Protein 6XZL (pdb70)

GO terms:
  GO:0005634 nucleus (C, EXP)
  GO:0005515 protein binding (F, IPI)
  GO:0000785 chromatin (C, IDA)
  GO:0005634 nucleus (C, IDA)
  GO:0003682 chromatin binding (F, IDA)
  GO:0005829 cytosol (C, IDA)
  GO:0010224 response to UV-B (P, IEP)
  GO:0010224 response to UV-B (P, IGI)
  GO:0005829 cytosol (C, HDA)
  GO:0009536 plastid (C, HDA)
  GO:0009411 response to UV (P, IMP)
  GO:0009649 entrainment of circadian clock (P, IMP)
  GO:0042803 protein homodimerization activity (F, IPI)
  GO:0042802 identical protein binding (F, IPI)

Solvent-accessible surface area: 13778 Å² total

Structure (mmCIF, N/CA/C/O backbone):
data_6XZL
#
_entry.id   6XZL
#
_cell.length_a   97.614
_cell.length_b   50.980
_cell.length_c   70.488
_cell.angle_alpha   90.000
_cell.angle_beta   104.948
_cell.angle_gamma   90.000
#
_symmetry.space_group_name_H-M   'C 1 2 1'
#
loop_
_entity.id
_entity.type
_entity.pdbx_description
1 polymer 'Ultraviolet-B receptor UVR8'
2 non-polymer GLYCEROL
3 water water
#
loop_
_atom_site.group_PDB
_atom_site.id
_atom_site.type_symbol
_atom_site.label_atom_id
_atom_site.label_alt_id
_atom_site.label_comp_id
_atom_site.label_asym_id
_atom_site.label_entity_id
_atom_site.label_seq_id
_atom_site.pdbx_PDB_ins_code
_atom_site.Cartn_x
_atom_site.Cartn_y
_atom_site.Cartn_z
_atom_site.occupancy
_atom_site.B_iso_or_equiv
_atom_site.auth_seq_id
_atom_site.auth_comp_id
_atom_site.auth_asym_id
_atom_site.auth_atom_id
_atom_site.pdbx_PDB_model_num
ATOM 1 N N . GLY A 1 1 ? -14.56098 14.37014 56.76348 1.000 51.45103 9 GLY A N 1
ATOM 2 C CA . GLY A 1 1 ? -15.88713 14.38241 57.35259 1.000 50.26988 9 GLY A CA 1
ATOM 3 C C . GLY A 1 1 ? -16.51390 13.00351 57.41624 1.000 48.18051 9 GLY A C 1
ATOM 4 O O . GLY A 1 1 ? -17.71634 12.86359 57.64319 1.000 47.99518 9 GLY A O 1
ATOM 7 N N . ALA A 1 2 ? -15.68781 11.98023 57.21473 1.000 45.70034 10 ALA A N 1
ATOM 8 C CA . ALA A 1 2 ? -16.16966 10.60936 57.23677 1.000 42.77697 10 ALA A CA 1
ATOM 9 C C . ALA A 1 2 ? -16.82301 10.28969 58.57900 1.000 38.97855 10 ALA A C 1
ATOM 10 O O . ALA A 1 2 ? -16.57552 10.94441 59.59795 1.000 40.09516 10 ALA A O 1
ATOM 17 N N . MET A 1 3 ? -17.67667 9.27056 58.57164 1.000 33.34638 11 MET A N 1
ATOM 18 C CA . MET A 1 3 ? -18.23621 8.77480 59.81863 1.000 30.87859 11 MET A CA 1
ATOM 19 C C . MET A 1 3 ? -17.12482 8.16907 60.66705 1.000 31.51049 11 MET A C 1
ATOM 20 O O . MET A 1 3 ? -16.17630 7.57526 60.14621 1.000 32.93705 11 MET A O 1
ATOM 34 N N . ALA A 1 4 ? -17.23752 8.33700 61.97917 1.000 28.98555 12 ALA A N 1
ATOM 35 C CA . ALA A 1 4 ? -16.27596 7.75112 62.90699 1.000 28.18445 12 ALA A CA 1
ATOM 36 C C . ALA A 1 4 ? -16.68267 6.31842 63.22185 1.000 25.78604 12 ALA A C 1
ATOM 37 O O . ALA A 1 4 ? -17.80970 6.09246 63.67997 1.000 26.47426 12 ALA A O 1
ATOM 44 N N . PRO A 1 5 ? -15.82829 5.33353 62.97974 1.000 23.51586 13 PRO A N 1
ATOM 45 C CA . PRO A 1 5 ? -16.22282 3.94354 63.21088 1.000 21.87715 13 PRO A CA 1
ATOM 46 C C . PRO A 1 5 ? -16.34064 3.62154 64.68903 1.000 18.95889 13 PRO A C 1
ATOM 47 O O . PRO A 1 5 ? -15.79158 4.32240 65.55608 1.000 18.96007 13 PRO A O 1
ATOM 58 N N . PRO A 1 6 ? -17.02017 2.52655 65.00926 1.000 18.29649 14 PRO A N 1
ATOM 59 C CA . PRO A 1 6 ? -16.98217 2.00424 66.38055 1.000 17.46565 14 PRO A CA 1
ATOM 60 C C . PRO A 1 6 ? -15.56031 1.59875 66.75558 1.000 16.81382 14 PRO A C 1
ATOM 61 O O . PRO A 1 6 ? -14.87101 0.92274 65.99087 1.000 19.26103 14 PRO A O 1
ATOM 72 N N . ARG A 1 7 ? -15.11846 2.02628 67.93733 1.000 16.03874 15 ARG A N 1
ATOM 73 C CA . ARG A 1 7 ? -13.75496 1.76699 68.33569 1.000 16.15221 15 ARG A CA 1
ATOM 74 C C . ARG A 1 7 ? -13.55548 0.39907 68.98118 1.000 15.87425 15 ARG A C 1
ATOM 75 O O . ARG A 1 7 ? -14.30120 0.00963 69.88123 1.000 17.62245 15 ARG A O 1
ATOM 123 N N . VAL A 1 9 ? -11.73071 -2.10059 71.42571 1.000 14.42301 17 VAL A N 1
ATOM 124 C CA . VAL A 1 9 ? -11.02913 -2.06078 72.70571 1.000 14.33057 17 VAL A CA 1
ATOM 125 C C . VAL A 1 9 ? -9.75122 -2.87053 72.52399 1.000 14.74949 17 VAL A C 1
ATOM 126 O O . VAL A 1 9 ? -9.78638 -4.10406 72.39060 1.000 17.06024 17 VAL A O 1
ATOM 139 N N . LEU A 1 10 ? -8.62206 -2.17240 72.48900 1.000 13.76859 18 LEU A N 1
ATOM 140 C CA . LEU A 1 10 ? -7.34516 -2.79687 72.17892 1.000 13.42237 18 LEU A CA 1
ATOM 141 C C . LEU A 1 10 ? -6.62406 -3.35462 73.40326 1.000 13.65294 18 LEU A C 1
ATOM 142 O O . LEU A 1 10 ? -6.08288 -4.46576 73.35809 1.000 15.04223 18 LEU A O 1
ATOM 158 N N . ILE A 1 11 ? -6.58118 -2.58735 74.49260 1.000 13.00303 19 ILE A N 1
ATOM 159 C CA . ILE A 1 11 ? -5.85345 -2.96561 75.69393 1.000 13.89810 19 ILE A CA 1
ATOM 160 C C . ILE A 1 11 ? -6.69799 -2.56818 76.88711 1.000 13.42589 19 ILE A C 1
ATOM 161 O O . ILE A 1 11 ? -7.25230 -1.46393 76.91888 1.000 14.97370 19 ILE A O 1
ATOM 177 N N . ILE A 1 12 ? -6.75687 -3.45280 77.88576 1.000 13.25809 20 ILE A N 1
ATOM 178 C CA . ILE A 1 12 ? -7.29211 -3.14664 79.20725 1.000 13.65765 20 ILE A CA 1
ATOM 179 C C . ILE A 1 12 ? -6.21415 -3.43888 80.23563 1.000 13.48249 20 ILE A C 1
ATOM 180 O O . ILE A 1 12 ? -5.42925 -4.38161 80.07354 1.000 14.10833 20 ILE A O 1
ATOM 196 N N . SER A 1 13 ? -6.17819 -2.61750 81.28090 1.000 13.14971 21 SER A N 1
ATOM 197 C CA . SER A 1 13 ? -5.25673 -2.81558 82.38935 1.000 13.61191 21 SER A CA 1
ATOM 198 C C . SER A 1 13 ? -5.93766 -2.32530 83.65832 1.000 13.80735 21 SER A C 1
ATOM 199 O O . SER A 1 13 ? -6.77539 -1.42407 83.62935 1.000 15.46263 21 SER A O 1
ATOM 207 N N . ALA A 1 14 ? -5.59663 -2.95104 84.77604 1.000 15.36413 22 ALA A N 1
ATOM 208 C CA . ALA A 1 14 ? -6.22871 -2.61485 86.03427 1.000 15.26175 22 ALA A CA 1
ATOM 209 C C . ALA A 1 14 ? -5.17314 -2.51629 87.11556 1.000 14.74486 22 ALA A C 1
ATOM 210 O O . ALA A 1 14 ? -4.20425 -3.28635 87.12020 1.000 16.34339 22 ALA A O 1
ATOM 217 N N . GLY A 1 15 ? -5.36348 -1.55378 88.01262 1.000 14.80768 23 GLY A N 1
ATOM 218 C CA . GLY A 1 15 ? -4.49884 -1.36740 89.15129 1.000 15.67598 23 GLY A CA 1
ATOM 219 C C . GLY A 1 15 ? -5.16964 -1.72616 90.45427 1.000 15.89525 23 GLY A C 1
ATOM 220 O O . GLY A 1 15 ? -6.08498 -2.54769 90.48648 1.000 16.37622 23 GLY A O 1
ATOM 224 N N . ALA A 1 16 ? -4.74648 -1.10569 91.55138 1.000 15.29720 24 ALA A N 1
ATOM 225 C CA . ALA A 1 16 ? -5.32303 -1.48040 92.83784 1.000 15.41327 24 ALA A CA 1
ATOM 226 C C . ALA A 1 16 ? -6.78685 -1.07014 92.90596 1.000 16.37670 24 ALA A C 1
ATOM 227 O O . ALA A 1 16 ? -7.63608 -1.84111 93.37037 1.000 18.96683 24 ALA A O 1
ATOM 234 N N . SER A 1 17 ? -7.09317 0.13849 92.44285 1.000 15.86801 25 SER A N 1
ATOM 235 C CA . SER A 1 17 ? -8.44478 0.66748 92.53452 1.000 16.04599 25 SER A CA 1
ATOM 236 C C . SER A 1 17 ? -8.83723 1.45209 91.29211 1.000 15.24777 25 SER A C 1
ATOM 237 O O . SER A 1 17 ? -9.80962 2.22807 91.34541 1.000 16.66594 25 SER A O 1
ATOM 245 N N . HIS A 1 18 ? -8.12101 1.27054 90.18221 1.000 14.34769 26 HIS A N 1
ATOM 246 C CA . HIS A 1 18 ? -8.41995 1.97634 88.94018 1.000 13.31437 26 HIS A CA 1
ATOM 247 C C . HIS A 1 18 ? -8.27799 1.03583 87.75985 1.000 12.71663 26 HIS A C 1
ATOM 248 O O . HIS A 1 18 ? -7.77283 -0.08005 87.88299 1.000 13.71513 26 HIS A O 1
ATOM 262 N N . SER A 1 19 ? -8.72325 1.53825 86.60502 1.000 12.48549 27 SER A N 1
ATOM 263 C CA . SER A 1 19 ? -8.82788 0.79626 85.36885 1.000 13.04114 27 SER A CA 1
ATOM 264 C C . SER A 1 19 ? -8.52295 1.73990 84.21999 1.000 13.88003 27 SER A C 1
ATOM 265 O O . SER A 1 19 ? -8.87675 2.92168 84.25767 1.000 15.03526 27 SER A O 1
ATOM 273 N N . VAL A 1 20 ? -7.87728 1.20936 83.18260 1.000 13.76603 28 VAL A N 1
ATOM 274 C CA A VAL A 1 20 ? -7.49747 2.00752 82.02160 0.756 14.08122 28 VAL A CA 1
ATOM 275 C CA B VAL A 1 20 ? -7.48949 2.00097 82.02234 0.244 14.34262 28 VAL A CA 1
ATOM 276 C C . VAL A 1 20 ? -7.68368 1.15767 80.76915 1.000 14.66893 28 VAL A C 1
ATOM 277 O O . VAL A 1 20 ? -7.50390 -0.06064 80.78731 1.000 15.75596 28 VAL A O 1
ATOM 302 N N . ALA A 1 21 ? -8.03001 1.81282 79.66703 1.000 13.24053 29 ALA A N 1
ATOM 303 C CA . ALA A 1 21 ? -8.20740 1.12342 78.40251 1.000 13.91388 29 ALA A CA 1
ATOM 304 C C . ALA A 1 21 ? -7.65763 1.99120 77.28335 1.000 14.27309 29 ALA A C 1
ATOM 305 O O . ALA A 1 21 ? -7.70249 3.22871 77.34951 1.000 14.71913 29 ALA A O 1
ATOM 312 N N . LEU A 1 22 ? -7.12773 1.32291 76.26337 1.000 13.87599 30 LEU A N 1
ATOM 313 C CA . LEU A 1 22 ? -6.74916 1.95190 75.00228 1.000 14.09436 30 LEU A CA 1
ATOM 314 C C . LEU A 1 22 ? -7.72199 1.47967 73.93722 1.000 13.07420 30 LEU A C 1
ATOM 315 O O . LEU A 1 22 ? -7.93381 0.26911 73.78533 1.000 13.77030 30 LEU A O 1
ATOM 331 N N . LEU A 1 23 ? -8.28275 2.41861 73.19529 1.000 13.37987 31 LEU A N 1
ATOM 332 C CA . LEU A 1 23 ? -9.21148 2.13200 72.11472 1.000 14.29210 31 LEU A CA 1
ATOM 333 C C . LEU A 1 23 ? -8.56079 2.51002 70.79658 1.000 15.25215 31 LEU A C 1
ATOM 334 O O . LEU A 1 23 ? -7.67192 3.36361 70.75294 1.000 16.07957 31 LEU A O 1
ATOM 350 N N . SER A 1 24 ? -9.01562 1.87194 69.71876 1.000 15.24157 32 SER A N 1
ATOM 351 C CA . SER A 1 24 ? -8.59452 2.30356 68.39778 1.000 15.86339 32 SER A CA 1
ATOM 352 C C . SER A 1 24 ? -9.03931 3.75447 68.17168 1.000 18.02988 32 SER A C 1
ATOM 353 O O . SER A 1 24 ? -9.91614 4.29276 68.86024 1.000 18.22650 32 SER A O 1
ATOM 361 N N . GLY A 1 25 ? -8.42604 4.38642 67.18878 1.000 19.71919 33 GLY A N 1
ATOM 362 C CA . GLY A 1 25 ? -8.64303 5.79736 66.98450 1.000 21.81762 33 GLY A CA 1
ATOM 363 C C . GLY A 1 25 ? -7.92016 6.66736 67.97844 1.000 22.46868 33 GLY A C 1
ATOM 364 O O . GLY A 1 25 ? -8.27855 7.83927 68.14347 1.000 23.10806 33 GLY A O 1
ATOM 368 N N . ASP A 1 26 ? -6.93184 6.11013 68.67628 1.000 22.31136 34 ASP A N 1
ATOM 369 C CA . ASP A 1 26 ? -6.02903 6.88121 69.52160 1.000 22.38830 34 ASP A CA 1
ATOM 370 C C . ASP A 1 26 ? -6.73686 7.51217 70.71298 1.000 20.09889 34 ASP A C 1
ATOM 371 O O . ASP A 1 26 ? -6.63400 8.72366 70.93234 1.000 21.28635 34 ASP A O 1
ATOM 380 N N . ILE A 1 27 ? -7.41651 6.69646 71.51588 1.000 18.01783 35 ILE A N 1
ATOM 381 C CA . ILE A 1 27 ? -8.13534 7.18386 72.68498 1.000 17.99482 35 ILE A CA 1
ATOM 382 C C . ILE A 1 27 ? -7.72618 6.35608 73.88761 1.000 17.10246 35 ILE A C 1
ATOM 383 O O . ILE A 1 27 ? -7.85355 5.12769 73.87569 1.000 16.73589 35 ILE A O 1
ATOM 399 N N . VAL A 1 28 ? -7.24711 7.02505 74.92441 1.000 16.29507 36 VAL A N 1
ATOM 400 C CA . VAL A 1 28 ? -7.02267 6.40221 76.22416 1.000 16.18616 36 VAL A CA 1
ATOM 401 C C . VAL A 1 28 ? -8.15587 6.84841 77.12930 1.000 16.09870 36 VAL A C 1
ATOM 402 O O . VAL A 1 28 ? -8.55306 8.01678 77.11167 1.000 16.08979 36 VAL A O 1
ATOM 415 N N . CYS A 1 29 ? -8.67705 5.92877 77.93452 1.000 14.37750 37 CYS A N 1
ATOM 416 C CA . CYS A 1 29 ? -9.66498 6.30847 78.92441 1.000 14.97780 37 CYS A CA 1
ATOM 417 C C . CYS A 1 29 ? -9.34412 5.61150 80.23099 1.000 14.58377 37 CYS A C 1
ATOM 418 O O . CYS A 1 29 ? -8.66572 4.58770 80.26385 1.000 15.14577 37 CYS A O 1
ATOM 426 N N . SER A 1 30 ? -9.86027 6.18108 81.31278 1.000 14.66485 38 SER A N 1
ATOM 427 C CA . SER A 1 30 ? -9.50775 5.68008 82.62891 1.000 15.14783 38 SER A CA 1
ATOM 428 C C . SER A 1 30 ? -10.67553 5.89981 83.57607 1.000 15.41605 38 SER A C 1
ATOM 429 O O . SER A 1 30 ? -11.52947 6.76263 83.35853 1.000 17.20180 38 SER A O 1
ATOM 437 N N . TRP A 1 31 ? -10.72057 5.09219 84.63039 1.000 14.77169 39 TRP A N 1
ATOM 438 C CA . TRP A 1 31 ? -11.81360 5.20997 85.58710 1.000 14.76728 39 TRP A CA 1
ATOM 439 C C . TRP A 1 31 ? -11.42882 4.53221 86.89766 1.000 14.75859 39 TRP A C 1
ATOM 440 O O . TRP A 1 31 ? -10.44531 3.78989 86.98230 1.000 14.86873 39 TRP A O 1
ATOM 461 N N . GLY A 1 32 ? -12.21405 4.82292 87.92635 1.000 16.36163 40 GLY A N 1
ATOM 462 C CA . GLY A 1 32 ? -11.92628 4.31904 89.25423 1.000 16.25278 40 GLY A CA 1
ATOM 463 C C . GLY A 1 32 ? -11.34673 5.38496 90.16467 1.000 17.70889 40 GLY A C 1
ATOM 464 O O . GLY A 1 32 ? -11.67444 6.56594 90.05532 1.000 17.25092 40 GLY A O 1
ATOM 468 N N . ARG A 1 33 ? -10.48304 4.96736 91.07968 1.000 16.64009 41 ARG A N 1
ATOM 469 C CA . ARG A 1 33 ? -9.91046 5.88022 92.05844 1.000 17.52953 41 ARG A CA 1
ATOM 470 C C . ARG A 1 33 ? -9.01968 6.91207 91.37834 1.000 16.69166 41 ARG A C 1
ATOM 471 O O . ARG A 1 33 ? -8.16387 6.55176 90.56246 1.000 17.69557 41 ARG A O 1
ATOM 492 N N . GLY A 1 34 ? -9.19456 8.18831 91.73682 1.000 19.15613 42 GLY A N 1
ATOM 493 C CA . GLY A 1 34 ? -8.40985 9.25967 91.13074 1.000 18.95537 42 GLY A CA 1
ATOM 494 C C . GLY A 1 34 ? -7.58670 10.07521 92.12101 1.000 19.98640 42 GLY A C 1
ATOM 495 O O . GLY A 1 34 ? -6.82852 10.96058 91.71973 1.000 18.78604 42 GLY A O 1
ATOM 499 N N . GLU A 1 35 ? -7.71111 9.73609 93.40818 1.000 19.69986 43 GLU A N 1
ATOM 500 C CA . GLU A 1 35 ? -7.14238 10.53645 94.48982 1.000 21.58692 43 GLU A CA 1
ATOM 501 C C . GLU A 1 35 ? -5.63350 10.68268 94.37885 1.000 20.61945 43 GLU A C 1
ATOM 502 O O . GLU A 1 35 ? -5.06259 11.65395 94.88836 1.000 22.14821 43 GLU A O 1
ATOM 506 N N . ASP A 1 36 ? -4.95854 9.71812 93.76611 1.000 19.35360 44 ASP A N 1
ATOM 507 C CA . ASP A 1 36 ? -3.50746 9.68822 93.68367 1.000 20.62085 44 ASP A CA 1
ATOM 508 C C . ASP A 1 36 ? -2.98928 10.18151 92.33969 1.000 19.83161 44 ASP A C 1
ATOM 509 O O . ASP A 1 36 ? -1.77562 10.15484 92.10958 1.000 21.00762 44 ASP A O 1
ATOM 518 N N . GLY A 1 37 ? -3.88468 10.63509 91.45856 1.000 18.71523 45 GLY A N 1
ATOM 519 C CA . GLY A 1 37 ? -3.52491 11.08734 90.13644 1.000 17.24404 45 GLY A CA 1
ATOM 520 C C . GLY A 1 37 ? -3.51385 10.00932 89.08015 1.000 15.95037 45 GLY A C 1
ATOM 521 O O . GLY A 1 37 ? -3.21987 10.30656 87.92497 1.000 16.68388 45 GLY A O 1
ATOM 525 N N . GLN A 1 38 ? -3.83401 8.76907 89.43326 1.000 15.76569 46 GLN A N 1
ATOM 526 C CA . GLN A 1 38 ? -3.64876 7.65083 88.51335 1.000 16.31917 46 GLN A CA 1
ATOM 527 C C . GLN A 1 38 ? -4.55509 7.67442 87.29038 1.000 16.33480 46 GLN A C 1
ATOM 528 O O . GLN A 1 38 ? -4.27782 6.94216 86.33753 1.000 16.40695 46 GLN A O 1
ATOM 542 N N . LEU A 1 39 ? -5.61933 8.47594 87.28521 1.000 16.66098 47 LEU A N 1
ATOM 543 C CA . LEU A 1 39 ? -6.48528 8.55066 86.11351 1.000 15.99727 47 LEU A CA 1
ATOM 544 C C . LEU A 1 39 ? -5.96988 9.53051 85.06714 1.000 16.18663 47 LEU A C 1
ATOM 545 O O . LEU A 1 39 ? -6.35156 9.41937 83.89503 1.000 16.87122 47 LEU A O 1
ATOM 561 N N . GLY A 1 40 ? -5.15238 10.50428 85.45836 1.000 16.09313 48 GLY A N 1
ATOM 562 C CA . GLY A 1 40 ? -4.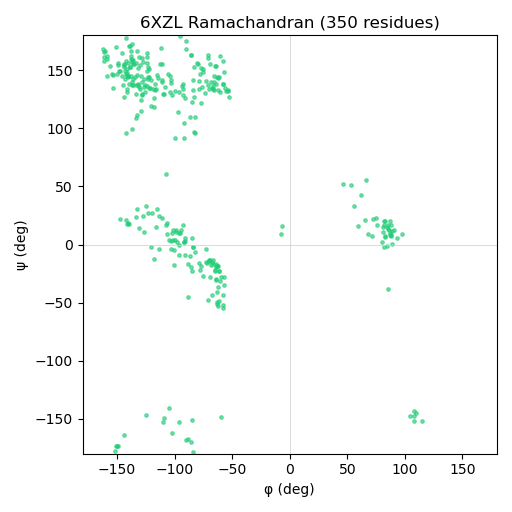53128 11.38936 84.48615 1.000 17.50054 48 GLY A CA 1
ATOM 563 C C . GLY A 1 40 ? -5.35897 12.53969 83.95935 1.000 17.15214 48 GLY A C 1
ATOM 564 O O . GLY A 1 40 ? -4.98938 13.12368 82.93902 1.000 18.29115 48 GLY A O 1
ATOM 568 N N . HIS A 1 41 ? -6.46863 12.88561 84.60298 1.000 17.69952 49 HIS A N 1
ATOM 569 C CA . HIS A 1 41 ? -7.36256 13.92225 84.09354 1.000 18.86859 49 HIS A CA 1
ATOM 570 C C . HIS A 1 41 ? -7.06755 15.31656 84.61450 1.000 21.45097 49 HIS A C 1
ATOM 571 O O . HIS A 1 41 ? -7.81465 16.24135 84.28122 1.000 23.67696 49 HIS A O 1
ATOM 585 N N . GLY A 1 42 ? -6.03496 15.49790 85.43046 1.000 21.02366 50 GLY A N 1
ATOM 586 C CA . GLY A 1 42 ? -5.72387 16.81903 85.94104 1.000 22.33952 50 GLY A CA 1
ATOM 587 C C . GLY A 1 42 ? -6.43798 17.19258 87.22312 1.000 25.02577 50 GLY A C 1
ATOM 588 O O . GLY A 1 42 ? -6.34442 18.34582 87.65342 1.000 25.76734 50 GLY A O 1
ATOM 592 N N . ASP A 1 43 ? -7.14377 16.25394 87.84582 1.000 26.76007 51 ASP A N 1
ATOM 593 C CA . ASP A 1 43 ? -7.82983 16.47136 89.11235 1.000 26.53080 51 ASP A CA 1
ATOM 594 C C . ASP A 1 43 ? -7.68996 15.19414 89.93501 1.000 26.72979 51 ASP A C 1
ATOM 595 O O . ASP A 1 43 ? -7.12785 14.19454 89.47481 1.000 26.98236 51 ASP A O 1
ATOM 604 N N . ALA A 1 44 ? -8.21474 15.22084 91.16442 1.000 26.37707 52 ALA A N 1
ATOM 605 C CA . ALA A 1 44 ? -8.09720 14.09566 92.08010 1.000 26.11431 52 ALA A CA 1
ATOM 606 C C . ALA A 1 44 ? -9.41047 13.34248 92.25750 1.000 25.54987 52 ALA A C 1
ATOM 607 O O . ALA A 1 44 ? -9.54947 12.57099 93.20633 1.000 26.21607 52 ALA A O 1
ATOM 614 N N . GLU A 1 45 ? -10.37517 13.53726 91.36375 1.000 26.58332 53 GLU A N 1
ATOM 615 C CA . GLU A 1 45 ? -11.68888 12.93312 91.54711 1.000 27.70756 53 GLU A CA 1
ATOM 616 C C . GLU A 1 45 ? -11.72567 11.49652 91.04079 1.000 24.08616 53 GLU A C 1
ATOM 617 O O . GLU A 1 45 ? -11.13111 11.16672 90.00641 1.000 21.21055 53 GLU A O 1
ATOM 629 N N . ASP A 1 46 ? -12.44007 10.64247 91.77291 1.000 23.53985 54 ASP A N 1
ATOM 630 C CA . ASP A 1 46 ? -12.78209 9.33268 91.24329 1.000 23.44839 54 ASP A CA 1
ATOM 631 C C . ASP A 1 46 ? -13.70982 9.49783 90.03912 1.000 21.52566 54 ASP A C 1
ATOM 632 O O . ASP A 1 46 ? -14.46459 10.47292 89.93994 1.000 23.89884 54 ASP A O 1
ATOM 641 N N . ARG A 1 47 ? -13.68545 8.52223 89.13575 1.000 19.69389 55 ARG A N 1
ATOM 642 C CA . ARG A 1 47 ? -14.57366 8.52433 87.97422 1.000 20.26200 55 ARG A CA 1
ATOM 643 C C . ARG A 1 47 ? -15.25543 7.16989 87.90934 1.000 19.42241 55 ARG A C 1
ATOM 644 O O . ARG A 1 47 ? -14.56604 6.15290 87.70568 1.000 19.56492 55 ARG A O 1
ATOM 665 N N . PRO A 1 48 ? -16.57733 7.08598 88.08387 1.000 19.28106 56 PRO A N 1
ATOM 666 C CA . PRO A 1 48 ? -17.22316 5.77073 88.07482 1.000 18.98476 56 PRO A CA 1
ATOM 667 C C . PRO A 1 48 ? -17.56493 5.24895 86.69281 1.000 18.06641 56 PRO A C 1
ATOM 668 O O . PRO A 1 48 ? -18.04040 4.11378 86.58748 1.000 17.80735 56 PRO A O 1
ATOM 679 N N . SER A 1 49 ? -17.29935 6.01566 85.64429 1.000 17.69360 57 SER A N 1
ATOM 680 C CA . SER A 1 49 ? -17.47605 5.58721 84.26616 1.000 17.69077 57 SER A CA 1
ATOM 681 C C . SER A 1 49 ? -16.22782 5.92546 83.47048 1.000 17.98140 57 SER A C 1
ATOM 682 O O . SER A 1 49 ? -15.53834 6.90489 83.78695 1.000 17.77694 57 SER A O 1
ATOM 690 N N . PRO A 1 50 ? -15.92822 5.15435 82.41716 1.000 17.09580 58 PRO A N 1
ATOM 691 C CA . PRO A 1 50 ? -14.74667 5.44724 81.60055 1.000 16.69160 58 PRO A CA 1
ATOM 692 C C . PRO A 1 50 ? -14.75550 6.88251 81.11900 1.000 17.75512 58 PRO A C 1
ATOM 693 O O . PRO A 1 50 ? -15.76146 7.38280 80.60582 1.000 19.58567 58 PRO A O 1
ATOM 704 N N . THR A 1 51 ? -13.62220 7.54931 81.29006 1.000 17.00251 59 THR A N 1
ATOM 705 C CA . THR A 1 51 ? -13.47472 8.96540 80.98866 1.000 17.59639 59 THR A CA 1
ATOM 706 C C . THR A 1 51 ? -12.25706 9.12803 80.09617 1.000 16.78075 59 THR A C 1
ATOM 707 O O . THR A 1 51 ? -11.17108 8.64479 80.41842 1.000 16.88787 59 THR A O 1
ATOM 718 N N . GLN A 1 52 ? -12.43537 9.83456 78.99328 1.000 18.72489 60 GLN A N 1
ATOM 719 C CA . GLN A 1 52 ? -11.34274 10.02467 78.05836 1.000 18.85409 60 GLN A CA 1
ATOM 720 C C . GLN A 1 52 ? -10.23644 10.86941 78.67143 1.000 17.05554 60 GLN A C 1
ATOM 721 O O . GLN A 1 52 ? -10.48774 11.92108 79.26683 1.000 19.03275 60 GLN A O 1
ATOM 735 N N . LEU A 1 53 ? -9.00205 10.40269 78.50323 1.000 16.37219 61 LEU A N 1
ATOM 736 C CA . LEU A 1 53 ? -7.81259 11.04652 79.05995 1.000 17.16989 61 LEU A CA 1
ATOM 737 C C . LEU A 1 53 ? -7.30771 11.99644 77.98758 1.000 18.42530 61 LEU A C 1
ATOM 738 O O . LEU A 1 53 ? -6.49562 11.63814 77.12957 1.000 18.31422 61 LEU A O 1
ATOM 754 N N . SER A 1 54 ? -7.79346 13.23751 78.06538 1.000 19.57647 62 SER A N 1
ATOM 755 C CA . SER A 1 54 ? -7.61260 14.18980 76.97647 1.000 20.85415 62 SER A CA 1
ATOM 756 C C . SER A 1 54 ? -6.15244 14.52721 76.74286 1.000 20.56857 62 SER A C 1
ATOM 757 O O . SER A 1 54 ? -5.76732 14.84121 75.60521 1.000 21.37866 62 SER A O 1
ATOM 765 N N . ALA A 1 55 ? -5.32720 14.49256 77.79190 1.000 21.57498 63 ALA A N 1
ATOM 766 C CA . ALA A 1 55 ? -3.92358 14.86288 77.64439 1.000 22.71837 63 ALA A CA 1
ATOM 767 C C . ALA A 1 55 ? -3.16511 13.95140 76.69144 1.000 22.37600 63 ALA A C 1
ATOM 768 O O . ALA A 1 55 ? -2.09436 14.33857 76.20908 1.000 24.38417 63 ALA A O 1
ATOM 775 N N . LEU A 1 56 ? -3.68128 12.76073 76.39986 1.000 20.52340 64 LEU A N 1
ATOM 776 C CA . LEU A 1 56 ? -3.02309 11.85730 75.46712 1.000 19.65666 64 LEU A CA 1
ATOM 777 C C . LEU A 1 56 ? -3.69695 11.83323 74.10376 1.000 19.34733 64 LEU A C 1
ATOM 778 O O . LEU A 1 56 ? -3.26595 11.07325 73.22374 1.000 20.18326 64 LEU A O 1
ATOM 794 N N . ASP A 1 57 ? -4.72547 12.65683 73.89746 1.000 20.66156 65 ASP A N 1
ATOM 795 C CA . ASP A 1 57 ? -5.30526 12.79019 72.56352 1.000 21.37883 65 ASP A CA 1
ATOM 796 C C . ASP A 1 57 ? -4.19125 13.17316 71.59297 1.000 21.82414 65 ASP A C 1
ATOM 797 O O . ASP A 1 57 ? -3.39538 14.07796 71.86761 1.000 23.87664 65 ASP A O 1
ATOM 806 N N . GLY A 1 58 ? -4.11955 12.48398 70.46871 1.000 21.19750 66 GLY A N 1
ATOM 807 C CA . GLY A 1 58 ? -3.11665 12.80813 69.48445 1.000 22.58920 66 GLY A CA 1
ATOM 808 C C . GLY A 1 58 ? -1.74074 12.23363 69.72976 1.000 23.68743 66 GLY A C 1
ATOM 809 O O . GLY A 1 58 ? -0.85860 12.41781 68.88809 1.000 26.02585 66 GLY A O 1
ATOM 813 N N . HIS A 1 59 ? -1.52462 11.51776 70.82708 1.000 22.39110 67 HIS A N 1
ATOM 814 C CA . HIS A 1 59 ? -0.18569 11.04756 71.16901 1.000 21.37938 67 HIS A CA 1
ATOM 815 C C . HIS A 1 59 ? 0.12468 9.65558 70.62450 1.000 20.10166 67 HIS A C 1
ATOM 816 O O . HIS A 1 59 ? 1.22730 9.14769 70.84966 1.000 21.39211 67 HIS A O 1
ATOM 830 N N . GLN A 1 60 ? -0.79719 9.04558 69.88365 1.000 20.20147 68 GLN A N 1
ATOM 831 C CA . GLN A 1 60 ? -0.54967 7.76655 69.22944 1.000 20.61173 68 GLN A CA 1
ATOM 832 C C . GLN A 1 60 ? -0.05005 6.70815 70.20870 1.000 19.55840 68 GLN A C 1
ATOM 833 O O . GLN A 1 60 ? 0.94113 6.01572 69.97350 1.000 20.69733 68 GLN A O 1
ATOM 847 N N . ILE A 1 61 ? -0.78830 6.55651 71.30852 1.000 17.19339 69 ILE A N 1
ATOM 848 C CA . ILE A 1 61 ? -0.45653 5.56253 72.31525 1.000 16.24091 69 ILE A CA 1
ATOM 849 C C . ILE A 1 61 ? -0.75249 4.17447 71.76728 1.000 17.67912 69 ILE A C 1
ATOM 850 O O . ILE A 1 61 ? -1.78064 3.95152 71.11401 1.000 19.00761 69 ILE A O 1
ATOM 866 N N A VAL A 1 62 ? 0.14226 3.23313 72.05123 0.528 16.86422 70 VAL A N 1
ATOM 867 N N B VAL A 1 62 ? 0.14674 3.22559 72.02540 0.472 16.67044 70 VAL A N 1
ATOM 868 C CA A VAL A 1 62 ? 0.00123 1.85453 71.59857 0.528 18.07583 70 VAL A CA 1
ATOM 869 C CA B VAL A 1 62 ? -0.05108 1.84776 71.59453 0.472 17.60407 70 VAL A CA 1
ATOM 870 C C A VAL A 1 62 ? -0.22290 0.87562 72.73509 0.528 16.78331 70 VAL A C 1
ATOM 871 C C B VAL A 1 62 ? -0.31922 0.89778 72.75196 0.472 16.99870 70 VAL A C 1
ATOM 872 O O A VAL A 1 62 ? -0.60715 -0.27886 72.46886 0.528 18.16993 70 VAL A O 1
ATOM 873 O O B VAL A 1 62 ? -0.83392 -0.20940 72.51375 0.472 18.73434 70 VAL A O 1
ATOM 898 N N . SER A 1 63 ? 0.01101 1.27819 73.98366 1.000 16.96759 71 SER A N 1
ATOM 899 C CA . SER A 1 63 ? -0.23948 0.39875 75.11035 1.000 18.34480 71 SER A CA 1
ATOM 900 C C . SER A 1 63 ? -0.33432 1.21890 76.38427 1.000 16.51316 71 SER A C 1
ATOM 901 O O . SER A 1 63 ? 0.20595 2.32399 76.47256 1.000 17.66062 71 SER A O 1
ATOM 910 N N . VAL A 1 64 ? -1.06387 0.66495 77.34924 1.000 15.73260 72 VAL A N 1
ATOM 911 C CA . VAL A 1 64 ? -1.18831 1.21258 78.69507 1.000 15.59764 72 VAL A CA 1
ATOM 912 C C . VAL A 1 64 ? -0.97096 0.07458 79.68516 1.000 15.81772 72 VAL A C 1
ATOM 913 O O . VAL A 1 64 ? -1.36407 -1.06621 79.43117 1.000 17.05435 72 VAL A O 1
ATOM 926 N N . THR A 1 65 ? -0.36067 0.39848 80.83527 1.000 15.18254 73 THR A N 1
ATOM 927 C CA . THR A 1 65 ? -0.16261 -0.56245 81.90927 1.000 15.65780 73 THR A CA 1
ATOM 928 C C . THR A 1 65 ? -0.38173 0.13944 83.23493 1.000 15.51870 73 THR A C 1
ATOM 929 O O . THR A 1 65 ? 0.19823 1.19884 83.47955 1.000 18.92673 73 THR A O 1
ATOM 940 N N . CYS A 1 66 ? -1.17849 -0.46263 84.09481 1.000 15.03764 74 CYS A N 1
ATOM 941 C CA . CYS A 1 66 ? -1.35557 0.07543 85.42504 1.000 15.20219 74 CYS A CA 1
ATOM 942 C C . CYS A 1 66 ? -0.39178 -0.53195 86.43089 1.000 16.54878 74 CYS A C 1
ATOM 943 O O . CYS A 1 66 ? -0.18022 -1.74211 86.44631 1.000 18.40632 74 CYS A O 1
ATOM 951 N N . GLY A 1 67 ? 0.15228 0.31681 87.30458 1.000 16.01294 75 GLY A N 1
ATOM 952 C CA . GLY A 1 67 ? 0.67120 -0.12827 88.57945 1.000 16.74043 75 GLY A CA 1
ATOM 953 C C . GLY A 1 67 ? -0.42083 -0.06771 89.62474 1.000 15.92503 75 GLY A C 1
ATOM 954 O O . GLY A 1 67 ? -1.59719 0.12546 89.32040 1.000 16.84325 75 GLY A O 1
ATOM 958 N N . ALA A 1 68 ? -0.03142 -0.21776 90.89127 1.000 15.04863 76 ALA A N 1
ATOM 959 C CA . ALA A 1 68 ? -1.05516 -0.19241 91.92363 1.000 15.85354 76 ALA A CA 1
ATOM 960 C C . ALA A 1 68 ? -1.83091 1.12297 91.88473 1.000 15.69517 76 ALA A C 1
ATOM 961 O O . ALA A 1 68 ? -3.06528 1.13515 91.81500 1.000 15.12069 76 ALA A O 1
ATOM 968 N N . ASP A 1 69 ? -1.11327 2.25470 91.95359 1.000 15.29843 77 ASP A N 1
ATOM 969 C CA . ASP A 1 69 ? -1.69757 3.57960 92.06436 1.000 15.67005 77 ASP A CA 1
ATOM 970 C C . ASP A 1 69 ? -1.05010 4.54330 91.07447 1.000 15.82718 77 ASP A C 1
ATOM 971 O O . ASP A 1 69 ? -0.95947 5.74773 91.32950 1.000 15.85743 77 ASP A O 1
ATOM 980 N N . HIS A 1 70 ? -0.60257 4.02169 89.93132 1.000 15.85823 78 HIS A N 1
ATOM 981 C CA . HIS A 1 70 ? -0.02738 4.83502 88.87504 1.000 15.45418 78 HIS A CA 1
ATOM 982 C C . HIS A 1 70 ? -0.29578 4.13475 87.55616 1.000 14.51256 78 HIS A C 1
ATOM 983 O O . HIS A 1 70 ? -0.73317 2.98289 87.52786 1.000 14.85259 78 HIS A O 1
ATOM 997 N N . THR A 1 71 ? -0.01457 4.84272 86.46758 1.000 15.42901 79 THR A N 1
ATOM 998 C CA . THR A 1 71 ? -0.24914 4.33499 85.12181 1.000 14.93621 79 THR A CA 1
ATOM 999 C C . THR A 1 71 ? 0.89774 4.75861 84.21656 1.000 15.40573 79 THR A C 1
ATOM 1000 O O . THR A 1 71 ? 1.47224 5.83998 84.37691 1.000 16.08154 79 THR A O 1
ATOM 1011 N N . VAL A 1 72 ? 1.23656 3.88106 83.26845 1.000 16.28009 80 VAL A N 1
ATOM 1012 C CA . VAL A 1 72 ? 2.26816 4.14883 82.27340 1.000 17.62099 80 VAL A CA 1
ATOM 1013 C C . VAL A 1 72 ? 1.65908 3.84917 80.90977 1.000 17.19643 80 VAL A C 1
ATOM 1014 O O . VAL A 1 72 ? 0.79189 2.98091 80.76758 1.000 18.44023 80 VAL A O 1
ATOM 1027 N N . ALA A 1 73 ? 2.05484 4.63249 79.91465 1.000 18.28702 81 ALA A N 1
ATOM 1028 C CA . ALA A 1 73 ? 1.61712 4.40282 78.54884 1.000 17.78569 81 ALA A CA 1
ATOM 1029 C C . ALA A 1 73 ? 2.78677 4.70374 77.62693 1.000 17.74123 81 ALA A C 1
ATOM 1030 O O . ALA A 1 73 ? 3.68866 5.45778 77.98246 1.000 19.70623 81 ALA A O 1
ATOM 1037 N N . TYR A 1 74 ? 2.76799 4.15541 76.41707 1.000 17.09049 82 TYR A N 1
ATOM 1038 C CA . TYR A 1 74 ? 3.82518 4.51613 75.48733 1.000 17.87045 82 TYR A CA 1
ATOM 1039 C C . TYR A 1 74 ? 3.32320 4.60381 74.05978 1.000 17.77675 82 TYR A C 1
ATOM 1040 O O . TYR A 1 74 ? 2.31007 4.01009 73.68590 1.000 18.08252 82 TYR A O 1
ATOM 1058 N N . SER A 1 75 ? 4.05047 5.38669 73.27351 1.000 19.40598 83 SER A N 1
ATOM 1059 C CA . SER A 1 75 ? 3.76812 5.58065 71.86140 1.000 20.43857 83 SER A CA 1
ATOM 1060 C C . SER A 1 75 ? 4.95162 5.08444 71.04807 1.000 20.57496 83 SER A C 1
ATOM 1061 O O . SER A 1 75 ? 6.08982 5.50742 71.27814 1.000 21.98785 83 SER A O 1
ATOM 1069 N N . GLN A 1 76 ? 4.68110 4.19061 70.09612 1.000 20.34087 84 GLN A N 1
ATOM 1070 C CA . GLN A 1 76 ? 5.71910 3.74455 69.17644 1.000 22.70464 84 GLN A CA 1
ATOM 1071 C C . GLN A 1 76 ? 6.08202 4.85166 68.19966 1.000 23.47211 84 GLN A C 1
ATOM 1072 O O . GLN A 1 76 ? 7.25972 5.13839 67.98319 1.000 24.15845 84 GLN A O 1
ATOM 1086 N N . SER A 1 77 ? 5.06911 5.48670 67.60417 1.000 24.25658 85 SER A N 1
ATOM 1087 C CA . SER A 1 77 ? 5.28216 6.55989 66.63833 1.000 27.60124 85 SER A CA 1
ATOM 1088 C C . SER A 1 77 ? 6.09291 7.69599 67.24272 1.000 27.62764 85 SER A C 1
ATOM 1089 O O . SER A 1 77 ? 6.99462 8.25891 66.59869 1.000 27.47424 85 SER A O 1
ATOM 1097 N N . GLY A 1 78 ? 5.77238 8.07000 68.47257 1.000 26.56986 86 GLY A N 1
ATOM 1098 C CA . GLY A 1 78 ? 6.43676 9.17104 69.14799 1.000 26.79951 86 GLY A CA 1
ATOM 1099 C C . GLY A 1 78 ? 7.69164 8.80498 69.88361 1.000 26.70607 86 GLY A C 1
ATOM 1100 O O . GLY A 1 78 ? 8.41804 9.69923 70.32176 1.000 27.07097 86 GLY A O 1
ATOM 1104 N N . MET A 1 79 ? 7.97093 7.51322 70.02481 1.000 25.27867 87 MET A N 1
ATOM 1105 C CA . MET A 1 79 ? 9.10113 7.03191 70.81757 1.000 25.12015 87 MET A CA 1
ATOM 1106 C C . MET A 1 79 ? 9.14344 7.74272 72.15766 1.000 22.61936 87 MET A C 1
ATOM 1107 O O . MET A 1 79 ? 10.17033 8.27734 72.59110 1.000 23.48321 87 MET A O 1
ATOM 1121 N N . GLU A 1 80 ? 8.00249 7.71120 72.83508 1.000 21.21547 88 GLU A N 1
ATOM 1122 C CA . GLU A 1 80 ? 7.81083 8.38518 74.10378 1.000 21.71347 88 GLU A CA 1
ATOM 1123 C C . GLU A 1 80 ? 7.06393 7.45446 75.04550 1.000 20.35900 88 GLU A C 1
ATOM 1124 O O . GLU A 1 80 ? 6.11659 6.76905 74.64006 1.000 19.81578 88 GLU A O 1
ATOM 1136 N N . VAL A 1 81 ? 7.51791 7.41895 76.29558 1.000 20.54984 89 VAL A N 1
ATOM 1137 C CA . VAL A 1 81 ? 6.83376 6.74414 77.38995 1.000 19.55747 89 VAL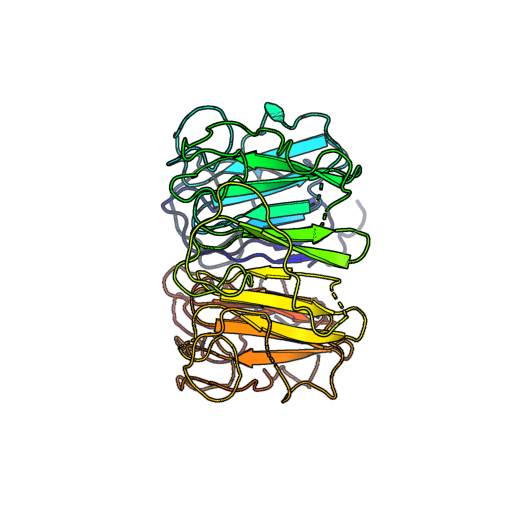 A CA 1
ATOM 1138 C C . VAL A 1 81 ? 6.31857 7.81852 78.33633 1.000 20.62844 89 VAL A C 1
ATOM 1139 O O . VAL A 1 81 ? 7.00790 8.81095 78.58348 1.000 22.90107 89 VAL A O 1
ATOM 1152 N N . TYR A 1 82 ? 5.10721 7.63089 78.85152 1.000 19.45040 90 TYR A N 1
ATOM 1153 C CA . TYR A 1 82 ? 4.47096 8.59499 79.73686 1.000 18.71021 90 TYR A CA 1
ATOM 1154 C C . TYR A 1 82 ? 4.07999 7.91303 81.03614 1.000 17.99236 90 TYR A C 1
ATOM 1155 O O . TYR A 1 82 ? 3.74892 6.72340 81.04648 1.000 17.99162 90 TYR A O 1
ATOM 1173 N N . SER A 1 83 ? 4.08305 8.67260 82.12850 1.000 17.48387 91 SER A N 1
ATOM 1174 C CA . SER A 1 83 ? 3.64668 8.12602 83.40587 1.000 18.12756 91 SER A CA 1
ATOM 1175 C C . SER A 1 83 ? 2.91306 9.18436 84.21467 1.000 17.14913 91 SER A C 1
ATOM 1176 O O . SER A 1 83 ? 3.10738 10.39778 84.01830 1.000 18.89497 91 SER A O 1
ATOM 1184 N N . TRP A 1 84 ? 2.04074 8.71082 85.10179 1.000 17.24214 92 TRP A N 1
ATOM 1185 C CA . TRP A 1 84 ? 1.29492 9.60822 85.97490 1.000 17.17554 92 TRP A CA 1
ATOM 1186 C C . TRP A 1 84 ? 0.75543 8.81115 87.15344 1.000 17.02808 92 TRP A C 1
ATOM 1187 O O . TRP A 1 84 ? 0.68624 7.58679 87.12295 1.000 16.48379 92 TRP A O 1
ATOM 1208 N N . GLY A 1 85 ? 0.39184 9.53601 88.20966 1.000 17.23895 93 GLY A N 1
ATOM 1209 C CA . GLY A 1 85 ? -0.12260 8.93552 89.42449 1.000 17.93777 93 GLY A CA 1
ATOM 1210 C C . GLY A 1 85 ? 0.81755 9.15945 90.60018 1.000 17.47931 93 GLY A C 1
ATOM 1211 O O . GLY A 1 85 ? 1.53768 10.16505 90.66421 1.000 17.60169 93 GLY A O 1
ATOM 1215 N N . TRP A 1 86 ? 0.78166 8.22397 91.54267 1.000 17.10667 94 TRP A N 1
ATOM 1216 C CA . TRP A 1 86 ? 1.56212 8.37242 92.77614 1.000 17.47080 94 TRP A CA 1
ATOM 1217 C C . TRP A 1 86 ? 3.05499 8.29246 92.48241 1.000 19.00617 94 TRP A C 1
ATOM 1218 O O . TRP A 1 86 ? 3.50834 7.40619 91.75734 1.000 19.61376 94 TRP A O 1
ATOM 1239 N N . GLY A 1 87 ? 3.82227 9.20973 93.06543 1.000 19.35885 95 GLY A N 1
ATOM 1240 C CA . GLY A 1 87 ? 5.22410 9.33815 92.75043 1.000 20.75885 95 GLY A CA 1
ATOM 1241 C C . GLY A 1 87 ? 6.19378 8.73228 93.73399 1.000 19.98199 95 GLY A C 1
ATOM 1242 O O . GLY A 1 87 ? 7.39907 8.72363 93.47144 1.000 19.81914 95 GLY A O 1
ATOM 1246 N N . ASN A 1 88 ? 5.71983 8.21320 94.85745 1.000 21.31656 96 ASN A N 1
ATOM 1247 C CA . ASN A 1 88 ? 6.63702 7.80525 95.90384 1.000 22.10736 96 ASN A CA 1
ATOM 1248 C C . ASN A 1 88 ? 7.54533 6.67839 95.42461 1.000 19.97036 96 ASN A C 1
ATOM 1249 O O . ASN A 1 88 ? 7.13796 5.81016 94.66050 1.000 19.65182 96 ASN A O 1
ATOM 1260 N N . PHE A 1 89 ? 8.79699 6.71082 95.88097 1.000 20.84233 97 PHE A N 1
ATOM 1261 C CA . PHE A 1 89 ? 9.83397 5.73028 95.57820 1.000 21.94619 97 PHE A CA 1
ATOM 1262 C C . PHE A 1 89 ? 10.33929 5.81069 94.13779 1.000 21.41206 97 PHE A C 1
ATOM 1263 O O . PHE A 1 89 ? 11.12534 4.95768 93.71854 1.000 22.44551 97 PHE A O 1
ATOM 1280 N N . GLY A 1 90 ? 9.91876 6.81203 93.36849 1.000 21.32625 98 GLY A N 1
ATOM 1281 C CA . GLY A 1 90 ? 10.43516 6.99397 92.02911 1.000 21.86308 98 GLY A CA 1
ATOM 1282 C C . GLY A 1 90 ? 9.73540 6.17701 90.96652 1.000 20.13505 98 GLY A C 1
ATOM 1283 O O . GLY A 1 90 ? 10.25883 6.04726 89.85186 1.000 20.88357 98 GLY A O 1
ATOM 1287 N N . ARG A 1 91 ? 8.55663 5.62915 91.27127 1.000 19.91717 99 ARG A N 1
ATOM 1288 C CA . ARG A 1 91 ? 7.90471 4.69458 90.35738 1.000 19.05644 99 ARG A CA 1
ATOM 1289 C C . ARG A 1 91 ? 7.50710 5.33830 89.03407 1.000 18.26857 99 ARG A C 1
ATOM 1290 O O . ARG A 1 91 ? 7.24143 4.61675 88.06817 1.000 18.40517 99 ARG A O 1
ATOM 1311 N N . LEU A 1 92 ? 7.46188 6.66767 88.95609 1.000 18.65750 100 LEU A N 1
ATOM 1312 C CA . LEU A 1 92 ? 7.10565 7.33295 87.70627 1.000 18.96209 100 LEU A CA 1
ATOM 1313 C C . LEU A 1 92 ? 8.31702 7.58573 86.82497 1.000 18.84538 100 LEU A C 1
ATOM 1314 O O . LEU A 1 92 ? 8.15297 7.84145 85.62169 1.000 20.06581 100 LEU A O 1
ATOM 1330 N N . GLY A 1 93 ? 9.52655 7.50941 87.38322 1.000 20.19134 101 GLY A N 1
ATOM 1331 C CA . GLY A 1 93 ? 10.72126 7.51491 86.55957 1.000 21.37259 101 GLY A CA 1
ATOM 1332 C C . GLY A 1 93 ? 11.27206 8.86284 86.16314 1.000 22.84171 101 GLY A C 1
ATOM 1333 O O . GLY A 1 93 ? 12.09572 8.92181 85.24914 1.000 22.91646 101 GLY A O 1
ATOM 1337 N N . HIS A 1 94 ? 10.87430 9.94578 86.83350 1.000 21.82078 102 HIS A N 1
ATOM 1338 C CA . HIS A 1 94 ? 11.26569 11.28792 86.40961 1.000 23.75193 102 HIS A CA 1
ATOM 1339 C C . HIS A 1 94 ? 12.41027 11.89665 87.21057 1.000 25.69548 102 HIS A C 1
ATOM 1340 O O . HIS A 1 94 ? 12.75084 13.05604 86.97698 1.000 26.86988 102 HIS A O 1
ATOM 1354 N N . GLY A 1 95 ? 13.00491 11.16960 88.14219 1.000 25.48805 103 GLY A N 1
ATOM 1355 C CA . GLY A 1 95 ? 14.10049 11.71865 88.92531 1.000 26.92271 103 GLY A CA 1
ATOM 1356 C C . GLY A 1 95 ? 13.68377 12.40206 90.20571 1.000 27.78609 103 GLY A C 1
ATOM 1357 O O . GLY A 1 95 ? 14.50990 13.08898 90.82734 1.000 30.01478 103 GLY A O 1
ATOM 1361 N N . ASN A 1 96 ? 12.43689 12.22320 90.62539 1.000 27.91711 104 ASN A N 1
ATOM 1362 C CA . ASN A 1 96 ? 11.93223 12.76462 91.87336 1.000 27.54845 104 ASN A CA 1
ATOM 1363 C C . ASN A 1 96 ? 10.81517 11.85152 92.35030 1.000 27.87925 104 ASN A C 1
ATOM 1364 O O . ASN A 1 96 ? 10.51719 10.83375 91.72531 1.000 27.38524 104 ASN A O 1
ATOM 1375 N N . SER A 1 97 ? 10.19353 12.22252 93.47120 1.000 26.47311 105 SER A N 1
ATOM 1376 C CA . SER A 1 97 ? 9.10712 11.44813 94.05492 1.000 27.24693 105 SER A CA 1
ATOM 1377 C C . SER A 1 97 ? 7.77753 12.18348 94.00301 1.000 25.76273 105 SER A C 1
ATOM 1378 O O . SER A 1 97 ? 6.88451 11.89262 94.80464 1.000 26.84448 105 SER A O 1
ATOM 1386 N N . SER A 1 98 ? 7.62598 13.11983 93.06942 1.000 25.20617 106 SER A N 1
ATOM 1387 C CA . SER A 1 98 ? 6.43478 13.95402 93.00571 1.000 25.24932 106 SER A CA 1
ATOM 1388 C C . SER A 1 98 ? 5.27326 13.20526 92.37082 1.000 22.93446 106 SER A C 1
ATOM 1389 O O . SER A 1 98 ? 5.44568 12.46855 91.39258 1.000 22.41592 106 SER A O 1
ATOM 1397 N N . ASN A 1 99 ? 4.07789 13.41694 92.90794 1.000 23.00928 107 ASN A N 1
ATOM 1398 C CA . ASN A 1 99 ? 2.87463 12.86745 92.28820 1.000 21.93082 107 ASN A CA 1
ATOM 1399 C C . ASN A 1 99 ? 2.49900 13.66324 91.04231 1.000 21.96289 107 ASN A C 1
ATOM 1400 O O . ASN A 1 99 ? 2.73204 14.87572 90.96442 1.000 24.02728 107 ASN A O 1
ATOM 1411 N N . LEU A 1 100 ? 1.90874 12.96789 90.06649 1.000 20.74704 108 LEU A N 1
ATOM 1412 C CA . LEU A 1 100 ? 1.49444 13.59266 88.81535 1.000 20.19050 108 LEU A CA 1
ATOM 1413 C C . LEU A 1 100 ? 0.02583 13.30612 88.56796 1.000 19.71562 108 LEU A C 1
ATOM 1414 O O . LEU A 1 100 ? -0.40909 12.15173 88.64699 1.000 20.00123 108 LEU A O 1
ATOM 1430 N N . PHE A 1 101 ? -0.73056 14.35107 88.24892 1.000 20.12509 109 PHE A N 1
ATOM 1431 C CA . PHE A 1 101 ? -2.15069 14.22116 87.96653 1.000 19.90155 109 PHE A CA 1
ATOM 1432 C C . PHE A 1 101 ? -2.45779 14.29069 86.48134 1.000 20.33453 109 PHE A C 1
ATOM 1433 O O . PHE A 1 101 ? -3.61026 14.11293 86.10637 1.000 20.55102 109 PHE A O 1
ATOM 1450 N N . THR A 1 102 ? -1.45677 14.53222 85.64515 1.000 21.46213 110 THR A N 1
ATOM 1451 C CA . THR A 1 102 ? -1.54756 14.44450 84.19665 1.000 21.40109 110 THR A CA 1
ATOM 1452 C C . THR A 1 102 ? -0.30841 13.71750 83.70529 1.000 21.12643 110 THR A C 1
ATOM 1453 O O . THR A 1 102 ? 0.73602 13.75510 84.36574 1.000 21.68696 110 THR A O 1
ATOM 1464 N N . PRO A 1 103 ? -0.37623 13.07633 82.53593 1.000 20.21924 111 PRO A N 1
ATOM 1465 C CA . PRO A 1 103 ? 0.79939 12.37185 82.01880 1.000 20.43251 111 PRO A CA 1
ATOM 1466 C C . PRO A 1 103 ? 1.97906 13.28733 81.74048 1.000 20.93654 111 PRO A C 1
ATOM 1467 O O . PRO A 1 103 ? 1.83495 14.42408 81.26450 1.000 22.96477 111 PRO A O 1
ATOM 1478 N N . LEU A 1 104 ? 3.16298 12.75929 82.02059 1.000 21.58803 112 LEU A N 1
ATOM 1479 C CA . LEU A 1 104 ? 4.42080 13.42018 81.73130 1.000 20.60916 112 LEU A CA 1
ATOM 1480 C C . LEU A 1 104 ? 5.36533 12.42304 81.07892 1.000 21.20890 112 LEU A C 1
ATOM 1481 O O . LEU A 1 104 ? 5.44184 11.26741 81.51038 1.000 19.55894 112 LEU A O 1
ATOM 1497 N N . PRO A 1 105 ? 6.08788 12.83677 80.03127 1.000 21.94685 113 PRO A N 1
ATOM 1498 C CA . PRO A 1 105 ? 7.03535 11.92012 79.38251 1.000 22.48812 113 PRO A CA 1
ATOM 1499 C C . PRO A 1 105 ? 8.18821 11.54569 80.30199 1.000 22.83605 113 PRO A C 1
ATOM 1500 O O . PRO A 1 105 ? 8.73649 12.38765 81.02102 1.000 24.81785 113 PRO A O 1
ATOM 1511 N N . ILE A 1 106 ? 8.57836 10.27251 80.24066 1.000 21.99208 114 ILE A N 1
ATOM 1512 C CA . ILE A 1 106 ? 9.77571 9.79610 80.92704 1.000 22.15248 114 ILE A CA 1
ATOM 1513 C C . ILE A 1 106 ? 10.94319 10.12522 80.00302 1.000 24.79968 114 ILE A C 1
ATOM 1514 O O . ILE A 1 106 ? 11.24001 9.38107 79.06167 1.000 25.69907 114 ILE A O 1
ATOM 1530 N N . LYS A 1 107 ? 11.60308 11.25545 80.26847 1.000 25.53848 115 LYS A N 1
ATOM 1531 C CA . LYS A 1 107 ? 12.62600 11.74774 79.35136 1.000 27.30327 115 LYS A CA 1
ATOM 1532 C C . LYS A 1 107 ? 13.72087 10.71017 79.11942 1.000 26.61253 115 LYS A C 1
ATOM 1533 O O . LYS A 1 107 ? 14.26119 10.60204 78.01234 1.000 27.43059 115 LYS A O 1
ATOM 1552 N N . ALA A 1 108 ? 14.05750 9.93499 80.15007 1.000 26.64501 116 ALA A N 1
ATOM 1553 C CA . ALA A 1 108 ? 15.13478 8.95736 80.02575 1.000 27.22604 116 ALA A CA 1
ATOM 1554 C C . ALA A 1 108 ? 14.82038 7.87800 78.99667 1.000 27.50163 116 ALA A C 1
ATOM 1555 O O . ALA A 1 108 ? 15.73626 7.18729 78.53926 1.000 29.42837 116 ALA A O 1
ATOM 1562 N N . LEU A 1 109 ? 13.55460 7.70690 78.62238 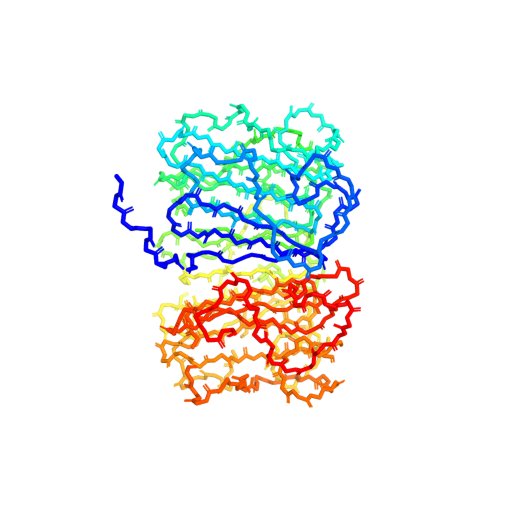1.000 25.97014 117 LEU A N 1
ATOM 1563 C CA . LEU A 1 109 ? 13.17437 6.66539 77.67815 1.000 24.82906 117 LEU A CA 1
ATOM 1564 C C . LEU A 1 109 ? 12.86645 7.21645 76.28818 1.000 24.30051 117 LEU A C 1
ATOM 1565 O O . LEU A 1 109 ? 12.48413 6.45008 75.38974 1.000 23.76251 117 LEU A O 1
ATOM 1581 N N . HIS A 1 110 ? 13.05858 8.51321 76.08020 1.000 25.58609 118 HIS A N 1
ATOM 1582 C CA . HIS A 1 110 ? 12.73484 9.09000 74.79614 1.000 26.08876 118 HIS A CA 1
ATOM 1583 C C . HIS A 1 110 ? 13.63124 8.50568 73.71663 1.000 26.17445 118 HIS A C 1
ATOM 1584 O O . HIS A 1 110 ? 14.84675 8.36394 73.89694 1.000 26.01328 118 HIS A O 1
ATOM 1598 N N . GLY A 1 111 ? 13.03158 8.20003 72.57425 1.000 26.52311 119 GLY A N 1
ATOM 1599 C CA . GLY A 1 111 ? 13.78338 7.68526 71.45115 1.000 28.24591 119 GLY A CA 1
ATOM 1600 C C . GLY A 1 111 ? 14.10491 6.21271 71.52780 1.000 29.76791 119 GLY A C 1
ATOM 1601 O O . GLY A 1 111 ? 14.76838 5.69143 70.62380 1.000 32.64912 119 GLY A O 1
ATOM 1605 N N . ILE A 1 112 ? 13.66064 5.52912 72.55446 1.000 28.30327 120 ILE A N 1
ATOM 1606 C CA . ILE A 1 112 ? 13.87933 4.09622 72.68374 1.000 28.91440 120 ILE A CA 1
ATOM 1607 C C . ILE A 1 112 ? 12.68518 3.36075 72.10142 1.000 28.23106 120 ILE A C 1
ATOM 1608 O O . ILE A 1 112 ? 11.52669 3.72579 72.34601 1.000 27.71369 120 ILE A O 1
ATOM 1624 N N . ARG A 1 113 ? 12.96873 2.30852 71.33759 1.000 27.37396 121 ARG A N 1
ATOM 1625 C CA . ARG A 1 113 ? 11.93219 1.45180 70.77018 1.000 26.78195 121 ARG A CA 1
ATOM 1626 C C . ARG A 1 113 ? 11.49628 0.45328 71.83142 1.000 25.08677 121 ARG A C 1
ATOM 1627 O O . ARG A 1 113 ? 12.25988 -0.44734 72.20696 1.000 26.45965 121 ARG A O 1
ATOM 1648 N N . ILE A 1 114 ? 10.27568 0.62551 72.32758 1.000 21.25760 122 ILE A N 1
ATOM 1649 C CA . ILE A 1 114 ? 9.78081 -0.15897 73.45173 1.000 21.88659 122 ILE A CA 1
ATOM 1650 C C . ILE A 1 114 ? 8.98832 -1.36016 72.98832 1.000 23.06249 122 ILE A C 1
ATOM 1651 O O . ILE A 1 114 ? 8.12386 -1.24413 72.12511 1.000 25.65335 122 ILE A O 1
ATOM 1690 N N . GLN A 1 116 ? 7.61227 -3.63514 75.63441 1.000 20.29038 124 GLN A N 1
ATOM 1691 C CA . GLN A 1 116 ? 6.65254 -3.94998 76.68277 1.000 20.33486 124 GLN A CA 1
ATOM 1692 C C . GLN A 1 116 ? 6.99568 -3.15378 77.92383 1.000 20.83542 124 GLN A C 1
ATOM 1693 O O . GLN A 1 116 ? 8.16660 -2.83046 78.17419 1.000 21.77777 124 GLN A O 1
ATOM 1707 N N . ILE A 1 117 ? 5.98113 -2.85249 78.71800 1.000 20.52182 125 ILE A N 1
ATOM 1708 C CA . ILE A 1 117 ? 6.17516 -2.23001 80.02492 1.000 20.46607 125 ILE A CA 1
ATOM 1709 C C . ILE A 1 117 ? 5.37108 -3.01794 81.04083 1.000 19.26619 125 ILE A C 1
ATOM 1710 O O . ILE A 1 117 ? 4.22731 -3.39860 80.77699 1.000 22.18497 125 ILE A O 1
ATOM 1726 N N . ALA A 1 118 ? 5.98240 -3.28696 82.19027 1.000 18.39700 126 ALA A N 1
ATOM 1727 C CA . ALA A 1 118 ? 5.30864 -3.91405 83.31608 1.000 17.83561 126 ALA A CA 1
ATOM 1728 C C . ALA A 1 118 ? 5.41162 -2.99743 84.52730 1.000 16.34572 126 ALA A C 1
ATOM 1729 O O . ALA A 1 118 ? 6.42334 -2.31316 84.70971 1.000 16.89163 126 ALA A O 1
ATOM 1736 N N . CYS A 1 119 ? 4.35648 -2.98327 85.33207 1.000 16.28577 127 CYS A N 1
ATOM 1737 C CA . CYS A 1 119 ? 4.29456 -2.18814 86.55724 1.000 16.77316 127 CYS A CA 1
ATOM 1738 C C . CYS A 1 119 ? 3.87901 -3.07975 87.71160 1.000 18.06699 127 CYS A C 1
ATOM 1739 O O . CYS A 1 119 ? 2.86340 -3.78280 87.63395 1.000 20.21224 127 CYS A O 1
ATOM 1747 N N . GLY A 1 120 ? 4.64832 -3.02955 88.78821 1.000 18.53591 128 GLY A N 1
ATOM 1748 C CA . GLY A 1 120 ? 4.25974 -3.61356 90.04289 1.000 18.43791 128 GLY A CA 1
ATOM 1749 C C . GLY A 1 120 ? 3.64175 -2.57333 90.95762 1.000 19.33966 128 GLY A C 1
ATOM 1750 O O . GLY A 1 120 ? 3.07324 -1.57280 90.50189 1.000 19.69418 128 GLY A O 1
ATOM 1754 N N . ASP A 1 121 ? 3.76129 -2.79333 92.26607 1.000 19.72155 129 ASP A N 1
ATOM 1755 C CA . ASP A 1 121 ? 3.23773 -1.81855 93.21941 1.000 21.06149 129 ASP A CA 1
ATOM 1756 C C . ASP A 1 121 ? 3.94364 -0.47606 93.08847 1.000 20.37427 129 ASP A C 1
ATOM 1757 O O . ASP A 1 121 ? 3.30079 0.57188 92.97591 1.000 23.74980 129 ASP A O 1
ATOM 1766 N N . SER A 1 122 ? 5.26105 -0.48336 93.14205 1.000 20.04026 130 SER A N 1
ATOM 1767 C CA . SER A 1 122 ? 6.02769 0.75256 93.21438 1.000 22.01609 130 SER A CA 1
ATOM 1768 C C . SER A 1 122 ? 7.27563 0.68398 92.35447 1.000 19.49443 130 SER A C 1
ATOM 1769 O O . SER A 1 122 ? 8.18673 1.50082 92.53926 1.000 20.51970 130 SER A O 1
ATOM 1777 N N . HIS A 1 123 ? 7.33354 -0.25801 91.41954 1.000 19.13212 131 HIS A N 1
ATOM 1778 C CA . HIS A 1 123 ? 8.45105 -0.34734 90.49411 1.000 18.25684 131 HIS A CA 1
ATOM 1779 C C . HIS A 1 123 ? 7.92268 -0.71199 89.12159 1.000 18.40501 131 HIS A C 1
ATOM 1780 O O . HIS A 1 123 ? 6.83880 -1.29280 88.99013 1.000 17.86642 131 HIS A O 1
ATOM 1794 N N . CYS A 1 124 ? 8.70399 -0.34835 88.10533 1.000 18.61680 132 CYS A N 1
ATOM 1795 C CA . CYS A 1 124 ? 8.33989 -0.58547 86.72260 1.000 17.90094 132 CYS A CA 1
ATOM 1796 C C . CYS A 1 124 ? 9.54772 -1.06711 85.93442 1.000 17.84527 132 CYS A C 1
ATOM 1797 O O . CYS A 1 124 ? 10.69843 -0.84213 86.32139 1.000 18.69752 132 CYS A O 1
ATOM 1805 N N . LEU A 1 125 ? 9.26944 -1.71617 84.79248 1.000 17.97643 133 LEU A N 1
ATOM 1806 C CA . LEU A 1 125 ? 10.32402 -2.18564 83.90784 1.000 19.21471 133 LEU A CA 1
ATOM 1807 C C . LEU A 1 125 ? 9.87255 -2.02046 82.47575 1.000 19.65197 133 LEU A C 1
ATOM 1808 O O . LEU A 1 125 ? 8.69580 -2.21833 82.17742 1.000 22.58742 133 LEU A O 1
ATOM 1824 N N . ALA A 1 126 ? 10.80935 -1.65303 81.61424 1.000 19.41656 134 ALA A N 1
ATOM 1825 C CA . ALA A 1 126 ? 10.58150 -1.53652 80.18090 1.000 19.95050 134 ALA A CA 1
ATOM 1826 C C . ALA A 1 126 ? 11.50374 -2.50468 79.45348 1.000 21.30212 134 ALA A C 1
ATOM 1827 O O . ALA A 1 126 ? 12.70038 -2.58151 79.75238 1.000 23.77824 134 ALA A O 1
ATOM 1834 N N . VAL A 1 127 ? 10.94516 -3.23664 78.49989 1.000 21.28955 135 VAL A N 1
ATOM 1835 C CA . VAL A 1 127 ? 11.69414 -4.10728 77.60547 1.000 22.43894 135 VAL A CA 1
ATOM 1836 C C . VAL A 1 127 ? 11.78118 -3.40324 76.25470 1.000 22.22086 135 VAL A C 1
ATOM 1837 O O . VAL A 1 127 ? 10.77030 -2.92008 75.73425 1.000 21.90137 135 VAL A O 1
ATOM 1850 N N . THR A 1 128 ? 12.98379 -3.33832 75.68629 1.000 23.92276 136 THR A N 1
ATOM 1851 C CA . THR A 1 128 ? 13.16073 -2.72796 74.37466 1.000 25.75967 136 THR A CA 1
ATOM 1852 C C . THR A 1 128 ? 12.99688 -3.77887 73.27608 1.000 26.91501 136 THR A C 1
ATOM 1853 O O . THR A 1 128 ? 12.98749 -4.97977 73.52935 1.000 26.06535 136 THR A O 1
ATOM 1864 N N . MET A 1 129 ? 12.88800 -3.30876 72.03101 1.000 28.19830 137 MET A N 1
ATOM 1865 C CA . MET A 1 129 ? 12.74655 -4.22786 70.90930 1.000 31.19863 137 MET A CA 1
ATOM 1866 C C . MET A 1 129 ? 13.98704 -5.09064 70.71982 1.000 33.97977 137 MET A C 1
ATOM 1867 O O . MET A 1 129 ? 13.89713 -6.15569 70.10195 1.000 35.84989 137 MET A O 1
ATOM 1881 N N . GLU A 1 130 ? 15.12915 -4.65204 71.23045 1.000 36.21974 138 GLU A N 1
ATOM 1882 C CA . GLU A 1 130 ? 16.34435 -5.44979 71.21330 1.000 39.84932 138 GLU A CA 1
ATOM 1883 C C . GLU A 1 130 ? 16.41457 -6.43522 72.37282 1.000 36.24059 138 GLU A C 1
ATOM 1884 O O . GLU A 1 130 ? 17.38222 -7.19734 72.46461 1.000 36.33161 138 GLU A O 1
ATOM 1896 N N . GLY A 1 131 ? 15.43111 -6.43368 73.26537 1.000 32.82712 139 GLY A N 1
ATOM 1897 C CA . GLY A 1 131 ? 15.44635 -7.33284 74.39619 1.000 30.31849 139 GLY A CA 1
ATOM 1898 C C . GLY A 1 131 ? 16.22439 -6.84762 75.59757 1.000 29.52212 139 GLY A C 1
ATOM 1899 O O . GLY A 1 131 ? 16.50501 -7.65120 76.48994 1.000 29.06288 139 GLY A O 1
ATOM 1903 N N . GLU A 1 132 ? 16.59397 -5.57090 75.63590 1.000 29.12392 140 GLU A N 1
ATOM 1904 C CA . GLU A 1 132 ? 17.19326 -4.95458 76.80772 1.000 30.29241 140 GLU A CA 1
ATOM 1905 C C . GLU A 1 132 ? 16.09819 -4.61032 77.81269 1.000 27.07506 140 GLU A C 1
ATOM 1906 O O . GLU A 1 132 ? 14.93473 -4.42210 77.44935 1.000 26.15682 140 GLU A O 1
ATOM 1918 N N . VAL A 1 133 ? 16.47634 -4.52553 79.09447 1.000 25.50576 141 VAL A N 1
ATOM 1919 C CA . VAL A 1 133 ? 15.52034 -4.20315 80.15082 1.000 24.52617 141 VAL A CA 1
ATOM 1920 C C . VAL A 1 133 ? 16.04085 -3.02027 80.95514 1.000 24.37482 141 VAL A C 1
ATOM 1921 O O . VAL A 1 133 ? 17.22312 -2.97490 81.30889 1.000 25.94716 141 VAL A O 1
ATOM 1934 N N . GLN A 1 134 ? 15.14005 -2.06961 81.24141 1.000 23.59094 142 GLN A N 1
ATOM 1935 C CA . GLN A 1 134 ? 15.38995 -0.92999 82.12091 1.000 23.77385 142 GLN A CA 1
ATOM 1936 C C . GLN A 1 134 ? 14.34661 -0.95444 83.23904 1.000 22.52354 142 GLN A C 1
ATOM 1937 O O . GLN A 1 134 ? 13.17886 -1.28045 82.99213 1.000 24.04985 142 GLN A O 1
ATOM 1951 N N . SER A 1 135 ? 14.76403 -0.59618 84.45243 1.000 21.12819 143 SER A N 1
ATOM 1952 C CA . SER A 1 135 ? 13.86880 -0.68465 85.60168 1.000 21.82645 143 SER A CA 1
ATOM 1953 C C . SER A 1 135 ? 13.99829 0.57861 86.43074 1.000 20.76166 143 SER A C 1
ATOM 1954 O O . SER A 1 135 ? 15.01560 1.26957 86.37372 1.000 20.98539 143 SER A O 1
ATOM 1962 N N . TRP A 1 136 ? 12.94581 0.88689 87.18769 1.000 20.09934 144 TRP A N 1
ATOM 1963 C CA . TRP A 1 136 ? 12.98883 2.05128 88.06554 1.000 20.19128 144 TRP A CA 1
ATOM 1964 C C . TRP A 1 136 ? 11.95663 1.92212 89.17120 1.000 19.63769 144 TRP A C 1
ATOM 1965 O O . TRP A 1 136 ? 10.98593 1.15814 89.06640 1.000 19.24589 144 TRP A O 1
ATOM 1986 N N . GLY A 1 137 ? 12.19442 2.67846 90.24051 1.000 20.50210 145 GLY A N 1
ATOM 1987 C CA . GLY A 1 137 ? 11.27208 2.74740 91.35628 1.000 20.78384 145 GLY A CA 1
ATOM 1988 C C . GLY A 1 137 ? 11.78884 2.07807 92.60413 1.000 21.64581 145 GLY A C 1
ATOM 1989 O O . GLY A 1 137 ? 12.99375 2.10449 92.88501 1.000 22.38615 145 GLY A O 1
ATOM 1993 N N . ARG A 1 138 ? 10.87365 1.46311 93.35034 1.000 22.08705 146 ARG A N 1
ATOM 1994 C CA . ARG A 1 138 ? 11.20665 0.87688 94.64176 1.000 23.98204 146 ARG A CA 1
ATOM 1995 C C . ARG A 1 138 ? 12.11267 -0.33244 94.46585 1.000 24.11389 146 ARG A C 1
ATOM 1996 O O . ARG A 1 138 ? 11.91561 -1.14786 93.56696 1.000 24.67633 146 ARG A O 1
ATOM 2017 N N . ASN A 1 139 ? 13.11416 -0.45692 95.35516 1.000 25.54058 147 ASN A N 1
ATOM 2018 C CA . ASN A 1 139 ? 14.11393 -1.50518 95.20561 1.000 25.48402 147 ASN A CA 1
ATOM 2019 C C . ASN A 1 139 ? 14.52385 -2.09213 96.54794 1.000 26.07523 147 ASN A C 1
ATOM 2020 O O . ASN A 1 139 ? 15.60033 -2.68828 96.65322 1.000 27.89469 147 ASN A O 1
ATOM 2031 N N . GLN A 1 140 ? 13.69657 -1.95017 97.57510 1.000 25.79396 148 GLN A N 1
ATOM 2032 C CA . GLN A 1 140 ? 14.14903 -2.32093 98.91186 1.000 28.90056 148 GLN A CA 1
ATOM 2033 C C . GLN A 1 140 ? 14.35369 -3.82253 99.05058 1.000 28.22870 148 GLN A C 1
ATOM 2034 O O . GLN A 1 140 ? 15.04940 -4.25487 99.97410 1.000 30.52468 148 GLN A O 1
ATOM 2048 N N . ASN A 1 141 ? 13.79003 -4.62553 98.14662 1.000 28.26212 149 ASN A N 1
ATOM 2049 C CA . ASN A 1 141 ? 14.01955 -6.06574 98.15533 1.000 27.30674 149 ASN A CA 1
ATOM 2050 C C . ASN A 1 141 ? 14.74412 -6.55405 96.91005 1.000 25.30868 149 ASN A C 1
ATOM 2051 O O . ASN A 1 141 ? 14.77102 -7.76597 96.65773 1.000 26.54379 149 ASN A O 1
ATOM 2062 N N . GLY A 1 142 ? 15.35184 -5.65194 96.14100 1.000 21.96086 150 GLY A N 1
ATOM 2063 C CA . GLY A 1 142 ? 16.11467 -6.03911 94.97586 1.000 22.52616 150 GLY A CA 1
ATOM 2064 C C . GLY A 1 142 ? 15.31530 -6.14645 93.69813 1.000 23.13729 150 GLY A C 1
ATOM 2065 O O . GLY A 1 142 ? 15.86932 -6.59198 92.67785 1.000 24.31714 150 GLY A O 1
ATOM 2069 N N . GLN A 1 143 ? 14.04120 -5.74002 93.71191 1.000 22.60050 151 GLN A N 1
ATOM 2070 C CA . GLN A 1 143 ? 13.13928 -6.01504 92.59401 1.000 20.82495 151 GLN A CA 1
ATOM 2071 C C . GLN A 1 143 ? 13.52124 -5.27736 91.31141 1.000 20.71809 151 GLN A C 1
ATOM 2072 O O . GLN A 1 143 ? 12.99298 -5.61369 90.24462 1.000 20.39986 151 GLN A O 1
ATOM 2086 N N . LEU A 1 144 ? 14.41629 -4.28282 91.37819 1.000 20.74310 152 LEU A N 1
ATOM 2087 C CA . LEU A 1 144 ? 14.87443 -3.64166 90.15760 1.000 21.69653 152 LEU A CA 1
ATOM 2088 C C . LEU A 1 144 ? 15.91756 -4.47752 89.42809 1.000 23.27869 152 LEU A C 1
ATOM 2089 O O . LEU A 1 144 ? 16.17426 -4.22880 88.24544 1.000 23.35661 152 LEU A O 1
ATOM 2105 N N . GLY A 1 145 ? 16.51067 -5.46619 90.10161 1.000 23.79548 153 GLY A N 1
ATOM 2106 C CA . GLY A 1 145 ? 17.49452 -6.32608 89.46855 1.000 26.29307 153 GLY A CA 1
ATOM 2107 C C . GLY A 1 145 ? 18.83354 -5.67734 89.20637 1.000 26.73010 153 GLY A C 1
ATOM 2108 O O . GLY A 1 145 ? 19.58843 -6.16440 88.35528 1.000 26.67450 153 GLY A O 1
ATOM 2112 N N . LEU A 1 146 ? 19.16078 -4.60645 89.92846 1.000 25.79897 154 LEU A N 1
ATOM 2113 C CA . LEU A 1 146 ? 20.38268 -3.84341 89.71501 1.000 28.32953 154 LEU A CA 1
ATOM 2114 C C . LEU A 1 146 ? 21.50932 -4.24997 90.65374 1.000 31.83798 154 LEU A C 1
ATOM 2115 O O . LEU A 1 146 ? 22.59750 -3.67922 90.57119 1.000 33.90134 154 LEU A O 1
ATOM 2131 N N . GLY A 1 147 ? 21.27585 -5.21591 91.53696 1.000 31.92805 155 GLY A N 1
ATOM 2132 C CA . GLY A 1 147 ? 22.32435 -5.72643 92.38793 1.000 32.39299 155 GLY A CA 1
ATOM 2133 C C . GLY A 1 147 ? 22.43894 -5.07282 93.74203 1.000 33.90053 155 GLY A C 1
ATOM 2134 O O . GLY A 1 147 ? 23.38166 -5.38403 94.47706 1.000 35.33108 155 GLY A O 1
ATOM 2138 N N . ASP A 1 148 ? 21.52475 -4.17849 94.09580 1.000 33.85989 156 ASP A N 1
ATOM 2139 C CA . ASP A 1 148 ? 21.53377 -3.54676 95.40862 1.000 34.44893 156 ASP A CA 1
ATOM 2140 C C . ASP A 1 148 ? 20.08887 -3.35313 95.85163 1.000 32.40439 156 ASP A C 1
ATOM 2141 O O . ASP A 1 148 ? 19.15756 -3.94902 95.29840 1.000 31.34195 156 ASP A O 1
ATOM 2150 N N . THR A 1 149 ? 19.89124 -2.49957 96.86559 1.000 31.89954 157 THR A N 1
ATOM 2151 C CA . THR A 1 149 ? 18.56214 -2.22299 97.39308 1.000 30.81443 157 THR A CA 1
ATOM 2152 C C . THR A 1 149 ? 18.27406 -0.72889 97.43508 1.000 30.47539 157 THR A C 1
ATOM 2153 O O . THR A 1 149 ? 17.42710 -0.29404 98.21799 1.000 31.55675 157 THR A O 1
ATOM 2164 N N . GLU A 1 150 ? 18.94005 0.05887 96.59451 1.000 29.79704 158 GLU A N 1
ATOM 2165 C CA . GLU A 1 150 ? 18.69636 1.48734 96.51754 1.000 29.70934 158 GLU A CA 1
ATOM 2166 C C . GLU A 1 150 ? 17.62278 1.77788 95.47439 1.000 27.85830 158 GLU A C 1
ATOM 2167 O O . GLU A 1 150 ? 17.72367 1.34327 94.31253 1.000 27.94911 158 GLU A O 1
ATOM 2171 N N . ASP A 1 151 ? 16.58783 2.50474 95.88966 1.000 27.92714 159 ASP A N 1
ATOM 2172 C CA . ASP A 1 151 ? 15.57234 2.93375 94.93947 1.000 26.78890 159 ASP A CA 1
ATOM 2173 C C . ASP A 1 151 ? 16.22755 3.72657 93.81654 1.000 26.10087 159 ASP A C 1
ATOM 2174 O O . ASP A 1 151 ? 17.22580 4.42316 94.02039 1.000 27.86288 159 ASP A O 1
ATOM 2183 N N . SER A 1 152 ? 15.64318 3.63316 92.61868 1.000 24.81269 160 SER A N 1
ATOM 2184 C CA . SER A 1 152 ? 16.11809 4.39023 91.47298 1.000 24.87945 160 SER A CA 1
ATOM 2185 C C . SER A 1 152 ? 14.99351 5.28549 90.97079 1.000 23.73655 160 SER A C 1
ATOM 2186 O O . SER A 1 152 ? 13.93047 4.79309 90.57104 1.000 23.78065 160 SER A O 1
ATOM 2194 N N . LEU A 1 153 ? 15.22842 6.59817 90.99286 1.000 24.29623 161 LEU A N 1
ATOM 2195 C CA . LEU A 1 153 ? 14.20877 7.53915 90.56206 1.000 24.02128 161 LEU A CA 1
ATOM 2196 C C . LEU A 1 153 ? 14.17130 7.70472 89.05227 1.000 23.52643 161 LEU A C 1
ATOM 2197 O O . LEU A 1 153 ? 13.25442 8.35741 88.55045 1.000 22.62621 161 LEU A O 1
ATOM 2213 N N . VAL A 1 154 ? 15.11887 7.10988 88.33377 1.000 23.23659 162 VAL A N 1
ATOM 2214 C CA . VAL A 1 154 ? 15.11715 7.10094 86.87389 1.000 23.35411 162 VAL A CA 1
ATOM 2215 C C . VAL A 1 154 ? 15.34790 5.67411 86.39636 1.000 23.32849 162 VAL A C 1
ATOM 2216 O O . VAL A 1 154 ? 15.85577 4.82678 87.14482 1.000 23.85495 162 VAL A O 1
ATOM 2229 N N . PRO A 1 155 ? 15.00147 5.38224 85.14139 1.000 23.58839 163 PRO A N 1
ATOM 2230 C CA . PRO A 1 155 ? 15.30991 4.05810 84.58336 1.000 25.73566 163 PRO A CA 1
ATOM 2231 C C . PRO A 1 155 ? 16.80888 3.78659 84.55160 1.000 26.27659 163 PRO A C 1
ATOM 2232 O O . PRO A 1 155 ? 17.61092 4.68472 84.29459 1.000 27.23234 163 PRO A O 1
ATOM 2243 N N . GLN A 1 156 ? 17.17055 2.52490 84.79201 1.000 26.11575 164 GLN A N 1
ATOM 2244 C CA . GLN A 1 156 ? 18.54296 2.06086 84.66284 1.000 27.89690 164 GLN A CA 1
ATOM 2245 C C . GLN A 1 156 ? 18.54307 0.69701 83.99056 1.000 27.06624 164 GLN A C 1
ATOM 2246 O O . GLN A 1 156 ? 17.63581 -0.11187 84.21461 1.000 25.90500 164 GLN A O 1
ATOM 2260 N N . LYS A 1 157 ? 19.56349 0.45008 83.18129 1.000 29.10272 165 LYS A N 1
ATOM 2261 C CA . LYS A 1 157 ? 19.68210 -0.82294 82.49074 1.000 31.22788 165 LYS A CA 1
ATOM 2262 C C . LYS A 1 157 ? 20.03628 -1.92817 83.47642 1.000 29.74219 165 LYS A C 1
ATOM 2263 O O . LYS A 1 157 ? 20.86604 -1.74188 84.37488 1.000 30.23131 165 LYS A O 1
ATOM 2282 N N . ILE A 1 158 ? 19.38094 -3.07877 83.31084 1.000 27.49513 166 ILE A N 1
ATOM 2283 C CA . ILE A 1 158 ? 19.70381 -4.29010 84.06703 1.000 27.50170 166 ILE A CA 1
ATOM 2284 C C . ILE A 1 158 ? 20.88314 -4.94038 83.35414 1.000 29.99381 166 ILE A C 1
ATOM 2285 O O . ILE A 1 158 ? 20.70748 -5.67950 82.38232 1.000 29.68946 166 ILE A O 1
ATOM 2301 N N . GLN A 1 159 ? 22.09598 -4.66241 83.82853 1.000 32.97884 167 GLN A N 1
ATOM 2302 C CA . GLN A 1 159 ? 23.26699 -5.17205 83.12610 1.000 36.63325 167 GLN A CA 1
ATOM 2303 C C . GLN A 1 159 ? 23.43675 -6.67076 83.30531 1.000 35.85521 167 GLN A C 1
ATOM 2304 O O . GLN A 1 159 ? 24.17590 -7.28995 82.53108 1.000 36.37393 167 GLN A O 1
ATOM 2318 N N . ALA A 1 160 ? 22.75045 -7.26672 84.28418 1.000 34.61909 168 ALA A N 1
ATOM 2319 C CA . ALA A 1 160 ? 22.79379 -8.71271 84.44800 1.000 33.46524 168 ALA A CA 1
ATOM 2320 C C . ALA A 1 160 ? 22.24567 -9.44288 83.23061 1.000 32.08958 168 ALA A C 1
ATOM 2321 O O . ALA A 1 160 ? 22.58661 -10.61023 83.01990 1.000 32.79900 168 ALA A O 1
ATOM 2328 N N . PHE A 1 161 ? 21.40866 -8.78475 82.42534 1.000 30.23079 169 PHE A N 1
ATOM 2329 C CA . PHE A 1 161 ? 20.83555 -9.38810 81.22842 1.000 32.07752 169 PHE A CA 1
ATOM 2330 C C . PHE A 1 161 ? 21.62215 -9.07120 79.95266 1.000 32.84547 169 PHE A C 1
ATOM 2331 O O . PHE A 1 161 ? 21.13616 -9.36039 78.85249 1.000 32.36460 169 PHE A O 1
ATOM 2348 N N . GLU A 1 162 ? 22.81160 -8.48045 80.06513 1.000 33.84570 170 GLU A N 1
ATOM 2349 C CA . GLU A 1 162 ? 23.64090 -8.26332 78.88573 1.000 34.71686 170 GLU A CA 1
ATOM 2350 C C . GLU A 1 162 ? 23.81236 -9.58473 78.14160 1.000 35.33514 170 GLU A C 1
ATOM 2351 O O . GLU A 1 162 ? 24.19464 -10.59582 78.73399 1.000 35.39751 170 GLU A O 1
ATOM 2355 N N . GLY A 1 163 ? 23.50062 -9.57662 76.84160 1.000 35.18893 171 GLY A N 1
ATOM 2356 C CA . GLY A 1 163 ? 23.60194 -10.76894 76.01689 1.000 34.87803 171 GLY A CA 1
ATOM 2357 C C . GLY A 1 163 ? 22.39757 -11.68319 76.05892 1.000 35.70341 171 GLY A C 1
ATOM 2358 O O . GLY A 1 163 ? 22.39389 -12.71395 75.36944 1.000 38.23265 171 GLY A O 1
ATOM 2362 N N . ILE A 1 164 ? 21.37981 -11.34615 76.84320 1.000 34.06897 172 ILE A N 1
ATOM 2363 C CA . ILE A 1 164 ? 20.18271 -12.16140 77.01446 1.000 33.12877 172 ILE A CA 1
ATOM 2364 C C . ILE A 1 164 ? 19.00669 -11.34521 76.51029 1.000 31.61487 172 ILE A C 1
ATOM 2365 O O . ILE A 1 164 ? 18.71135 -10.28033 77.06349 1.000 33.60909 172 ILE A O 1
ATOM 2381 N N . ARG A 1 165 ? 18.32429 -11.84840 75.48003 1.000 30.18322 173 ARG A N 1
ATOM 2382 C CA . ARG A 1 165 ? 17.20235 -11.13023 74.87753 1.000 29.44622 173 ARG A CA 1
ATOM 2383 C C . ARG A 1 165 ? 15.92074 -11.46906 75.62877 1.000 26.52718 173 ARG A C 1
ATOM 2384 O O . ARG A 1 165 ? 15.40958 -12.58969 75.53481 1.000 26.13402 173 ARG A O 1
ATOM 2405 N N . ILE A 1 166 ? 15.40416 -10.49589 76.36270 1.000 23.63622 174 ILE A N 1
ATOM 2406 C CA . ILE A 1 166 ? 14.18040 -10.66572 77.13226 1.000 22.63072 174 ILE A CA 1
ATOM 2407 C C . ILE A 1 166 ? 12.94476 -10.44422 76.26958 1.000 23.09196 174 ILE A C 1
ATOM 2408 O O . ILE A 1 166 ? 12.87320 -9.49506 75.48797 1.000 23.96084 174 ILE A O 1
ATOM 2451 N N . MET A 1 168 ? 9.49660 -10.69225 77.77693 1.000 19.26753 176 MET A N 1
ATOM 2452 C CA . MET A 1 168 ? 8.54996 -9.93954 78.59196 1.000 19.56677 176 MET A CA 1
ATOM 2453 C C . MET A 1 168 ? 8.91404 -10.05117 80.05800 1.000 19.02664 176 MET A C 1
ATOM 2454 O O . MET A 1 168 ? 9.57964 -11.00596 80.47058 1.000 19.84684 176 MET A O 1
ATOM 2468 N N . VAL A 1 169 ? 8.46331 -9.06030 80.80309 1.000 18.50667 177 VAL A N 1
ATOM 2469 C CA . VAL A 1 169 ? 8.63473 -8.99036 82.24094 1.000 19.01813 177 VAL A CA 1
ATOM 2470 C C . VAL A 1 169 ? 7.27250 -8.85204 82.90703 1.000 17.45287 177 VAL A C 1
ATOM 2471 O O . VAL A 1 169 ? 6.25806 -8.55722 82.27045 1.000 18.43085 177 VAL A O 1
ATOM 2484 N N . ALA A 1 170 ? 7.25797 -9.10150 84.21722 1.000 17.08319 178 ALA A N 1
ATOM 2485 C CA . ALA A 1 170 ? 6.05441 -8.96885 85.02262 1.000 17.22333 178 ALA A CA 1
ATOM 2486 C C . ALA A 1 170 ? 6.49176 -8.56760 86.42016 1.000 16.97243 178 ALA A C 1
ATOM 2487 O O . ALA A 1 170 ? 7.61931 -8.84967 86.83447 1.000 18.13674 178 ALA A O 1
ATOM 2494 N N . ALA A 1 171 ? 5.60155 -7.90481 87.13993 1.000 16.36449 179 ALA A N 1
ATOM 2495 C CA . ALA A 1 171 ? 5.96812 -7.35984 88.43661 1.000 17.34731 179 ALA A CA 1
ATOM 2496 C C . ALA A 1 171 ? 4.81046 -7.42805 89.41594 1.000 16.74494 179 ALA A C 1
ATOM 2497 O O . ALA A 1 171 ? 3.66626 -7.10913 89.07182 1.000 16.77654 179 ALA A O 1
ATOM 2504 N N . GLY A 1 172 ? 5.13657 -7.82156 90.65514 1.000 18.04301 180 GLY A N 1
ATOM 2505 C CA . GLY A 1 172 ? 4.17730 -7.84332 91.73619 1.000 17.19198 180 GLY A CA 1
ATOM 2506 C C . GLY A 1 172 ? 4.44348 -6.76544 92.76213 1.000 16.55658 180 GLY A C 1
ATOM 2507 O O . GLY A 1 172 ? 4.94706 -5.69206 92.42535 1.000 18.59820 180 GLY A O 1
ATOM 2511 N N . ALA A 1 173 ? 4.10151 -7.04506 94.01835 1.000 17.06879 181 ALA A N 1
ATOM 2512 C CA . ALA A 1 173 ? 4.28804 -6.06596 95.08077 1.000 18.03971 181 ALA A CA 1
ATOM 2513 C C . ALA A 1 173 ? 5.74595 -5.65332 95.19023 1.000 20.50445 181 ALA A C 1
ATOM 2514 O O . ALA A 1 173 ? 6.06625 -4.45855 95.21473 1.000 22.65304 181 ALA A O 1
ATOM 2521 N N . GLU A 1 174 ? 6.63948 -6.63821 95.28674 1.000 21.16163 182 GLU A N 1
ATOM 2522 C CA . GLU A 1 174 ? 8.05681 -6.36889 95.50067 1.000 22.29243 182 GLU A CA 1
ATOM 2523 C C . GLU A 1 174 ? 8.92561 -7.41409 94.81692 1.000 20.03327 182 GLU A C 1
ATOM 2524 O O . GLU A 1 174 ? 10.09602 -7.57015 95.19054 1.000 20.36466 182 GLU A O 1
ATOM 2536 N N . HIS A 1 175 ? 8.39461 -8.10517 93.80982 1.000 18.65857 183 HIS A N 1
ATOM 2537 C CA . HIS A 1 175 ? 9.15428 -9.06500 93.03072 1.000 18.43038 183 HIS A CA 1
ATOM 2538 C C . HIS A 1 175 ? 8.90726 -8.82237 91.55376 1.000 17.77349 183 HIS A C 1
ATOM 2539 O O . HIS A 1 175 ? 8.00170 -8.07500 91.16200 1.000 17.28705 183 HIS A O 1
ATOM 2553 N N . THR A 1 176 ? 9.76422 -9.45040 90.75329 1.000 17.49434 184 THR A N 1
ATOM 2554 C CA . THR A 1 176 ? 9.79001 -9.30187 89.30515 1.000 16.54173 184 THR A CA 1
ATOM 2555 C C . THR A 1 176 ? 10.10653 -10.64986 88.68188 1.000 16.86572 184 THR A C 1
ATOM 2556 O O . THR A 1 176 ? 10.82156 -11.46300 89.26238 1.000 18.31180 184 THR A O 1
ATOM 2567 N N . ALA A 1 177 ? 9.54103 -10.89808 87.50318 1.000 17.23086 185 ALA A N 1
ATOM 2568 C CA . ALA A 1 177 ? 9.80883 -12.12219 86.75931 1.000 17.71402 185 ALA A CA 1
ATOM 2569 C C . ALA A 1 177 ? 9.98099 -11.76076 85.29420 1.000 18.81538 185 ALA A C 1
ATOM 2570 O O . ALA A 1 177 ? 9.59023 -10.68018 84.85646 1.000 18.47972 185 ALA A O 1
ATOM 2577 N N . ALA A 1 178 ? 10.58811 -12.67288 84.54502 1.000 19.44077 186 ALA A N 1
ATOM 2578 C CA . ALA A 1 178 ? 10.81433 -12.41382 83.13149 1.000 19.51444 186 ALA A CA 1
ATOM 2579 C C . ALA A 1 178 ? 10.94772 -13.72391 82.38207 1.000 18.90375 186 ALA A C 1
ATOM 2580 O O . ALA A 1 178 ? 11.33913 -14.74368 82.94885 1.000 19.30941 186 ALA A O 1
ATOM 2587 N N . VAL A 1 179 ? 10.61239 -13.68405 81.09968 1.000 18.23239 187 VAL A N 1
ATOM 2588 C CA . VAL A 1 179 ? 10.91791 -14.78064 80.19449 1.000 20.09048 187 VAL A CA 1
ATOM 2589 C C . VAL A 1 179 ? 11.79261 -14.25120 79.06957 1.000 19.21247 187 VAL A C 1
ATOM 2590 O O . VAL A 1 179 ? 11.59389 -13.13543 78.57529 1.000 19.66463 187 VAL A O 1
ATOM 2603 N N . THR A 1 180 ? 12.75251 -15.05757 78.66317 1.000 21.04746 188 THR A N 1
ATOM 2604 C CA . THR A 1 180 ? 13.58565 -14.72197 77.52182 1.000 22.27618 188 THR A CA 1
ATOM 2605 C C . THR A 1 180 ? 12.90736 -15.16185 76.22652 1.000 24.15152 188 THR A C 1
ATOM 2606 O O . THR A 1 180 ? 11.97032 -15.96617 76.22578 1.000 23.98593 188 THR A O 1
ATOM 2617 N N . GLU A 1 181 ? 13.39104 -14.61734 75.10624 1.000 25.40477 189 GLU A N 1
ATOM 2618 C CA . GLU A 1 181 ? 12.83166 -15.01315 73.81720 1.000 25.41175 189 GLU A CA 1
ATOM 2619 C C . GLU A 1 181 ? 13.01028 -16.50682 73.56571 1.000 25.46524 189 GLU A C 1
ATOM 2620 O O . GLU A 1 181 ? 12.17803 -17.12177 72.88762 1.000 26.89276 189 GLU A O 1
ATOM 2632 N N . ASP A 1 182 ? 14.08161 -17.11173 74.08365 1.000 26.47614 190 ASP A N 1
ATOM 2633 C CA . ASP A 1 182 ? 14.30293 -18.54678 73.88869 1.000 28.49418 190 ASP A CA 1
ATOM 2634 C C . ASP A 1 182 ? 13.75497 -19.38184 75.04304 1.000 26.86205 190 ASP A C 1
ATOM 2635 O O . ASP A 1 182 ? 14.05577 -20.57780 75.12833 1.000 28.34953 190 ASP A O 1
ATOM 2644 N N . GLY A 1 183 ? 12.94485 -18.78338 75.90943 1.000 25.28824 191 GLY A N 1
ATOM 2645 C CA . GLY A 1 183 ? 12.07286 -19.53075 76.79102 1.000 24.82755 191 GLY A CA 1
ATOM 2646 C C . GLY A 1 183 ? 12.56444 -19.76163 78.20212 1.000 24.33546 191 GLY A C 1
ATOM 2647 O O . GLY A 1 183 ? 11.94015 -20.54227 78.93279 1.000 24.78101 191 GLY A O 1
ATOM 2651 N N . ASP A 1 184 ? 13.65797 -19.13068 78.60587 1.000 23.86399 192 ASP A N 1
ATOM 2652 C CA . ASP A 1 184 ? 14.10812 -19.20732 79.98782 1.000 22.74177 192 ASP A CA 1
ATOM 2653 C C . ASP A 1 184 ? 13.26748 -18.29477 80.87621 1.000 22.19810 192 ASP A C 1
ATOM 2654 O O . ASP A 1 184 ? 12.75611 -17.26078 80.43985 1.000 23.06201 192 ASP A O 1
ATOM 2663 N N . LEU A 1 185 ? 13.16253 -18.67465 82.15008 1.000 21.57743 193 LEU A N 1
ATOM 2664 C CA . LEU A 1 185 ? 12.31409 -18.01689 83.12907 1.000 20.98386 193 LEU A CA 1
ATOM 2665 C C . LEU A 1 185 ? 13.18688 -17.53344 84.27506 1.000 21.02622 193 LEU A C 1
ATOM 2666 O O . LEU A 1 185 ? 14.06271 -18.26384 84.74459 1.000 22.88672 193 LEU A O 1
ATOM 2682 N N . TYR A 1 186 ? 12.95683 -16.29442 84.70823 1.000 21.04651 194 TYR A N 1
ATOM 2683 C CA . TYR A 1 186 ? 13.76450 -15.66495 85.74542 1.000 20.31572 194 TYR A CA 1
ATOM 2684 C C . TYR A 1 186 ? 12.88149 -15.05627 86.82492 1.000 19.67333 194 TYR A C 1
ATOM 2685 O O . TYR A 1 186 ? 11.72031 -14.72010 86.58225 1.000 19.30675 194 TYR A O 1
ATOM 2703 N N . GLY A 1 187 ? 13.44429 -14.93902 88.02624 1.000 20.85404 195 GLY A N 1
ATOM 2704 C CA . GLY A 1 187 ? 12.80023 -14.20804 89.10066 1.000 20.80008 195 GLY A CA 1
ATOM 2705 C C . GLY A 1 187 ? 13.82004 -13.43226 89.90927 1.000 20.43126 195 GLY A C 1
ATOM 2706 O O . GLY A 1 187 ? 14.98745 -13.82368 90.01827 1.000 21.78501 195 GLY A O 1
ATOM 2710 N N . TRP A 1 188 ? 13.36485 -12.31640 90.48907 1.000 18.88659 196 TRP A N 1
ATOM 2711 C CA . TRP A 1 188 ? 14.18738 -11.55655 91.43133 1.000 20.58991 196 TRP A CA 1
ATOM 2712 C C . TRP A 1 188 ? 13.31917 -10.64832 92.29503 1.000 19.93475 196 TRP A C 1
ATOM 2713 O O . TRP A 1 188 ? 12.13057 -10.44667 92.03623 1.000 18.76312 196 TRP A O 1
ATOM 2734 N N . GLY A 1 189 ? 13.93328 -10.13112 93.35969 1.000 20.69607 197 GLY A N 1
ATOM 2735 C CA . GLY A 1 189 ? 13.21941 -9.33394 94.32471 1.000 21.37721 197 GLY A CA 1
ATOM 2736 C C . GLY A 1 189 ? 12.83956 -10.10157 95.56905 1.000 22.47290 197 GLY A C 1
ATOM 2737 O O . GLY A 1 189 ? 13.52947 -11.04352 95.97381 1.000 23.32569 197 GLY A O 1
ATOM 2741 N N A TRP A 1 190 ? 11.72234 -9.71266 96.16983 0.518 22.04946 198 TRP A N 1
ATOM 2742 N N B TRP A 1 190 ? 11.73984 -9.68009 96.19431 0.482 22.77295 198 TRP A N 1
ATOM 2743 C CA A TRP A 1 190 ? 11.24964 -10.27298 97.43415 0.518 23.29971 198 TRP A CA 1
ATOM 2744 C CA B TRP A 1 190 ? 11.28866 -10.29995 97.43250 0.482 24.32558 198 TRP A CA 1
ATOM 2745 C C A TRP A 1 190 ? 10.85379 -11.73048 97.23717 0.518 23.61194 198 TRP A C 1
ATOM 2746 C C B TRP A 1 190 ? 10.93973 -11.75281 97.16981 0.482 24.05581 198 TRP A C 1
ATOM 2747 O O A TRP A 1 190 ? 9.99764 -12.03145 96.40206 0.518 23.75863 198 TRP A O 1
ATOM 2748 O O B TRP A 1 190 ? 10.19663 -12.06709 96.23626 0.482 24.20020 198 TRP A O 1
ATOM 2789 N N . GLY A 1 191 ? 11.46541 -12.63652 98.00983 1.000 23.24085 199 GLY A N 1
ATOM 2790 C CA . GLY A 1 191 ? 11.28085 -14.05953 97.81811 1.000 23.43977 199 GLY A CA 1
ATOM 2791 C C . GLY A 1 191 ? 10.56189 -14.83500 98.89294 1.000 23.35499 199 GLY A C 1
ATOM 2792 O O . GLY A 1 191 ? 10.50911 -16.06744 98.80734 1.000 23.45371 199 GLY A O 1
ATOM 2797 N N . ARG A 1 192 ? 9.94342 -14.14247 99.85041 1.000 24.00981 200 ARG A N 1
ATOM 2798 C CA . ARG A 1 192 ? 9.55577 -14.78321 101.10309 1.000 26.42028 200 ARG A CA 1
ATOM 2799 C C . ARG A 1 192 ? 8.51810 -15.87769 100.90822 1.000 26.59372 200 ARG A C 1
ATOM 2800 O O . ARG A 1 192 ? 8.47020 -16.82186 101.70352 1.000 28.28037 200 ARG A O 1
ATOM 2804 N N . TYR A 1 193 ? 7.66370 -15.78228 99.89110 1.000 24.29483 201 TYR A N 1
ATOM 2805 C CA . TYR A 1 193 ? 6.60877 -16.77151 99.72531 1.000 25.64041 201 TYR A CA 1
ATOM 2806 C C . TYR A 1 193 ? 6.91205 -17.80823 98.65511 1.000 25.02863 201 TYR A C 1
ATOM 2807 O O . TYR A 1 193 ? 6.01014 -18.56801 98.27939 1.000 25.84247 201 TYR A O 1
ATOM 2825 N N . GLY A 1 194 ? 8.15042 -17.87249 98.17011 1.000 24.62424 202 GLY A N 1
ATOM 2826 C CA . GLY A 1 194 ? 8.51341 -18.79187 97.10523 1.000 23.08395 202 GLY A CA 1
ATOM 2827 C C . GLY A 1 194 ? 8.18048 -18.28074 95.72646 1.000 22.42777 202 GLY A C 1
ATOM 2828 O O . GLY A 1 194 ? 8.33566 -19.01418 94.73094 1.000 22.24688 202 GLY A O 1
ATOM 2832 N N . ASN A 1 195 ? 7.73833 -17.03001 95.63608 1.000 20.27692 203 ASN A N 1
ATOM 2833 C CA . ASN A 1 195 ? 7.19409 -16.45411 94.41681 1.000 19.82668 203 ASN A CA 1
ATOM 2834 C C . ASN A 1 195 ? 8.24105 -16.16579 93.34510 1.000 19.31796 203 ASN A C 1
ATOM 2835 O O . ASN A 1 195 ? 7.86042 -15.76685 92.23576 1.000 19.01306 203 ASN A O 1
ATOM 2846 N N . LEU A 1 196 ? 9.53156 -16.36580 93.60357 1.000 20.67117 204 LEU A N 1
ATOM 2847 C CA . LEU A 1 196 ? 10.53413 -16.24942 92.54837 1.000 21.08645 204 LEU A CA 1
ATOM 2848 C C . LEU A 1 196 ? 10.70422 -17.54394 91.76090 1.000 21.08384 204 LEU A C 1
ATOM 2849 O O . LEU A 1 196 ? 11.23795 -17.51461 90.63625 1.000 21.02324 204 LEU A O 1
ATOM 2865 N N . GLY A 1 197 ? 10.26926 -18.66849 92.33248 1.000 20.78233 205 GLY A N 1
ATOM 2866 C CA . GLY A 1 197 ? 10.33216 -19.95880 91.66930 1.000 21.12574 205 GLY A CA 1
ATOM 2867 C C . GLY A 1 197 ? 11.66705 -20.64709 91.74467 1.000 22.17139 205 GLY A C 1
ATOM 2868 O O . GLY A 1 197 ? 11.91559 -21.58982 90.97497 1.000 23.54907 205 GLY A O 1
ATOM 2872 N N . LEU A 1 198 ? 12.53226 -20.20882 92.65549 1.000 22.71753 206 LEU A N 1
ATOM 2873 C CA . LEU A 1 198 ? 13.91241 -20.65543 92.74969 1.000 24.19719 206 LEU A CA 1
ATOM 2874 C C . LEU A 1 198 ? 14.12675 -21.74486 93.78952 1.000 26.19079 206 LEU A C 1
ATOM 2875 O O . LEU A 1 198 ? 15.26868 -22.16971 93.98452 1.000 27.70595 206 LEU A O 1
ATOM 2891 N N . GLY A 1 199 ? 13.06918 -22.20219 94.45922 1.000 27.62396 207 GLY A N 1
ATOM 2892 C CA . GLY A 1 199 ? 13.17363 -23.28634 95.41808 1.000 27.98916 207 GLY A CA 1
ATOM 2893 C C . GLY A 1 199 ? 13.48665 -22.88434 96.84151 1.000 29.66658 207 GLY A C 1
ATOM 2894 O O . GLY A 1 199 ? 13.82577 -23.75970 97.65477 1.000 32.04778 207 GLY A O 1
ATOM 2898 N N . ASP A 1 200 ? 13.40722 -21.59917 97.17508 1.000 30.33680 208 ASP A N 1
ATOM 2899 C CA . ASP A 1 200 ? 13.70022 -21.13943 98.52693 1.000 30.67272 208 ASP A CA 1
ATOM 2900 C C . ASP A 1 200 ? 12.88180 -19.88089 98.79569 1.000 28.15168 208 ASP A C 1
ATOM 2901 O O . ASP A 1 200 ? 12.05252 -19.46988 97.98292 1.000 29.28363 208 ASP A O 1
ATOM 2910 N N . ARG A 1 201 ? 13.12522 -19.25179 99.94169 1.000 28.38325 209 ARG A N 1
ATOM 2911 C CA . ARG A 1 201 ? 12.35071 -18.09319 100.36560 1.000 28.56670 209 ARG A CA 1
ATOM 2912 C C . ARG A 1 201 ? 13.23556 -16.86279 100.54447 1.000 29.53923 209 ARG A C 1
ATOM 2913 O O . ARG A 1 201 ? 12.91008 -15.95697 101.31334 1.000 30.20141 209 ARG A O 1
ATOM 2934 N N . THR A 1 202 ? 14.34756 -16.81339 99.81618 1.000 29.78046 210 THR A N 1
ATOM 2935 C CA . THR A 1 202 ? 15.34371 -15.75901 99.95341 1.000 30.36412 210 THR A CA 1
ATOM 2936 C C . THR A 1 202 ? 15.24379 -14.76975 98.79871 1.000 28.11729 210 THR A C 1
ATOM 2937 O O . THR A 1 202 ? 14.92287 -15.15062 97.66097 1.000 29.62066 210 THR A O 1
ATOM 2948 N N . ASP A 1 203 ? 15.49768 -13.49221 99.09961 1.000 27.66911 211 ASP A N 1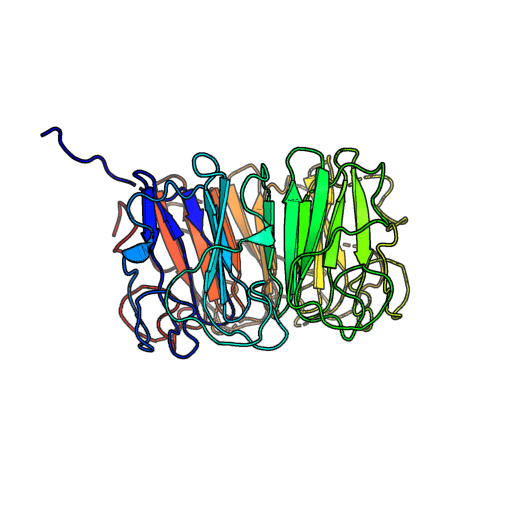
ATOM 2949 C CA . ASP A 1 203 ? 15.44649 -12.46133 98.07854 1.000 27.79092 211 ASP A CA 1
ATOM 2950 C C . ASP A 1 203 ? 16.62409 -12.59638 97.11067 1.000 27.87059 211 ASP A C 1
ATOM 2951 O O . ASP A 1 203 ? 17.66084 -13.19097 97.43153 1.000 29.39288 211 ASP A O 1
ATOM 2960 N N . ARG A 1 204 ? 16.47538 -11.98687 95.93099 1.000 26.09969 212 ARG A N 1
ATOM 2961 C CA . ARG A 1 204 ? 17.53453 -11.92166 94.92900 1.000 26.51519 212 ARG A CA 1
ATOM 2962 C C . ARG A 1 204 ? 17.61765 -10.49184 94.41898 1.000 25.42789 212 ARG A C 1
ATOM 2963 O O . ARG A 1 204 ? 16.59663 -9.91038 94.04375 1.000 24.75045 212 ARG A O 1
ATOM 2984 N N . LEU A 1 205 ? 18.82872 -9.92616 94.40752 1.000 26.47358 213 LEU A N 1
ATOM 2985 C CA . LEU A 1 205 ? 19.03399 -8.54703 93.97376 1.000 25.61882 213 LEU A CA 1
ATOM 2986 C C . LEU A 1 205 ? 19.33946 -8.43952 92.48908 1.000 24.87316 213 LEU A C 1
ATOM 2987 O O . LEU A 1 205 ? 19.36887 -7.32294 91.95596 1.000 24.22901 213 LEU A O 1
ATOM 3003 N N . VAL A 1 206 ? 19.56022 -9.56837 91.82139 1.000 25.20954 214 VAL A N 1
ATOM 3004 C CA . VAL A 1 206 ? 19.72498 -9.62852 90.36859 1.000 26.60816 214 VAL A CA 1
ATOM 3005 C C . VAL A 1 206 ? 18.91259 -10.80474 89.84766 1.000 25.06472 214 VAL A C 1
ATOM 3006 O O . VAL A 1 206 ? 18.58866 -11.73095 90.60265 1.000 26.81869 214 VAL A O 1
ATOM 3019 N N . PRO A 1 207 ? 18.56595 -10.79613 88.55552 1.000 23.94984 215 PRO A N 1
ATOM 3020 C CA . PRO A 1 207 ? 17.78120 -11.90971 88.00218 1.000 23.76603 215 PRO A CA 1
ATOM 3021 C C . PRO A 1 207 ? 18.49209 -13.24034 88.19160 1.000 25.72077 215 PRO A C 1
ATOM 3022 O O . PRO A 1 207 ? 19.70266 -13.35142 87.99423 1.000 28.28042 215 PRO A O 1
ATOM 3033 N N . GLU A 1 208 ? 17.72515 -14.25934 88.57177 1.000 25.86618 216 GLU A N 1
ATOM 3034 C CA . GLU A 1 208 ? 18.23222 -15.61754 88.67082 1.000 28.58556 216 GLU A CA 1
ATOM 3035 C C . GLU A 1 208 ? 17.30811 -16.53133 87.89565 1.000 25.47298 216 GLU A C 1
ATOM 3036 O O . GLU A 1 208 ? 16.08248 -16.36676 87.92909 1.000 24.51002 216 GLU A O 1
ATOM 3048 N N . ARG A 1 209 ? 17.89177 -17.49013 87.18524 1.000 25.97068 217 ARG A N 1
ATOM 3049 C CA . ARG A 1 209 ? 17.11878 -18.35081 86.31070 1.000 26.86515 217 ARG A CA 1
ATOM 3050 C C . ARG A 1 209 ? 16.41137 -19.43818 87.10972 1.000 26.43066 217 ARG A C 1
ATOM 3051 O O . ARG A 1 209 ? 17.00034 -20.07223 87.99993 1.000 28.25043 217 ARG A O 1
ATOM 3072 N N . VAL A 1 210 ? 15.13283 -19.62618 86.80573 1.000 26.17631 218 VAL A N 1
ATOM 3073 C CA . VAL A 1 210 ? 14.35533 -20.73778 87.33910 1.000 26.24053 218 VAL A CA 1
ATOM 3074 C C . VAL A 1 210 ? 14.74277 -21.99803 86.57332 1.000 29.89207 218 VAL A C 1
ATOM 3075 O O . VAL A 1 210 ? 14.59561 -22.06410 85.34857 1.000 31.04689 218 VAL A O 1
ATOM 3088 N N . THR A 1 211 ? 15.21320 -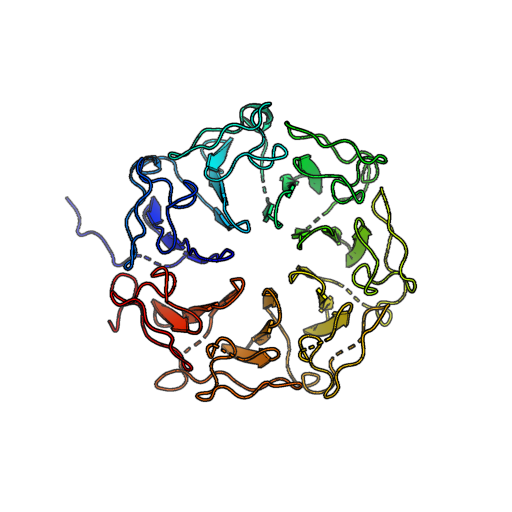23.00943 87.29439 1.000 31.64830 219 THR A N 1
ATOM 3089 C CA . THR A 1 211 ? 15.68890 -24.21515 86.63430 1.000 34.31615 219 THR A CA 1
ATOM 3090 C C . THR A 1 211 ? 14.69647 -25.36865 86.64752 1.000 36.16457 219 THR A C 1
ATOM 3091 O O . THR A 1 211 ? 14.86012 -26.29932 85.85152 1.000 37.50683 219 THR A O 1
ATOM 3102 N N . SER A 1 212 ? 13.68618 -25.35331 87.51666 1.000 37.08778 220 SER A N 1
ATOM 3103 C CA . SER A 1 212 ? 12.66305 -26.40328 87.52347 1.000 38.30283 220 SER A CA 1
ATOM 3104 C C . SER A 1 212 ? 11.43751 -25.87376 86.78769 1.000 36.98997 220 SER A C 1
ATOM 3105 O O . SER A 1 212 ? 10.55279 -25.25137 87.38021 1.000 37.07985 220 SER A O 1
ATOM 3113 N N . THR A 1 213 ? 11.37960 -26.13457 85.47854 1.000 36.47195 221 THR A N 1
ATOM 3114 C CA . THR A 1 213 ? 10.30309 -25.65279 84.61892 1.000 36.50534 221 THR A CA 1
ATOM 3115 C C . THR A 1 213 ? 9.59170 -26.79908 83.90433 1.000 37.40071 221 THR A C 1
ATOM 3116 O O . THR A 1 213 ? 9.03616 -26.61205 82.81984 1.000 37.15750 221 THR A O 1
ATOM 3127 N N . GLY A 1 214 ? 9.59614 -27.98823 84.49820 1.000 38.34446 222 GLY A N 1
ATOM 3128 C CA . GLY A 1 214 ? 9.01043 -29.13163 83.83199 1.000 40.55587 222 GLY A CA 1
ATOM 3129 C C . GLY A 1 214 ? 9.73132 -29.54033 82.57294 1.000 41.46202 222 GLY A C 1
ATOM 3130 O O . GLY A 1 214 ? 9.14445 -30.21871 81.72141 1.000 41.73202 222 GLY A O 1
ATOM 3134 N N . GLY A 1 215 ? 10.99781 -29.15055 82.43128 1.000 41.16591 223 GLY A N 1
ATOM 3135 C CA . GLY A 1 215 ? 11.71455 -29.33195 81.18444 1.000 39.39913 223 GLY A CA 1
ATOM 3136 C C . GLY A 1 215 ? 11.20400 -28.47699 80.05048 1.000 38.44714 223 GLY A C 1
ATOM 3137 O O . GLY A 1 215 ? 11.62780 -28.66808 78.90357 1.000 40.18296 223 GLY A O 1
ATOM 3141 N N . GLU A 1 216 ? 10.31195 -27.53329 80.33872 1.000 34.99141 224 GLU A N 1
ATOM 3142 C CA . GLU A 1 216 ? 9.62961 -26.77839 79.30752 1.000 32.57056 224 GLU A CA 1
ATOM 3143 C C . GLU A 1 216 ? 10.18118 -25.36278 79.19089 1.000 29.54525 224 GLU A C 1
ATOM 3144 O O . GLU A 1 216 ? 10.53697 -24.73942 80.19310 1.000 29.87206 224 GLU A O 1
ATOM 3180 N N . MET A 1 218 ? 9.23077 -21.45610 78.60672 1.000 22.86719 226 MET A N 1
ATOM 3181 C CA . MET A 1 218 ? 8.10362 -20.63952 79.01836 1.000 22.45059 226 MET A CA 1
ATOM 3182 C C . MET A 1 218 ? 7.89758 -19.49216 78.05208 1.000 22.15273 226 MET A C 1
ATOM 3183 O O . MET A 1 218 ? 8.84311 -18.78871 77.67737 1.000 23.87527 226 MET A O 1
ATOM 3197 N N . SER A 1 219 ? 6.63938 -19.28273 77.68158 1.000 20.70845 227 SER A N 1
ATOM 3198 C CA A SER A 1 219 ? 6.30152 -18.26498 76.69603 0.476 20.30570 227 SER A CA 1
ATOM 3199 C CA B SER A 1 219 ? 6.26720 -18.27896 76.69685 0.524 20.28610 227 SER A CA 1
ATOM 3200 C C . SER A 1 219 ? 5.79796 -16.97117 77.31924 1.000 19.25365 227 SER A C 1
ATOM 3201 O O . SER A 1 219 ? 5.89179 -15.91540 76.68424 1.000 20.40599 227 SER A O 1
ATOM 3216 N N . MET A 1 220 ? 5.28738 -17.00959 78.54689 1.000 18.85565 228 MET A N 1
ATOM 3217 C CA A MET A 1 220 ? 4.76762 -15.79963 79.15643 0.557 18.18132 228 MET A CA 1
ATOM 3218 C CA B MET A 1 220 ? 4.66185 -15.84541 79.15217 0.443 18.12426 228 MET A CA 1
ATOM 3219 C C . MET A 1 220 ? 4.76472 -15.96590 80.66659 1.000 18.07405 228 MET A C 1
ATOM 3220 O O . MET A 1 220 ? 4.78179 -17.08151 81.20058 1.000 17.14570 228 MET A O 1
ATOM 3247 N N . VAL A 1 221 ? 4.77676 -14.82170 81.34629 1.000 17.10193 229 VAL A N 1
ATOM 3248 C CA . VAL A 1 221 ? 4.75881 -14.77408 82.80072 1.000 16.99859 229 VAL A CA 1
ATOM 3249 C C . VAL A 1 221 ? 3.90408 -13.59248 83.23141 1.000 16.46871 229 VAL A C 1
ATOM 3250 O O . VAL A 1 221 ? 3.79104 -12.58790 82.52748 1.000 17.46814 229 VAL A O 1
ATOM 3263 N N . ALA A 1 222 ? 3.27710 -13.74102 84.39171 1.000 16.40186 230 ALA A N 1
ATOM 3264 C CA . ALA A 1 222 ? 2.46241 -12.69813 84.99442 1.000 15.96415 230 ALA A CA 1
ATOM 3265 C C . ALA A 1 222 ? 2.66465 -12.78833 86.49883 1.000 16.62836 230 ALA A C 1
ATOM 3266 O O . ALA A 1 222 ? 2.95513 -13.86159 87.03670 1.000 16.66195 230 ALA A O 1
ATOM 3273 N N . CYS A 1 223 ? 2.50383 -11.65960 87.17721 1.000 15.69019 231 CYS A N 1
ATOM 3274 C CA . CYS A 1 223 ? 2.61973 -11.62470 88.62570 1.000 16.49906 231 CYS A CA 1
ATOM 3275 C C . CYS A 1 223 ? 1.32929 -11.10244 89.22627 1.000 15.50080 231 CYS A C 1
ATOM 3276 O O . CYS A 1 223 ? 0.78115 -10.09652 88.75833 1.000 17.77312 231 CYS A O 1
ATOM 3284 N N . GLY A 1 224 ? 0.85539 -11.77751 90.26382 1.000 15.76421 232 GLY A N 1
ATOM 3285 C CA . GLY A 1 224 ? -0.00859 -11.16548 91.24405 1.000 15.32670 232 GLY A CA 1
ATOM 3286 C C . GLY A 1 224 ? 0.82666 -10.53422 92.34234 1.000 15.05453 232 GLY A C 1
ATOM 3287 O O . GLY A 1 224 ? 2.04992 -10.39899 92.24803 1.000 17.46063 232 GLY A O 1
ATOM 3291 N N . TRP A 1 225 ? 0.15631 -10.16623 93.42470 1.000 16.25808 233 TRP A N 1
ATOM 3292 C CA . TRP A 1 225 ? 0.83219 -9.35803 94.43992 1.000 15.48663 233 TRP A CA 1
ATOM 3293 C C . TRP A 1 225 ? 2.01753 -10.10812 95.03181 1.000 16.51948 233 TRP A C 1
ATOM 3294 O O . TRP A 1 225 ? 3.12440 -9.56141 95.13370 1.000 17.47829 233 TRP A O 1
ATOM 3315 N N . ARG A 1 226 ? 1.79646 -11.37459 95.42299 1.000 16.54784 234 ARG A N 1
ATOM 3316 C CA . ARG A 1 226 ? 2.81509 -12.23676 96.00652 1.000 18.57095 234 ARG A CA 1
ATOM 3317 C C . ARG A 1 226 ? 2.79837 -13.62355 95.37242 1.000 17.84280 234 ARG A C 1
ATOM 3318 O O . ARG A 1 226 ? 3.25690 -14.58971 95.99020 1.000 18.13991 234 ARG A O 1
ATOM 3339 N N . HIS A 1 227 ? 2.29128 -13.73938 94.14936 1.000 16.31908 235 HIS A N 1
ATOM 3340 C CA . HIS A 1 227 ? 2.31428 -14.99875 93.42297 1.000 15.39266 235 HIS A CA 1
ATOM 3341 C C . HIS A 1 227 ? 2.69094 -14.74964 91.97308 1.000 14.71397 235 HIS A C 1
ATOM 3342 O O . HIS A 1 227 ? 2.67880 -13.61489 91.49491 1.000 15.84881 235 HIS A O 1
ATOM 3356 N N . THR A 1 228 ? 3.00815 -15.83520 91.27946 1.000 15.94415 236 THR A N 1
ATOM 3357 C CA . THR A 1 228 ? 3.53367 -15.75455 89.92305 1.000 14.80368 236 THR A CA 1
ATOM 3358 C C . THR A 1 228 ? 2.91726 -16.86890 89.09602 1.000 15.29672 236 THR A C 1
ATOM 3359 O O . THR A 1 228 ? 2.68536 -17.96839 89.60261 1.000 16.77809 236 THR A O 1
ATOM 3370 N N . ILE A 1 229 ? 2.66997 -16.57720 87.82340 1.000 15.76125 237 ILE A N 1
ATOM 3371 C CA . ILE A 1 229 ? 2.02659 -17.49943 86.90247 1.000 14.86318 237 ILE A CA 1
ATOM 3372 C C . ILE A 1 229 ? 2.86353 -17.52274 85.63367 1.000 15.36184 237 ILE A C 1
ATOM 3373 O O . ILE A 1 229 ? 3.30693 -16.47307 85.15723 1.000 16.15828 237 ILE A O 1
ATOM 3389 N N . SER A 1 230 ? 3.07541 -18.70757 85.07510 1.000 17.58291 238 SER A N 1
ATOM 3390 C CA . SER A 1 230 ? 3.74285 -18.80803 83.78006 1.000 18.02629 238 SER A CA 1
ATOM 3391 C C . SER A 1 230 ? 3.03139 -19.83716 82.90865 1.000 17.54930 238 SER A C 1
ATOM 3392 O O . SER A 1 230 ? 2.30075 -20.70199 83.39584 1.000 17.96411 238 SER A O 1
ATOM 3400 N N . VAL A 1 231 ? 3.21428 -19.70236 81.59773 1.000 17.31588 239 VAL A N 1
ATOM 3401 C CA . VAL A 1 231 ? 2.65074 -20.63281 80.62992 1.000 18.14683 239 VAL A CA 1
ATOM 3402 C C . VAL A 1 231 ? 3.78284 -21.14576 79.75735 1.000 18.00995 239 VAL A C 1
ATOM 3403 O O . VAL A 1 231 ? 4.63639 -20.36567 79.30969 1.000 19.52462 239 VAL A O 1
ATOM 3416 N N . SER A 1 232 ? 3.77366 -22.44868 79.48347 1.000 18.87793 240 SER A N 1
ATOM 3417 C CA . SER A 1 232 ? 4.83064 -23.03805 78.68557 1.000 19.62351 240 SER A CA 1
ATOM 3418 C C . SER A 1 232 ? 4.47489 -23.00751 77.19651 1.000 20.59417 240 SER A C 1
ATOM 3419 O O . SER A 1 232 ? 3.36405 -22.64947 76.79393 1.000 20.50144 240 SER A O 1
ATOM 3427 N N . TYR A 1 233 ? 5.44054 -23.43307 76.38018 1.000 22.53487 241 TYR A N 1
ATOM 3428 C CA . TYR A 1 233 ? 5.22147 -23.48783 74.94211 1.000 23.90952 241 TYR A CA 1
ATOM 3429 C C . TYR A 1 233 ? 4.18275 -24.53262 74.55696 1.000 24.69701 241 TYR A C 1
ATOM 3430 O O . TYR A 1 233 ? 3.70498 -24.51360 73.41859 1.000 26.53274 241 TYR A O 1
ATOM 3448 N N . SER A 1 234 ? 3.85972 -25.46216 75.45493 1.000 24.43000 242 SER A N 1
ATOM 3449 C CA . SER A 1 234 ? 2.79179 -26.43060 75.22354 1.000 23.35832 242 SER A CA 1
ATOM 3450 C C . SER A 1 234 ? 1.43566 -25.94677 75.73710 1.000 22.39813 242 SER A C 1
ATOM 3451 O O . SER A 1 234 ? 0.45123 -26.68748 75.63581 1.000 22.88525 242 SER A O 1
ATOM 3459 N N . GLY A 1 235 ? 1.35850 -24.72584 76.26570 1.000 20.77735 243 GLY A N 1
ATOM 3460 C CA . GLY A 1 235 ? 0.11992 -24.18999 76.79229 1.000 20.74851 243 GLY A CA 1
ATOM 3461 C C . GLY A 1 235 ? -0.20202 -24.60870 78.20790 1.000 19.91455 243 GLY A C 1
ATOM 3462 O O . GLY A 1 235 ? -1.31162 -24.33332 78.67574 1.000 20.38232 243 GLY A O 1
ATOM 3466 N N . ALA A 1 236 ? 0.71791 -25.29008 78.88946 1.000 19.90279 244 ALA A N 1
ATOM 3467 C CA . ALA A 1 236 ? 0.50221 -25.70389 80.26527 1.000 19.10997 244 ALA A CA 1
ATOM 3468 C C . ALA A 1 236 ? 0.72374 -24.51729 81.19047 1.000 17.95067 244 ALA A C 1
ATOM 3469 O O . ALA A 1 236 ? 1.56181 -23.64971 80.92982 1.000 19.32362 244 ALA A O 1
ATOM 3476 N N . LEU A 1 237 ? -0.03827 -24.47568 82.27696 1.000 19.50146 245 LEU A N 1
ATOM 3477 C CA . LEU A 1 237 ? -0.03014 -23.35348 83.20688 1.000 19.43834 245 LEU A CA 1
ATOM 3478 C C . LEU A 1 237 ? 0.65271 -23.76981 84.50550 1.000 18.49180 245 LEU A C 1
ATOM 3479 O O . LEU A 1 237 ? 0.38614 -24.85834 85.03355 1.000 19.45382 245 LEU A O 1
ATOM 3495 N N . TYR A 1 238 ? 1.52521 -22.89989 85.01037 1.000 18.24280 246 TYR A N 1
ATOM 3496 C CA . TYR A 1 238 ? 2.26976 -23.12259 86.23469 1.000 19.27170 246 TYR A CA 1
ATOM 3497 C C . TYR A 1 238 ? 2.06080 -21.93484 87.16891 1.000 18.60063 246 TYR A C 1
ATOM 3498 O O . TYR A 1 238 ? 1.98760 -20.78781 86.72774 1.000 18.72246 246 TYR A O 1
ATOM 3516 N N . THR A 1 239 ? 1.95181 -22.20244 88.45894 1.000 18.41153 247 THR A N 1
ATOM 3517 C CA . THR A 1 239 ? 1.85411 -21.13416 89.43541 1.000 17.40816 247 THR A CA 1
ATOM 3518 C C . THR A 1 239 ? 2.81200 -21.41712 90.58726 1.000 18.33321 247 THR A C 1
ATOM 3519 O O . THR A 1 239 ? 3.18559 -22.56144 90.85131 1.000 19.74373 247 THR A O 1
ATOM 3530 N N . TYR A 1 240 ? 3.20253 -20.35403 91.28147 1.000 17.40119 248 TYR A N 1
ATOM 3531 C CA . TYR A 1 240 ? 4.12831 -20.47800 92.39741 1.000 18.25754 248 TYR A CA 1
ATOM 3532 C C . TYR A 1 240 ? 4.02386 -19.22960 93.26097 1.000 17.13807 248 TYR A C 1
ATOM 3533 O O . TYR A 1 240 ? 3.56583 -18.17462 92.80682 1.000 16.95534 248 TYR A O 1
ATOM 3551 N N . GLY A 1 241 ? 4.44032 -19.37153 94.51861 1.000 18.11813 249 GLY A N 1
ATOM 3552 C CA . GLY A 1 241 ? 4.33601 -18.28820 95.46751 1.000 18.76556 249 GLY A CA 1
ATOM 3553 C C . GLY A 1 241 ? 3.25757 -18.51420 96.50465 1.000 20.41215 249 GLY A C 1
ATOM 3554 O O . GLY A 1 241 ? 3.04154 -19.64436 96.94917 1.000 20.08130 249 GLY A O 1
ATOM 3558 N N . TRP A 1 242 ? 2.57556 -17.43890 96.89420 1.000 18.78928 250 TRP A N 1
ATOM 3559 C CA . TRP A 1 242 ? 1.61010 -17.48174 97.98496 1.000 19.35483 250 TRP A CA 1
ATOM 3560 C C . TRP A 1 242 ? 0.31205 -18.13142 97.54708 1.000 19.46616 250 TRP A C 1
ATOM 3561 O O . TRP A 1 242 ? -0.23097 -17.77222 96.51232 1.000 17.99416 250 TRP A O 1
ATOM 3582 N N . SER A 1 243 ? -0.23659 -19.02180 98.37945 1.000 19.42668 251 SER A N 1
ATOM 3583 C CA . SER A 1 243 ? -1.59949 -19.50329 98.09585 1.000 19.97725 251 SER A CA 1
ATOM 3584 C C . SER A 1 243 ? -2.50534 -19.48639 99.29952 1.000 19.63076 251 SER A C 1
ATOM 3585 O O . SER A 1 243 ? -3.39685 -20.31776 99.42099 1.000 20.55208 251 SER A O 1
ATOM 3620 N N . TYR A 1 245 ? -4.95206 -17.72034 99.86183 1.000 18.07278 253 TYR A N 1
ATOM 3621 C CA . TYR A 1 245 ? -6.32969 -17.55097 99.41838 1.000 18.68111 253 TYR A CA 1
ATOM 3622 C C . TYR A 1 245 ? -6.65121 -18.43802 98.21547 1.000 18.68126 253 TYR A C 1
ATOM 3623 O O . TYR A 1 245 ? -7.65690 -18.24519 97.54103 1.000 19.52613 253 TYR A O 1
ATOM 3641 N N . GLY A 1 246 ? -5.79842 -19.42643 97.96289 1.000 18.20347 254 GLY A N 1
ATOM 3642 C CA . GLY A 1 246 ? -6.04585 -20.35434 96.88072 1.000 17.51489 254 GLY A CA 1
ATOM 3643 C C . GLY A 1 246 ? -5.64198 -19.83210 95.52674 1.000 16.55840 254 GLY A C 1
ATOM 3644 O O . GLY A 1 246 ? -6.01084 -20.42601 94.50486 1.000 17.36601 254 GLY A O 1
ATOM 3648 N N . GLN A 1 247 ? -4.91141 -18.71461 95.48432 1.000 15.91198 255 GLN A N 1
ATOM 3649 C CA . GLN A 1 247 ? -4.61016 -18.07077 94.21344 1.000 15.56253 255 GLN A CA 1
ATOM 3650 C C . GLN A 1 247 ? -3.65109 -18.86627 93.33479 1.000 14.15572 255 GLN A C 1
ATOM 3651 O O . GLN A 1 247 ? -3.53843 -18.55100 92.14038 1.000 15.05736 255 GLN A O 1
ATOM 3665 N N . LEU A 1 248 ? -2.98323 -19.89065 93.86617 1.000 15.77431 256 LEU A N 1
ATOM 3666 C CA . LEU A 1 248 ? -2.21427 -20.77085 92.99777 1.000 16.38872 256 LEU A CA 1
ATOM 3667 C C . LEU A 1 248 ? -3.08744 -21.77764 92.25445 1.000 16.54828 256 LEU A C 1
ATOM 3668 O O . LEU A 1 248 ? -2.65900 -22.30366 91.21928 1.000 18.21551 256 LEU A O 1
ATOM 3684 N N . GLY A 1 249 ? -4.28405 -22.06383 92.75528 1.000 17.45561 257 GLY A N 1
ATOM 3685 C CA . GLY A 1 249 ? -5.25624 -22.84148 92.01659 1.000 18.74320 257 GLY A CA 1
ATOM 3686 C C . GLY A 1 249 ? -5.11532 -24.34986 92.08043 1.000 19.12186 257 GLY A C 1
ATOM 3687 O O . GLY A 1 249 ? -5.67956 -25.04052 91.22975 1.000 20.48921 257 GLY A O 1
ATOM 3691 N N . HIS A 1 250 ? -4.42110 -24.89304 93.07465 1.000 20.66757 258 HIS A N 1
ATOM 3692 C CA . HIS A 1 250 ? -4.15201 -26.32658 93.10382 1.000 22.68381 258 HIS A CA 1
ATOM 3693 C C . HIS A 1 250 ? -5.09542 -27.11020 94.00115 1.000 25.60555 258 HIS A C 1
ATOM 3694 O O . HIS A 1 250 ? -4.85600 -28.30489 94.25694 1.000 27.91064 258 HIS A O 1
ATOM 3708 N N . GLY A 1 251 ? -6.16686 -26.48771 94.46646 1.000 24.84281 259 GLY A N 1
ATOM 3709 C CA . GLY A 1 251 ? -7.12514 -27.18506 95.29889 1.000 25.91487 259 GLY A CA 1
ATOM 3710 C C . GLY A 1 251 ? -6.80062 -27.18240 96.77099 1.000 27.43820 259 GLY A C 1
ATOM 3711 O O . GLY A 1 251 ? -7.44082 -27.91880 97.52968 1.000 28.84762 259 GLY A O 1
ATOM 3715 N N . ASP A 1 252 ? -5.81433 -26.39802 97.19171 1.000 26.91008 260 ASP A N 1
ATOM 3716 C CA . ASP A 1 252 ? -5.44341 -26.26694 98.59231 1.000 27.15000 260 ASP A CA 1
ATOM 3717 C C . ASP A 1 252 ? -4.89809 -24.85482 98.79786 1.000 25.82582 260 ASP A C 1
ATOM 3718 O O . ASP A 1 252 ? -4.94778 -24.01434 97.89727 1.000 25.00585 260 ASP A O 1
ATOM 3727 N N . LEU A 1 253 ? -4.37540 -24.59351 99.99547 1.000 26.20539 261 LEU A N 1
ATOM 3728 C CA . LEU A 1 253 ? -3.83343 -23.29515 100.37601 1.000 24.97462 261 LEU A CA 1
ATOM 3729 C C . LEU A 1 253 ? -2.32973 -23.35234 100.64000 1.000 26.63303 261 LEU A C 1
ATOM 3730 O O . LEU A 1 253 ? -1.80412 -22.57552 101.44146 1.000 28.01813 261 LEU A O 1
ATOM 3746 N N . GLU A 1 254 ? -1.62319 -24.24585 99.95461 1.000 26.12688 262 GLU A N 1
ATOM 3747 C CA . GLU A 1 254 ? -0.19835 -24.44609 100.16892 1.000 27.43442 262 GLU A CA 1
ATOM 3748 C C . GLU A 1 254 ? 0.61392 -23.58922 99.20693 1.000 27.01829 262 GLU A C 1
ATOM 3749 O O . GLU A 1 254 ? 0.32662 -23.55182 98.01265 1.000 26.06761 262 GLU A O 1
ATOM 3761 N N . ASP A 1 255 ? 1.63353 -22.90914 99.73571 1.000 27.70702 263 ASP A N 1
ATOM 3762 C CA . ASP A 1 255 ? 2.58029 -22.19737 98.88997 1.000 27.86730 263 ASP A CA 1
ATOM 3763 C C . ASP A 1 255 ? 3.44280 -23.19550 98.11061 1.000 27.50358 263 ASP A C 1
ATOM 3764 O O . ASP A 1 255 ? 3.65480 -24.33719 98.53660 1.000 28.77830 263 ASP A O 1
ATOM 3773 N N . HIS A 1 256 ? 3.97242 -22.74340 96.96695 1.000 25.08804 264 HIS A N 1
ATOM 3774 C CA . HIS A 1 256 ? 4.93532 -23.51521 96.18547 1.000 24.40553 264 HIS A CA 1
ATOM 3775 C C . HIS A 1 256 ? 6.14178 -22.64925 95.86083 1.000 23.62337 264 HIS A C 1
ATOM 3776 O O . HIS A 1 256 ? 5.99348 -21.48478 95.48417 1.000 23.25237 264 HIS A O 1
ATOM 3790 N N . LEU A 1 257 ? 7.34558 -23.20478 96.05558 1.000 24.36853 265 LEU A N 1
ATOM 3791 C CA . LEU A 1 257 ? 8.58284 -22.46151 95.86913 1.000 24.86094 265 LEU A CA 1
ATOM 3792 C C . LEU A 1 257 ? 9.21141 -22.65852 94.49834 1.000 23.85126 265 LEU A C 1
ATOM 3793 O O . LEU A 1 257 ? 10.19858 -21.97576 94.18490 1.000 23.70060 265 LEU A O 1
ATOM 3809 N N . ILE A 1 258 ? 8.69909 -23.59016 93.70464 1.000 24.10552 266 ILE A N 1
ATOM 3810 C CA . ILE A 1 258 ? 9.07672 -23.72630 92.29859 1.000 25.00521 266 ILE A CA 1
ATOM 3811 C C . ILE A 1 258 ? 7.79035 -23.76022 91.48850 1.000 23.43865 266 ILE A C 1
ATOM 3812 O O . ILE A 1 258 ? 6.70679 -24.03115 92.03106 1.000 24.19133 266 ILE A O 1
ATOM 3828 N N . PRO A 1 259 ? 7.86962 -23.48932 90.19115 1.000 22.73221 267 PRO A N 1
ATOM 3829 C CA . PRO A 1 259 ? 6.66354 -23.56785 89.36033 1.000 22.49565 267 PRO A CA 1
ATOM 3830 C C . PRO A 1 259 ? 5.98467 -24.92161 89.49767 1.000 23.59740 267 PRO A C 1
ATOM 3831 O O . PRO A 1 259 ? 6.62611 -25.97369 89.44899 1.000 25.91091 267 PRO A O 1
ATOM 3842 N N . HIS A 1 260 ? 4.67494 -24.88526 89.69313 1.000 23.17898 268 HIS A N 1
ATOM 3843 C CA . HIS A 1 260 ? 3.88152 -26.08518 89.91238 1.000 22.65926 268 HIS A CA 1
ATOM 3844 C C . HIS A 1 260 ? 2.75799 -26.11611 88.88640 1.000 22.36854 268 HIS A C 1
ATOM 3845 O O . HIS A 1 260 ? 1.94578 -25.18580 88.79686 1.000 21.40480 268 HIS A O 1
ATOM 3886 N N . LEU A 1 262 ? -0.57410 -26.60904 86.98917 1.000 21.59659 270 LEU A N 1
ATOM 3887 C CA . LEU A 1 262 ? -1.97457 -26.63750 87.40032 1.000 20.80208 270 LEU A CA 1
ATOM 3888 C C . LEU A 1 262 ? -2.70131 -27.69665 86.58023 1.000 22.10691 270 LEU A C 1
ATOM 3889 O O . LEU A 1 262 ? -3.14569 -27.46130 85.45532 1.000 20.92690 270 LEU A O 1
ATOM 3905 N N . GLU A 1 263 ? -2.79865 -28.87927 87.18602 1.000 22.80622 271 GLU A N 1
ATOM 3906 C CA . GLU A 1 263 ? -3.19970 -30.05991 86.43406 1.000 24.28443 271 GLU A CA 1
ATOM 3907 C C . GLU A 1 263 ? -4.65876 -30.00154 86.01082 1.000 24.80992 271 GLU A C 1
ATOM 3908 O O . GLU A 1 263 ? -5.01970 -30.57357 84.97676 1.000 26.24396 271 GLU A O 1
ATOM 3920 N N . ALA A 1 264 ? -5.50524 -29.29947 86.76730 1.000 25.77432 272 ALA A N 1
ATOM 3921 C CA . ALA A 1 264 ? -6.91228 -29.21366 86.39193 1.000 25.38661 272 ALA A CA 1
ATOM 3922 C C . ALA A 1 264 ? -7.11937 -28.54825 85.03353 1.000 24.89975 272 ALA A C 1
ATOM 3923 O O . ALA A 1 264 ? -8.15766 -28.77737 84.40381 1.000 26.85065 272 ALA A O 1
ATOM 3930 N N . LEU A 1 265 ? -6.16666 -27.73490 84.56125 1.000 25.01227 273 LEU A N 1
ATOM 3931 C CA . LEU A 1 265 ? -6.27946 -27.08676 83.25596 1.000 23.48161 273 LEU A CA 1
ATOM 3932 C C . LEU A 1 265 ? -5.50179 -27.80210 82.14340 1.000 24.82143 273 LEU A C 1
ATOM 3933 O O . LEU A 1 265 ? -5.34717 -27.23328 81.05960 1.000 25.27096 273 LEU A O 1
ATOM 3949 N N . SER A 1 266 ? -5.04212 -29.04057 82.39628 1.000 25.63933 274 SER A N 1
ATOM 3950 C CA . SER A 1 266 ? -4.17038 -29.78371 81.48095 1.000 30.48974 274 SER A CA 1
ATOM 3951 C C . SER A 1 266 ? -4.74316 -29.97440 80.09418 1.000 30.44826 274 SER A C 1
ATOM 3952 O O . SER A 1 266 ? -3.97892 -30.19374 79.13740 1.000 32.87675 274 SER A O 1
ATOM 3960 N N . ASN A 1 267 ? -6.04893 -30.00041 79.95070 1.000 28.33015 275 ASN A N 1
ATOM 3961 C CA . ASN A 1 267 ? -6.68238 -30.19922 78.67101 1.000 30.51750 275 ASN A CA 1
ATOM 3962 C C . ASN A 1 267 ? -6.95856 -28.88685 77.95754 1.000 28.48417 275 ASN A C 1
ATOM 3963 O O . ASN A 1 267 ? -7.58323 -28.89966 76.89213 1.000 29.63321 275 ASN A O 1
ATOM 3967 N N . SER A 1 268 ? -6.50713 -27.76133 78.50437 1.000 25.16967 276 SER A N 1
ATOM 3968 C CA . SER A 1 268 ? -6.68140 -26.46353 77.87495 1.000 24.16369 276 SER A CA 1
ATOM 3969 C C . SER A 1 268 ? -5.32562 -25.87864 77.50358 1.000 23.01245 276 SER A C 1
ATOM 3970 O O . SER A 1 268 ? -4.33587 -26.07191 78.21674 1.000 24.85945 276 SER A O 1
ATOM 3978 N N . PHE A 1 269 ? -5.28217 -25.15519 76.39036 1.000 20.76142 277 PHE A N 1
ATOM 3979 C CA . PHE A 1 269 ? -4.09905 -24.41029 75.98022 1.000 20.78409 277 PHE A CA 1
ATOM 3980 C C . PHE A 1 269 ? -4.30570 -22.97288 76.45267 1.000 19.49610 277 PHE A C 1
ATOM 3981 O O . PHE A 1 269 ? -5.22120 -22.29287 75.98542 1.000 19.97694 277 PHE A O 1
ATOM 3998 N N . ILE A 1 270 ? -3.48173 -22.51455 77.39501 1.000 18.34604 278 ILE A N 1
ATOM 3999 C CA . ILE A 1 270 ? -3.66332 -21.17524 77.94665 1.000 17.08611 278 ILE A CA 1
ATOM 4000 C C . ILE A 1 270 ? -2.97478 -20.16436 77.04017 1.000 17.59559 278 ILE A C 1
ATOM 4001 O O . ILE A 1 270 ? -1.79830 -20.32970 76.68152 1.000 18.51473 278 ILE A O 1
ATOM 4017 N N . SER A 1 271 ? -3.69087 -19.08145 76.71664 1.000 17.11216 279 SER A N 1
ATOM 4018 C CA A SER A 1 271 ? -3.17193 -18.03841 75.84436 0.500 17.00961 279 SER A CA 1
ATOM 4019 C CA B SER A 1 271 ? -3.18611 -18.03469 75.83862 0.500 16.69917 279 SER A CA 1
ATOM 4020 C C . SER A 1 271 ? -2.89655 -16.70714 76.52746 1.000 17.51380 279 SER A C 1
ATOM 4021 O O . SER A 1 271 ? -2.16351 -15.88473 75.95682 1.000 19.12794 279 SER A O 1
ATOM 4036 N N . GLN A 1 272 ? -3.45555 -16.46171 77.71400 1.000 16.63673 280 GLN A N 1
ATOM 4037 C CA . GLN A 1 272 ? -3.22311 -15.21133 78.43350 1.000 16.82839 280 GLN A CA 1
ATOM 4038 C C . GLN A 1 272 ? -3.42156 -15.48583 79.90856 1.000 16.00774 280 GLN A C 1
ATOM 4039 O O . GLN A 1 272 ? -4.26872 -16.29683 80.27527 1.000 15.87466 280 GLN A O 1
ATOM 4053 N N . ILE A 1 273 ? -2.65737 -14.78211 80.74862 1.000 15.03863 281 ILE A N 1
ATOM 4054 C CA . ILE A 1 273 ? -2.71527 -14.94506 82.20288 1.000 14.01155 281 ILE A CA 1
ATOM 4055 C C . ILE A 1 273 ? -2.64815 -13.57652 82.86025 1.000 14.36696 281 ILE A C 1
ATOM 4056 O O . ILE A 1 273 ? -2.10238 -12.62249 82.30159 1.000 15.81590 281 ILE A O 1
ATOM 4072 N N . SER A 1 274 ? -3.22413 -13.48074 84.05324 1.000 14.37479 282 SER A N 1
ATOM 4073 C CA . SER A 1 274 ? -3.18926 -12.24608 84.82197 1.000 13.52614 282 SER A CA 1
ATOM 4074 C C . SER A 1 274 ? -3.29749 -12.60455 86.29558 1.000 14.33969 282 SER A C 1
ATOM 4075 O O . SER A 1 274 ? -3.96565 -13.57083 86.65206 1.000 14.48500 282 SER A O 1
ATOM 4083 N N . GLY A 1 275 ? -2.63438 -11.82669 87.13910 1.000 14.82172 283 GLY A N 1
ATOM 4084 C CA . GLY A 1 275 ? -2.68423 -12.00921 88.57814 1.000 14.29063 283 GLY A CA 1
ATOM 4085 C C . GLY A 1 275 ? -3.14107 -10.75252 89.28639 1.000 14.14167 283 GLY A C 1
ATOM 4086 O O . GLY A 1 275 ? -2.69673 -9.63843 88.95099 1.000 16.03554 283 GLY A O 1
ATOM 4090 N N . GLY A 1 276 ? -4.02047 -10.93497 90.26593 1.000 14.96282 284 GLY A N 1
ATOM 4091 C CA . GLY A 1 276 ? -4.50468 -9.86687 91.11377 1.000 15.11292 284 GLY A CA 1
ATOM 4092 C C . GLY A 1 276 ? -3.84717 -9.87770 92.47657 1.000 15.34681 284 GLY A C 1
ATOM 4093 O O . GLY A 1 276 ? -2.80121 -10.49717 92.68675 1.000 15.41060 284 GLY A O 1
ATOM 4097 N N . TRP A 1 277 ? -4.47934 -9.18573 93.42287 1.000 15.64004 285 TRP A N 1
ATOM 4098 C CA . TRP A 1 277 ? -3.94021 -9.12766 94.77778 1.000 15.20934 285 TRP A CA 1
ATOM 4099 C C . TRP A 1 277 ? -3.92321 -10.51614 95.39897 1.000 14.76927 285 TRP A C 1
ATOM 4100 O O . TRP A 1 277 ? -2.90596 -10.97070 95.93850 1.000 16.29788 285 TRP A O 1
ATOM 4121 N N . ARG A 1 278 ? -5.05980 -11.21387 95.30755 1.000 14.62366 286 ARG A N 1
ATOM 4122 C CA . ARG A 1 278 ? -5.20935 -12.53603 95.88651 1.000 15.15717 286 ARG A CA 1
ATOM 4123 C C . ARG A 1 278 ? -6.00911 -13.45241 94.97083 1.000 14.93012 286 ARG A C 1
ATOM 4124 O O . ARG A 1 278 ? -6.51875 -14.47135 95.43550 1.000 15.85874 286 ARG A O 1
ATOM 4145 N N . HIS A 1 279 ? -6.13103 -13.11258 93.68113 1.000 15.13272 287 HIS A N 1
ATOM 4146 C CA . HIS A 1 279 ? -6.85601 -13.92484 92.70912 1.000 14.42362 287 HIS A CA 1
ATOM 4147 C C . HIS A 1 279 ? -6.06015 -13.99644 91.41891 1.000 14.26577 287 HIS A C 1
ATOM 4148 O O . HIS A 1 279 ? -5.02370 -13.34517 91.26498 1.000 14.76369 287 HIS A O 1
ATOM 4162 N N . THR A 1 280 ? -6.54920 -14.83409 90.49781 1.000 14.47056 288 THR A N 1
ATOM 4163 C CA . THR A 1 280 ? -5.84704 -15.18472 89.27201 1.000 14.53458 288 THR A CA 1
ATOM 4164 C C . THR A 1 280 ? -6.84417 -15.44253 88.15593 1.000 14.78149 288 THR A C 1
ATOM 4165 O O . THR A 1 280 ? -7.95710 -15.91319 88.40570 1.000 15.48548 288 THR A O 1
ATOM 4176 N N . MET A 1 281 ? -6.42087 -15.15129 86.92080 1.000 13.57352 289 MET A N 1
ATOM 4177 C CA . MET A 1 281 ? -7.21894 -15.42586 85.73187 1.000 13.18590 289 MET A CA 1
ATOM 4178 C C . MET A 1 281 ? -6.35352 -16.06446 84.66018 1.000 13.15208 289 MET A C 1
ATOM 4179 O O . MET A 1 281 ? -5.18191 -15.70358 84.49686 1.000 14.11324 289 MET A O 1
ATOM 4193 N N . ALA A 1 282 ? -6.94487 -16.98913 83.90636 1.000 14.02876 290 ALA A N 1
ATOM 4194 C CA . ALA A 1 282 ? -6.27619 -17.58970 82.76538 1.000 13.44507 290 ALA A CA 1
ATOM 4195 C C . ALA A 1 282 ? -7.27533 -17.77687 81.63688 1.000 13.77044 290 ALA A C 1
ATOM 4196 O O . ALA A 1 282 ? -8.38548 -18.27009 81.86314 1.000 15.14086 290 ALA A O 1
ATOM 4203 N N . LEU A 1 283 ? -6.87142 -17.39071 80.42836 1.000 13.95785 291 LEU A N 1
ATOM 4204 C CA . LEU A 1 283 ? -7.71018 -17.41325 79.24086 1.000 15.18444 291 LEU A CA 1
ATOM 4205 C C . LEU A 1 283 ? -7.21805 -18.51787 78.31410 1.000 16.11954 291 LEU A C 1
ATOM 4206 O O . LEU A 1 283 ? -6.02199 -18.58825 78.01352 1.000 16.71681 291 LEU A O 1
ATOM 4222 N N . THR A 1 284 ? -8.13790 -19.36787 77.86117 1.000 16.53276 292 THR A N 1
ATOM 4223 C CA . THR A 1 284 ? -7.75563 -20.43195 76.94899 1.000 16.30151 292 THR A CA 1
ATOM 4224 C C . THR A 1 284 ? -7.74643 -19.95373 75.50044 1.000 17.72470 292 THR A C 1
ATOM 4225 O O . THR A 1 284 ? -8.35352 -18.95004 75.14800 1.000 17.63859 292 THR A O 1
ATOM 4236 N N . SER A 1 285 ? -7.07814 -20.73774 74.64799 1.000 18.40518 293 SER A N 1
ATOM 4237 C CA . SER A 1 285 ? -7.01501 -20.41697 73.22500 1.000 20.05042 293 SER A CA 1
ATOM 4238 C C . SER A 1 285 ? -8.38218 -20.45917 72.55101 1.000 20.92424 293 SER A C 1
ATOM 4239 O O . SER A 1 285 ? -8.54232 -19.87201 71.46924 1.000 22.69752 293 SER A O 1
ATOM 4247 N N . ASP A 1 286 ? -9.36096 -21.13182 73.15266 1.000 20.89771 294 ASP A N 1
ATOM 4248 C CA . ASP A 1 286 ? -10.72449 -21.20199 72.62825 1.000 22.98924 294 ASP A CA 1
ATOM 4249 C C . ASP A 1 286 ? -11.65349 -20.17099 73.26190 1.000 20.50883 294 ASP A C 1
ATOM 4250 O O . ASP A 1 286 ? -12.87384 -20.22875 73.05372 1.000 20.18407 294 ASP A O 1
ATOM 4259 N N . GLY A 1 287 ? -11.11059 -19.23108 74.02558 1.000 18.21959 295 GLY A N 1
ATOM 4260 C CA . GLY A 1 287 ? -11.89140 -18.11256 74.50527 1.000 18.16586 295 GLY A CA 1
ATOM 4261 C C . GLY A 1 287 ? -12.61742 -18.34355 75.80633 1.000 16.97670 295 GLY A C 1
ATOM 4262 O O . GLY A 1 287 ? -13.50575 -17.55749 76.13718 1.000 16.52328 295 GLY A O 1
ATOM 4266 N N . LYS A 1 288 ? -12.23926 -19.36382 76.58120 1.000 16.41780 296 LYS A N 1
ATOM 4267 C CA . LYS A 1 288 ? -12.85088 -19.61439 77.87640 1.000 16.63644 296 LYS A CA 1
ATOM 4268 C C . LYS A 1 288 ? -11.97526 -18.98831 78.94801 1.000 16.54674 296 LYS A C 1
ATOM 4269 O O . LYS A 1 288 ? -10.74819 -19.16685 78.94285 1.000 16.59882 296 LYS A O 1
ATOM 4288 N N . LEU A 1 289 ? -12.59830 -18.23161 79.84040 1.000 15.98406 297 LEU A N 1
ATOM 4289 C CA . LEU A 1 289 ? -11.90009 -17.56511 80.93042 1.000 15.12962 297 LEU A CA 1
ATOM 4290 C C . LEU A 1 289 ? -12.11911 -18.33251 82.22645 1.000 15.24127 297 LEU A C 1
ATOM 4291 O O . LEU A 1 289 ? -13.26681 -18.64768 82.58043 1.000 16.73451 297 LEU A O 1
ATOM 4307 N N . TYR A 1 290 ? -11.02195 -18.63834 82.92548 1.0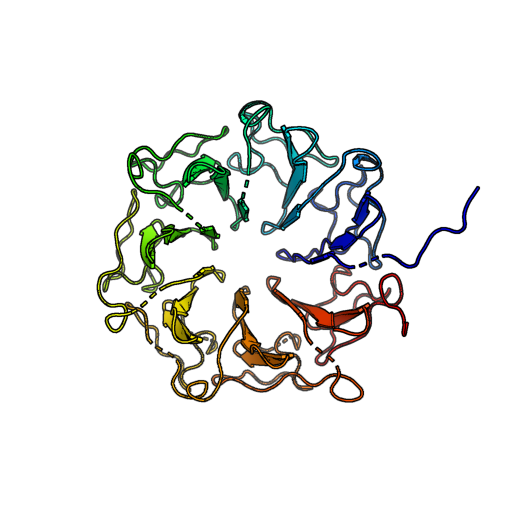00 14.82217 298 TYR A N 1
ATOM 4308 C CA . TYR A 1 290 ? -11.08025 -19.28670 84.22491 1.000 15.32778 298 TYR A CA 1
ATOM 4309 C C . TYR A 1 290 ? -10.48643 -18.37578 85.29169 1.000 14.56279 298 TYR A C 1
ATOM 4310 O O . TYR A 1 290 ? -9.45039 -17.73624 85.08122 1.000 15.19043 298 TYR A O 1
ATOM 4328 N N . GLY A 1 291 ? -11.14782 -18.32651 86.44390 1.000 14.99005 299 GLY A N 1
ATOM 4329 C CA . GLY A 1 291 ? -10.67374 -17.53611 87.55636 1.000 14.49426 299 GLY A CA 1
ATOM 4330 C C . GLY A 1 291 ? -10.59780 -18.38687 88.81743 1.000 15.40581 299 GLY A C 1
ATOM 4331 O O . GLY A 1 291 ? -11.25821 -19.42377 88.94491 1.000 16.41455 299 GLY A O 1
ATOM 4335 N N . TRP A 1 292 ? -9.75852 -17.93427 89.74961 1.000 14.95228 300 TRP A N 1
ATOM 4336 C CA . TRP A 1 292 ? -9.67143 -18.61359 91.03390 1.000 15.71321 300 TRP A CA 1
ATOM 4337 C C . TRP A 1 292 ? -9.02277 -17.69109 92.04958 1.000 15.56480 300 TRP A C 1
ATOM 4338 O O . TRP A 1 292 ? -8.49043 -16.63110 91.70556 1.000 15.11290 300 TRP A O 1
ATOM 4359 N N . GLY A 1 293 ? -9.11168 -18.10196 93.31912 1.000 15.84558 301 GLY A N 1
ATOM 4360 C CA . GLY A 1 293 ? -8.54536 -17.35121 94.41231 1.000 16.20959 301 GLY A CA 1
ATOM 4361 C C . GLY A 1 293 ? -9.56504 -16.65695 95.29000 1.000 16.26193 301 GLY A C 1
ATOM 4362 O O . GLY A 1 293 ? -10.70811 -17.10877 95.41726 1.000 16.94980 301 GLY A O 1
ATOM 4366 N N . TRP A 1 294 ? -9.14764 -15.54822 95.89181 1.000 16.46429 302 TRP A N 1
ATOM 4367 C CA . TRP A 1 294 ? -9.99524 -14.80604 96.81918 1.000 16.63489 302 TRP A CA 1
ATOM 4368 C C . TRP A 1 294 ? -11.18566 -14.20099 96.09063 1.000 17.22350 302 TRP A C 1
ATOM 4369 O O . TRP A 1 294 ? -11.04538 -13.62636 95.00856 1.000 16.88950 302 TRP A O 1
ATOM 4390 N N . ASN A 1 295 ? -12.36043 -14.31003 96.70839 1.000 17.54460 303 ASN A N 1
ATOM 4391 C CA . ASN A 1 295 ? -13.60715 -13.91403 96.04661 1.000 18.15265 303 ASN A CA 1
ATOM 4392 C C . ASN A 1 295 ? -14.51191 -13.12716 96.99763 1.000 18.87839 303 ASN A C 1
ATOM 4393 O O . ASN A 1 295 ? -15.73584 -13.05127 96.80064 1.000 19.43805 303 ASN A O 1
ATOM 4431 N N . PHE A 1 297 ? -14.99828 -10.06729 97.30697 1.000 18.35564 305 PHE A N 1
ATOM 4432 C CA . PHE A 1 297 ? -15.69369 -8.96401 96.65442 1.000 19.23543 305 PHE A CA 1
ATOM 4433 C C . PHE A 1 297 ? -16.28199 -9.36938 95.31979 1.000 17.89043 305 PHE A C 1
ATOM 4434 O O . PHE A 1 297 ? -16.76564 -8.52538 94.57529 1.000 19.39733 305 PHE A O 1
ATOM 4451 N N . GLY A 1 298 ? -16.24937 -10.67415 95.02883 1.000 17.22208 306 GLY A N 1
ATOM 4452 C CA . GLY A 1 298 ? -16.79196 -11.19443 93.78741 1.000 16.85329 306 GLY A CA 1
ATOM 4453 C C . GLY A 1 298 ? -15.83844 -11.16457 92.61731 1.000 15.75010 306 GLY A C 1
ATOM 4454 O O . GLY A 1 298 ? -16.26738 -11.38211 91.47080 1.000 16.75353 306 GLY A O 1
ATOM 4458 N N . GLN A 1 299 ? -14.55084 -10.92723 92.86476 1.000 16.16787 307 GLN A N 1
ATOM 4459 C CA . GLN A 1 299 ? -13.58606 -10.70468 91.79633 1.000 15.36915 307 GLN A CA 1
ATOM 4460 C C . GLN A 1 299 ? -13.27081 -11.95291 90.97872 1.000 14.95430 307 GLN A C 1
ATOM 4461 O O . GLN A 1 299 ? -12.67310 -11.82838 89.91031 1.000 15.69680 307 GLN A O 1
ATOM 4475 N N . VAL A 1 300 ? -13.64258 -13.13693 91.44503 1.000 15.28611 308 VAL A N 1
ATOM 4476 C CA . VAL A 1 300 ? -13.46351 -14.31718 90.60340 1.000 15.38872 308 VAL A CA 1
ATOM 4477 C C . VAL A 1 300 ? -14.51511 -14.37788 89.49204 1.000 16.63824 308 VAL A C 1
ATOM 4478 O O . VAL A 1 300 ? -14.26521 -14.97996 88.43937 1.000 16.50166 308 VAL A O 1
ATOM 4491 N N . GLY A 1 301 ? -15.69164 -13.78640 89.69938 1.000 17.14375 309 GLY A N 1
ATOM 4492 C CA . GLY A 1 301 ? -16.66789 -13.62070 88.64336 1.000 17.65824 309 GLY A CA 1
ATOM 4493 C C . GLY A 1 301 ? -17.62837 -14.76441 88.42655 1.000 18.08230 309 GLY A C 1
ATOM 4494 O O . GLY A 1 301 ? -18.23064 -14.84187 87.34042 1.000 18.90558 309 GLY A O 1
ATOM 4498 N N . VAL A 1 302 ? -17.81147 -15.63459 89.41973 1.000 18.19651 310 VAL A N 1
ATOM 4499 C CA . VAL A 1 302 ? -18.60631 -16.85234 89.26446 1.000 20.55358 310 VAL A CA 1
ATOM 4500 C C . VAL A 1 302 ? -19.95706 -16.76568 89.98235 1.000 22.76908 310 VAL A C 1
ATOM 4501 O O . VAL A 1 302 ? -20.59824 -17.79402 90.22802 1.000 23.81784 310 VAL A O 1
ATOM 4514 N N . GLY A 1 303 ? -20.40524 -15.55690 90.31440 1.000 21.78443 311 GLY A N 1
ATOM 4515 C CA . GLY A 1 303 ? -21.75250 -15.36144 90.82056 1.000 21.91376 311 GLY A CA 1
ATOM 4516 C C . GLY A 1 303 ? -21.94326 -15.64273 92.29337 1.000 22.67481 311 GLY A C 1
ATOM 4517 O O . GLY A 1 303 ? -23.07771 -15.84693 92.73508 1.000 23.89595 311 GLY A O 1
ATOM 4521 N N . ASN A 1 304 ? -20.87066 -15.64292 93.07496 1.000 21.65105 312 ASN A N 1
ATOM 4522 C CA . ASN A 1 304 ? -20.96933 -15.79907 94.52039 1.000 22.14317 312 ASN A CA 1
ATOM 4523 C C . ASN A 1 304 ? -19.80350 -15.04366 95.14495 1.000 21.14127 312 ASN A C 1
ATOM 4524 O O . ASN A 1 304 ? -19.05369 -14.34205 94.45562 1.000 20.54887 312 ASN A O 1
ATOM 4535 N N . ASN A 1 305 ? -19.65432 -15.18281 96.45762 1.000 22.04187 313 ASN A N 1
ATOM 4536 C CA . ASN A 1 305 ? -18.57502 -14.54210 97.19218 1.000 21.40412 313 ASN A CA 1
ATOM 4537 C C . ASN A 1 305 ? -17.78791 -15.58671 97.97115 1.000 21.79467 313 ASN A C 1
ATOM 4538 O O . ASN A 1 305 ? -17.26259 -15.31559 99.05156 1.000 22.79031 313 ASN A O 1
ATOM 4549 N N . LEU A 1 306 ? -17.70143 -16.78588 97.39701 1.000 22.77448 314 LEU A N 1
ATOM 4550 C CA . LEU A 1 306 ? -16.98479 -17.91516 97.96757 1.000 22.56474 314 LEU A CA 1
ATOM 4551 C C . LEU A 1 306 ? -15.62467 -18.03584 97.30103 1.000 21.59283 314 LEU A C 1
ATOM 4552 O O . LEU A 1 306 ? -15.52593 -17.99872 96.07305 1.000 20.04863 314 LEU A O 1
ATOM 4568 N N . ASP A 1 307 ? -14.57641 -18.19059 98.10248 1.000 20.41925 315 ASP A N 1
ATOM 4569 C CA . ASP A 1 307 ? -13.24605 -18.34644 97.52619 1.000 20.20195 315 ASP A CA 1
ATOM 4570 C C . ASP A 1 307 ? -13.18428 -19.63725 96.72331 1.000 19.79122 315 ASP A C 1
ATOM 4571 O O . ASP A 1 307 ? -13.90882 -20.59720 96.99978 1.000 21.84013 315 ASP A O 1
ATOM 4580 N N . GLN A 1 308 ? -12.29213 -19.65949 95.72952 1.000 19.70915 316 GLN A N 1
ATOM 4581 C CA . GLN A 1 308 ? -12.16777 -20.77594 94.80006 1.000 19.97563 316 GLN A CA 1
ATOM 4582 C C . GLN A 1 308 ? -10.71020 -21.20933 94.76558 1.000 20.68049 316 GLN A C 1
ATOM 4583 O O . GLN A 1 308 ? -9.85886 -20.46945 94.28353 1.000 22.69926 316 GLN A O 1
ATOM 4597 N N A CYS A 1 309 ? -10.40111 -22.39648 95.26848 0.508 21.33359 317 CYS A N 1
ATOM 4598 N N B CYS A 1 309 ? -10.43526 -22.41657 95.25001 0.492 20.91983 317 CYS A N 1
ATOM 4599 C CA A CYS A 1 309 ? -9.01473 -22.84507 95.23018 0.508 22.71402 317 CYS A CA 1
ATOM 4600 C CA B CYS A 1 309 ? -9.07951 -22.94840 95.27735 0.492 22.38446 317 CYS A CA 1
ATOM 4601 C C A CYS A 1 309 ? -8.69732 -23.67321 93.98867 0.508 22.26690 317 CYS A C 1
ATOM 4602 C C B CYS A 1 309 ? -8.71436 -23.68931 94.00204 0.492 22.13445 317 CYS A C 1
ATOM 4603 O O A CYS A 1 309 ? -7.56868 -24.16367 93.86280 0.508 22.61662 317 CYS A O 1
ATOM 4604 O O B CYS A 1 309 ? -7.56501 -24.12735 93.86631 0.492 22.62812 317 CYS A O 1
ATOM 4619 N N . SER A 1 310 ? -9.64854 -23.81263 93.06362 1.000 21.56593 318 SER A N 1
ATOM 4620 C CA . SER A 1 310 ? -9.42411 -24.47446 91.78698 1.000 21.84257 318 SER A CA 1
ATOM 4621 C C . SER A 1 310 ? -10.08518 -23.64535 90.69626 1.000 20.31061 318 SER A C 1
ATOM 4622 O O . SER A 1 310 ? -11.07718 -22.95007 90.95983 1.000 20.56710 318 SER A O 1
ATOM 4631 N N . PRO A 1 311 ? -9.56456 -23.68974 89.47114 1.000 19.70685 319 PRO A N 1
ATOM 4632 C CA . PRO A 1 311 ? -10.14301 -22.86101 88.40387 1.000 17.89045 319 PRO A CA 1
ATOM 4633 C C . PRO A 1 311 ? -11.61648 -23.14166 88.16096 1.000 18.05179 319 PRO A C 1
ATOM 4634 O O . PRO A 1 311 ? -12.05651 -24.29882 88.09352 1.000 20.25863 319 PRO A O 1
ATOM 4645 N N . VAL A 1 312 ? -12.36893 -22.05967 87.96703 1.000 18.13609 320 VAL A N 1
ATOM 4646 C CA . VAL A 1 312 ? -13.78907 -22.11648 87.65074 1.000 18.56921 320 VAL A CA 1
ATOM 4647 C C . VAL A 1 312 ? -14.03787 -21.19646 86.46365 1.000 17.93617 320 VAL A C 1
ATOM 4648 O O . VAL A 1 312 ? -13.48044 -20.10215 86.39353 1.000 17.82123 320 VAL A O 1
ATOM 4661 N N . GLN A 1 313 ? -14.86487 -21.64062 85.52193 1.000 18.71938 321 GLN A N 1
ATOM 4662 C CA . GLN A 1 313 ? -15.10081 -20.84009 84.32962 1.000 17.64049 321 GLN A CA 1
ATOM 4663 C C . GLN A 1 313 ? -15.98526 -19.62856 84.64501 1.000 18.66316 321 GLN A C 1
ATOM 4664 O O . GLN A 1 313 ? -17.05825 -19.76058 85.26099 1.000 19.23791 321 GLN A O 1
ATOM 4678 N N . VAL A 1 314 ? -15.53331 -18.45744 84.19666 1.000 17.61186 322 VAL A N 1
ATOM 4679 C CA . VAL A 1 314 ? -16.31809 -17.22675 84.22803 1.000 17.54887 322 VAL A CA 1
ATOM 4680 C C . VAL A 1 314 ? -17.21901 -17.21764 83.00275 1.000 17.89209 322 VAL A C 1
ATOM 4681 O O . VAL A 1 314 ? -16.74723 -17.40203 81.87814 1.000 18.77416 322 VAL A O 1
ATOM 4694 N N . ARG A 1 315 ? -18.51679 -17.02412 83.21632 1.000 18.51903 323 ARG A N 1
ATOM 4695 C CA . ARG A 1 315 ? -19.50890 -17.14976 82.15392 1.000 18.26592 323 ARG A CA 1
ATOM 4696 C C . ARG A 1 315 ? -19.95852 -15.77412 81.67717 1.000 17.42304 323 ARG A C 1
ATOM 4697 O O . ARG A 1 315 ? -20.14179 -14.85557 82.48139 1.000 18.51475 323 ARG A O 1
ATOM 4718 N N . PHE A 1 316 ? -20.16813 -15.65868 80.37060 1.000 17.65974 324 PHE A N 1
ATOM 4719 C CA . PHE A 1 316 ? -20.57881 -14.44366 79.68877 1.000 18.10854 324 PHE A CA 1
ATOM 4720 C C . PHE A 1 316 ? -21.85571 -14.67949 78.90360 1.000 19.80510 324 PHE A C 1
ATOM 4721 O O . PHE A 1 316 ? -22.16751 -15.81752 78.53281 1.000 20.64100 324 PHE A O 1
ATOM 4738 N N . PRO A 1 317 ? -22.62107 -13.61584 78.63005 1.000 20.16064 325 PRO A N 1
ATOM 4739 C CA . PRO A 1 317 ? -23.87102 -13.78096 77.87615 1.000 20.43459 325 PRO A CA 1
ATOM 4740 C C . PRO A 1 317 ? -23.63462 -14.45717 76.53776 1.000 20.43975 325 PRO A C 1
ATOM 4741 O O . PRO A 1 317 ? -22.68266 -14.14444 75.81983 1.000 19.61196 325 PRO A O 1
ATOM 4752 N N . ASP A 1 318 ? -24.50115 -15.42439 76.23112 1.000 22.40558 326 ASP A N 1
ATOM 4753 C CA . ASP A 1 318 ? -24.44258 -16.20917 75.00169 1.000 23.74990 326 ASP A CA 1
ATOM 4754 C C . ASP A 1 318 ? -23.13356 -16.96971 74.84752 1.000 23.94458 326 ASP A C 1
ATOM 4755 O O . ASP A 1 318 ? -22.81676 -17.43888 73.75085 1.000 23.92321 326 ASP A O 1
ATOM 4764 N N . ASP A 1 319 ? -22.36881 -17.11354 75.92814 1.000 23.51881 327 ASP A N 1
ATOM 4765 C CA . ASP A 1 319 ? -21.06622 -17.76630 75.87412 1.000 22.52806 327 ASP A CA 1
ATOM 4766 C C . ASP A 1 319 ? -20.14444 -17.11423 74.84841 1.000 20.30592 327 ASP A C 1
ATOM 4767 O O . ASP A 1 319 ? -19.28651 -17.76568 74.24825 1.000 20.65165 327 ASP A O 1
ATOM 4776 N N . GLN A 1 320 ? -20.27616 -15.80625 74.67277 1.000 18.13930 328 GLN A N 1
ATOM 4777 C CA . GLN A 1 320 ? -19.35472 -15.09984 73.79837 1.000 17.62114 328 GLN A CA 1
ATOM 4778 C C . GLN A 1 320 ? -17.92663 -15.28153 74.32203 1.000 16.90402 328 GLN A C 1
ATOM 4779 O O . GLN A 1 320 ? -17.68477 -15.26660 75.53571 1.000 17.08822 328 GLN A O 1
ATOM 4820 N N . VAL A 1 322 ? -14.04972 -14.76843 75.27941 1.000 15.51438 330 VAL A N 1
ATOM 4821 C CA . VAL A 1 322 ? -13.20530 -13.73589 75.86786 1.000 14.87785 330 VAL A CA 1
ATOM 4822 C C . VAL A 1 322 ? -11.92249 -13.66470 75.05806 1.000 14.35659 330 VAL A C 1
ATOM 4823 O O . VAL A 1 322 ? -11.38384 -14.69664 74.64615 1.000 15.59678 330 VAL A O 1
ATOM 4836 N N . VAL A 1 323 ? -11.44653 -12.44198 74.82355 1.000 13.98686 331 VAL A N 1
ATOM 4837 C CA . VAL A 1 323 ? -10.21485 -12.21884 74.08094 1.000 13.92132 331 VAL A CA 1
ATOM 4838 C C . VAL A 1 323 ? -9.13463 -11.52219 74.89491 1.000 13.60225 331 VAL A C 1
ATOM 4839 O O . VAL A 1 323 ? -7.97914 -11.48861 74.45535 1.000 15.17144 331 VAL A O 1
ATOM 4852 N N . GLN A 1 324 ? -9.45352 -10.96115 76.05497 1.000 13.89406 332 GLN A N 1
ATOM 4853 C CA . GLN A 1 324 ? -8.46252 -10.28784 76.88317 1.000 13.35855 332 GLN A CA 1
ATOM 4854 C C . GLN A 1 324 ? -8.98761 -10.22434 78.30569 1.000 12.81290 332 GLN A C 1
ATOM 4855 O O . GLN A 1 324 ? -10.18851 -10.03414 78.51208 1.000 13.83805 332 GLN A O 1
ATOM 4869 N N . VAL A 1 325 ? -8.08117 -10.34316 79.27247 1.000 12.90106 333 VAL A N 1
ATOM 4870 C CA . VAL A 1 325 ? -8.42739 -10.24733 80.69200 1.000 13.02797 333 VAL A CA 1
ATOM 4871 C C . VAL A 1 325 ? -7.32490 -9.49621 81.43205 1.000 13.59703 333 VAL A C 1
ATOM 4872 O O . VAL A 1 325 ? -6.13347 -9.64106 81.11331 1.000 14.94417 333 VAL A O 1
ATOM 4885 N N . SER A 1 326 ? -7.71656 -8.71703 82.44229 1.000 13.21141 334 SER A N 1
ATOM 4886 C CA . SER A 1 326 ? -6.75833 -8.02574 83.30247 1.000 12.98295 334 SER A CA 1
ATOM 4887 C C . SER A 1 326 ? -7.27848 -7.99610 84.73099 1.000 11.72328 334 SER A C 1
ATOM 4888 O O . SER A 1 326 ? -8.39829 -7.53304 84.97361 1.000 14.17779 334 SER A O 1
ATOM 4896 N N . CYS A 1 327 ? -6.46657 -8.45644 85.68229 1.000 13.87349 335 CYS A N 1
ATOM 4897 C CA . CYS A 1 327 ? -6.80992 -8.39021 87.10047 1.000 14.10951 335 CYS A CA 1
ATOM 4898 C C . CYS A 1 327 ? -6.26547 -7.11489 87.72774 1.000 15.40126 335 CYS A C 1
ATOM 4899 O O . CYS A 1 327 ? -5.06569 -6.81508 87.61573 1.000 16.81983 335 CYS A O 1
ATOM 4907 N N . GLY A 1 328 ? -7.15065 -6.38816 88.41003 1.000 15.23746 336 GLY A N 1
ATOM 4908 C CA . GLY A 1 328 ? -6.74989 -5.40884 89.39338 1.000 14.64054 336 GLY A CA 1
ATOM 4909 C C . GLY A 1 328 ? -6.55594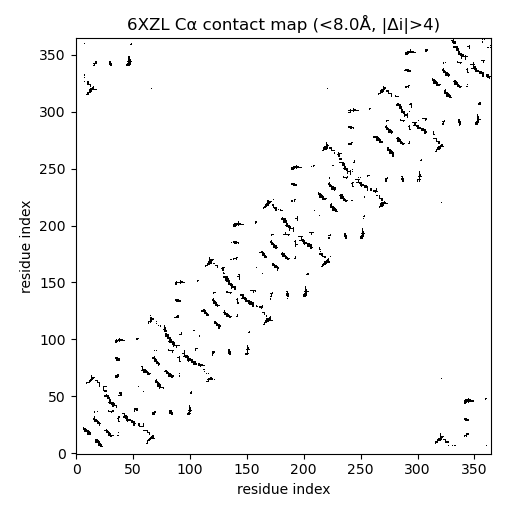 -6.09296 90.73048 1.000 14.20179 336 GLY A C 1
ATOM 4910 O O . GLY A 1 328 ? -6.55064 -7.31821 90.83972 1.000 16.10347 336 GLY A O 1
ATOM 4914 N N . TRP A 1 329 ? -6.38217 -5.28757 91.77481 1.000 14.53306 337 TRP A N 1
ATOM 4915 C CA . TRP A 1 329 ? -6.20840 -5.89799 93.08667 1.000 15.29215 337 TRP A CA 1
ATOM 4916 C C . TRP A 1 329 ? -7.45539 -6.66706 93.48908 1.000 16.26612 337 TRP A C 1
ATOM 4917 O O . TRP A 1 329 ? -7.36739 -7.82580 93.91835 1.000 18.19338 337 TRP A O 1
ATOM 4938 N N . ARG A 1 330 ? -8.62818 -6.01055 93.41262 1.000 15.46484 338 ARG A N 1
ATOM 4939 C CA . ARG A 1 330 ? -9.86584 -6.57421 93.93559 1.000 16.23527 338 ARG A CA 1
ATOM 4940 C C . ARG A 1 330 ? -10.96961 -6.59323 92.88908 1.000 15.00215 338 ARG A C 1
ATOM 4941 O O . ARG A 1 330 ? -12.13264 -6.84127 93.22957 1.000 15.36451 338 ARG A O 1
ATOM 4962 N N . HIS A 1 331 ? -10.63501 -6.33403 91.63349 1.000 14.35530 339 HIS A N 1
ATOM 4963 C CA . HIS A 1 331 ? -11.58318 -6.38035 90.53315 1.000 13.96288 339 HIS A CA 1
ATOM 4964 C C . HIS A 1 331 ? -10.89984 -7.02750 89.33241 1.000 14.16790 339 HIS A C 1
ATOM 4965 O O . HIS A 1 331 ? -9.68552 -7.24821 89.32164 1.000 14.61230 339 HIS A O 1
ATOM 4979 N N . THR A 1 332 ? -11.69592 -7.31817 88.30203 1.000 14.07431 340 THR A N 1
ATOM 4980 C CA . THR A 1 332 ? -11.22661 -7.95862 87.08287 1.000 13.03906 340 THR A CA 1
ATOM 4981 C C . THR A 1 332 ? -11.94221 -7.31200 85.90934 1.000 12.62050 340 THR A C 1
ATOM 4982 O O . THR A 1 332 ? -13.12040 -6.96765 86.01176 1.000 13.15125 340 THR A O 1
ATOM 4993 N N . LEU A 1 333 ? -11.23419 -7.16775 84.78939 1.000 12.96755 341 LEU A N 1
ATOM 4994 C CA . LEU A 1 333 ? -11.78499 -6.65477 83.54194 1.000 12.47098 341 LEU A CA 1
ATOM 4995 C C . LEU A 1 333 ? -11.59474 -7.69044 82.44121 1.000 12.90969 341 LEU A C 1
ATOM 4996 O O . LEU A 1 333 ? -10.61260 -8.43360 82.45130 1.000 13.66961 341 LEU A O 1
ATOM 5012 N N . ALA A 1 334 ? -12.50366 -7.70114 81.45388 1.000 13.08384 342 ALA A N 1
ATOM 5013 C CA . ALA A 1 334 ? -12.34495 -8.60774 80.31405 1.000 12.69165 342 ALA A CA 1
ATOM 5014 C C . ALA A 1 334 ? -12.96863 -7.98420 79.06889 1.000 13.09898 342 ALA A C 1
ATOM 5015 O O . ALA A 1 334 ? -13.96799 -7.27857 79.15821 1.000 15.26654 342 ALA A O 1
ATOM 5022 N N . VAL A 1 335 ? -12.37448 -8.26593 77.91156 1.000 12.19326 343 VAL A N 1
ATOM 5023 C CA . VAL A 1 335 ? -12.91534 -7.89905 76.60245 1.000 12.25594 343 VAL A CA 1
ATOM 5024 C C . VAL A 1 335 ? -13.34998 -9.18403 75.89679 1.000 12.79691 343 VAL A C 1
ATOM 5025 O O . VAL A 1 335 ? -12.67503 -10.21700 76.00335 1.000 13.68626 343 VAL A O 1
ATOM 5038 N N . THR A 1 336 ? -14.46937 -9.12634 75.18648 1.000 13.31291 344 THR A N 1
ATOM 5039 C CA . THR A 1 336 ? -14.93751 -10.26383 74.41239 1.000 13.81638 344 THR A CA 1
ATOM 5040 C C . THR A 1 336 ? -14.86154 -10.01661 72.90466 1.000 14.50909 344 THR A C 1
ATOM 5041 O O . THR A 1 336 ? -14.66229 -8.89839 72.43054 1.000 13.71627 344 THR A O 1
ATOM 5052 N N . GLU A 1 337 ? -15.05367 -11.10441 72.15906 1.000 14.95376 345 GLU A N 1
ATOM 5053 C CA . GLU A 1 337 ? -14.97099 -11.06842 70.70505 1.000 14.84667 345 GLU A CA 1
ATOM 5054 C C . GLU A 1 337 ? -16.03315 -10.17768 70.07249 1.000 15.49754 345 GLU A C 1
ATOM 5055 O O . GLU A 1 337 ? -15.91509 -9.83409 68.89462 1.000 18.28367 345 GLU A O 1
ATOM 5067 N N . ARG A 1 338 ? -17.09713 -9.85602 70.80398 1.000 15.17105 346 ARG A N 1
ATOM 5068 C CA . ARG A 1 338 ? -18.13734 -8.95777 70.33882 1.000 15.65071 346 ARG A CA 1
ATOM 5069 C C . ARG A 1 338 ? -17.79944 -7.49193 70.58653 1.000 15.46081 346 ARG A C 1
ATOM 5070 O O . ARG A 1 338 ? -18.62706 -6.62346 70.28857 1.000 17.08061 346 ARG A O 1
ATOM 5091 N N . ASN A 1 339 ? -16.59357 -7.19408 71.07118 1.000 15.15041 347 ASN A N 1
ATOM 5092 C CA . ASN A 1 339 ? -16.19444 -5.83529 71.43260 1.000 14.34132 347 ASN A CA 1
ATOM 5093 C C . ASN A 1 339 ? -17.08323 -5.29669 72.54928 1.000 14.36543 347 ASN A C 1
ATOM 5094 O O . ASN A 1 339 ? -17.54368 -4.15377 72.50942 1.000 13.79695 347 ASN A O 1
ATOM 5105 N N . ASN A 1 340 ? -17.34266 -6.15479 73.53202 1.000 14.38285 348 ASN A N 1
ATOM 5106 C CA . ASN A 1 340 ? -17.90009 -5.77513 74.82061 1.000 13.95482 348 ASN A CA 1
ATOM 5107 C C . ASN A 1 340 ? -16.78989 -5.84981 75.85942 1.000 14.82816 348 ASN A C 1
ATOM 5108 O O . ASN A 1 340 ? -15.88423 -6.68218 75.75213 1.000 15.50424 348 ASN A O 1
ATOM 5119 N N . VAL A 1 341 ? -16.85933 -4.96610 76.84954 1.000 14.35164 349 VAL A N 1
ATOM 5120 C CA . VAL A 1 341 ? -15.96918 -4.97687 77.99928 1.000 13.77214 349 VAL A CA 1
ATOM 5121 C C . VAL A 1 341 ? -16.83296 -5.24521 79.21492 1.000 14.21936 349 VAL A C 1
ATOM 5122 O O . VAL A 1 341 ? -17.89953 -4.64177 79.35940 1.000 15.14820 349 VAL A O 1
ATOM 5135 N N . PHE A 1 342 ? -16.38651 -6.16234 80.07175 1.000 14.08358 350 PHE A N 1
ATOM 5136 C CA . PHE A 1 342 ? -17.08791 -6.52399 81.28527 1.000 14.77136 350 PHE A CA 1
ATOM 5137 C C . PHE A 1 342 ? -16.16028 -6.30108 82.47088 1.000 14.13575 350 PHE A C 1
ATOM 5138 O O . PHE A 1 342 ? -14.92711 -6.37702 82.33941 1.000 13.41570 350 PHE A O 1
ATOM 5155 N N . ALA A 1 343 ? -16.75862 -6.03072 83.62487 1.000 13.69796 351 ALA A N 1
ATOM 5156 C CA . ALA A 1 343 ? -16.01223 -5.85412 84.85984 1.000 13.29191 351 ALA A CA 1
ATOM 5157 C C . ALA A 1 343 ? -16.74391 -6.53699 86.00302 1.000 13.35849 351 ALA A C 1
ATOM 5158 O O . ALA A 1 343 ? -17.97349 -6.66530 85.99334 1.000 14.73575 351 ALA A O 1
ATOM 5165 N N . TRP A 1 344 ? -15.98102 -6.94584 87.01721 1.000 13.41691 352 TRP A N 1
ATOM 5166 C CA . TRP A 1 344 ? -16.58886 -7.52005 88.19971 1.000 13.56757 352 TRP A CA 1
ATOM 5167 C C . TRP A 1 344 ? -15.61961 -7.41883 89.37012 1.000 14.69788 352 TRP A C 1
ATOM 5168 O O . TRP A 1 344 ? -14.40866 -7.22884 89.19761 1.000 14.86973 352 TRP A O 1
ATOM 5189 N N . GLY A 1 345 ? -16.18295 -7.56708 90.56939 1.000 14.71759 353 GLY A N 1
ATOM 5190 C CA . GLY A 1 345 ? -15.42924 -7.44400 91.79641 1.000 15.52897 353 GLY A CA 1
ATOM 5191 C C . GLY A 1 345 ? -15.73468 -6.17544 92.55641 1.000 15.52417 353 GLY A C 1
ATOM 5192 O O . GLY A 1 345 ? -16.86300 -5.67911 92.53813 1.000 17.19483 353 GLY A O 1
ATOM 5196 N N . ARG A 1 346 ? -14.72309 -5.65351 93.24203 1.000 17.03514 354 ARG A N 1
ATOM 5197 C CA . ARG A 1 346 ? -14.88689 -4.49277 94.10032 1.000 17.32122 354 ARG A CA 1
ATOM 5198 C C . ARG A 1 346 ? -15.12206 -3.26311 93.24369 1.000 17.74757 354 ARG A C 1
ATOM 5199 O O . ARG A 1 346 ? -14.40032 -3.03626 92.26702 1.000 17.88093 354 ARG A O 1
ATOM 5220 N N . GLY A 1 347 ? -16.11095 -2.45593 93.62570 1.000 18.61883 355 GLY A N 1
ATOM 5221 C CA . GLY A 1 347 ? -16.46625 -1.29467 92.83479 1.000 18.09201 355 GLY A CA 1
ATOM 5222 C C . GLY A 1 347 ? -16.59501 0.00669 93.58340 1.000 18.92004 355 GLY A C 1
ATOM 5223 O O . GLY A 1 347 ? -17.12707 0.98045 93.03930 1.000 19.90874 355 GLY A O 1
ATOM 5227 N N . THR A 1 348 ? -16.09486 0.05141 94.82496 1.000 20.15875 356 THR A N 1
ATOM 5228 C CA . THR A 1 348 ? -16.39177 1.18773 95.69058 1.000 21.99532 356 THR A CA 1
ATOM 5229 C C . THR A 1 348 ? -15.66023 2.47365 95.30403 1.000 22.36517 356 THR A C 1
ATOM 5230 O O . THR A 1 348 ? -16.04719 3.54584 95.79450 1.000 24.10165 356 THR A O 1
ATOM 5241 N N . ASN A 1 349 ? -14.62189 2.41188 94.46579 1.000 20.78331 357 ASN A N 1
ATOM 5242 C CA . ASN A 1 349 ? -14.03570 3.61774 93.88416 1.000 20.54794 357 ASN A CA 1
ATOM 5243 C C . ASN A 1 349 ? -14.45850 3.86231 92.43141 1.000 18.69445 357 ASN A C 1
ATOM 5244 O O . ASN A 1 349 ? -13.86883 4.72728 91.75878 1.000 20.13183 357 ASN A O 1
ATOM 5255 N N . GLY A 1 350 ? -15.43310 3.11406 91.92231 1.000 17.39459 358 GLY A N 1
ATOM 5256 C CA . GLY A 1 350 ? -15.85121 3.26192 90.53852 1.000 17.15526 358 GLY A CA 1
ATOM 5257 C C . GLY A 1 350 ? -15.06764 2.44588 89.53619 1.000 17.47164 358 GLY A C 1
ATOM 5258 O O . GLY A 1 350 ? -15.28077 2.61854 88.33307 1.000 16.72321 358 GLY A O 1
ATOM 5262 N N . GLN A 1 351 ? -14.19149 1.54458 89.99071 1.000 16.88878 359 GLN A N 1
ATOM 5263 C CA . GLN A 1 351 ? -13.26030 0.87043 89.09301 1.000 15.99714 359 GLN A CA 1
ATOM 5264 C C . GLN A 1 351 ? -13.92933 -0.12424 88.15456 1.000 15.81759 359 GLN A C 1
ATOM 5265 O O . GLN A 1 351 ? -13.28469 -0.55425 87.19188 1.000 15.09234 359 GLN A O 1
ATOM 5279 N N . LEU A 1 352 ? -15.18436 -0.49672 88.39615 1.000 15.40677 360 LEU A N 1
ATOM 5280 C CA . LEU A 1 352 ? -15.86056 -1.34958 87.42165 1.000 15.17205 360 LEU A CA 1
ATOM 5281 C C . LEU A 1 352 ? -16.33128 -0.57015 86.20299 1.000 15.28987 360 LEU A C 1
ATOM 5282 O O . LEU A 1 352 ? -16.59485 -1.18016 85.15327 1.000 15.89131 360 LEU A O 1
ATOM 5298 N N . GLY A 1 353 ? -16.44351 0.75519 86.30567 1.000 15.94046 361 GLY A N 1
ATOM 5299 C CA . GLY A 1 353 ? -16.77809 1.54737 85.13895 1.000 16.72285 361 GLY A CA 1
ATOM 5300 C C . GLY A 1 353 ? -18.22389 1.46931 84.71734 1.000 18.05450 361 GLY A C 1
ATOM 5301 O O . GLY A 1 353 ? -18.53537 1.76079 83.55283 1.000 18.31765 361 GLY A O 1
ATOM 5305 N N . ILE A 1 354 ? -19.11626 1.10995 85.63061 1.000 18.13975 362 ILE A N 1
ATOM 5306 C CA . ILE A 1 354 ? -20.52222 0.90575 85.33035 1.000 19.41012 362 ILE A CA 1
ATOM 5307 C C . ILE A 1 354 ? -21.39454 1.98585 85.96523 1.000 22.11515 362 ILE A C 1
ATOM 5308 O O . ILE A 1 354 ? -22.59837 1.78946 86.14255 1.000 23.83535 362 ILE A O 1
ATOM 5324 N N . GLY A 1 355 ? -20.82475 3.14026 86.26966 1.000 23.10784 363 GLY A N 1
ATOM 5325 C CA . GLY A 1 355 ? -21.58700 4.27110 86.76276 1.000 27.66601 363 GLY A CA 1
ATOM 5326 C C . GLY A 1 355 ? -21.83442 4.28710 88.25403 1.000 34.61039 363 GLY A C 1
ATOM 5327 O O . GLY A 1 355 ? -21.81511 5.35149 88.87019 1.000 38.54514 363 GLY A O 1
ATOM 5331 N N . GLU A 1 356 ? -22.08449 3.13393 88.85090 1.000 38.87839 364 GLU A N 1
ATOM 5332 C CA . GLU A 1 356 ? -22.36354 3.08949 90.27959 1.000 43.09143 364 GLU A CA 1
ATOM 5333 C C . GLU A 1 356 ? -21.20649 2.41366 90.99579 1.000 43.99416 364 GLU A C 1
ATOM 5334 O O . GLU A 1 356 ? -20.46347 1.61922 90.41209 1.000 46.57928 364 GLU A O 1
ATOM 5346 N N . SER A 1 357 ? -21.05984 2.74146 92.27203 1.000 41.96814 365 SER A N 1
ATOM 5347 C CA . SER A 1 357 ? -19.88596 2.30645 93.01590 1.000 42.03945 365 SER A CA 1
ATOM 5348 C C . SER A 1 357 ? -20.25175 1.21491 94.01256 1.000 38.19656 365 SER A C 1
ATOM 5349 O O . SER A 1 357 ? -20.07671 1.38534 95.22428 1.000 39.11416 365 SER A O 1
ATOM 5357 N N . VAL A 1 358 ? -20.76273 0.09232 93.49358 1.000 33.49256 366 VAL A N 1
ATOM 5358 C CA . VAL A 1 358 ? -21.08524 -1.09772 94.27052 1.000 34.55340 366 VAL A CA 1
ATOM 5359 C C . VAL A 1 358 ? -20.33613 -2.29316 93.68927 1.000 31.22289 366 VAL A C 1
ATOM 5360 O O . VAL A 1 358 ? -19.88292 -2.27739 92.54120 1.000 32.07971 366 VAL A O 1
ATOM 5373 N N . ASP A 1 359 ? -20.22199 -3.34417 94.50231 1.000 27.27790 367 ASP A N 1
ATOM 5374 C CA . ASP A 1 359 ? -19.52222 -4.54893 94.07647 1.000 23.81633 367 ASP A CA 1
ATOM 5375 C C . ASP A 1 359 ? -20.44761 -5.44585 93.26198 1.000 24.04807 367 ASP A C 1
ATOM 5376 O O . ASP A 1 359 ? -21.66647 -5.44452 93.45510 1.000 27.25711 367 ASP A O 1
ATOM 5385 N N . ARG A 1 360 ? -19.85008 -6.24045 92.36182 1.000 21.43549 368 ARG A N 1
ATOM 5386 C CA . ARG A 1 360 ? -20.56773 -7.18781 91.51197 1.000 21.52092 368 ARG A CA 1
ATOM 5387 C C . ARG A 1 360 ? -19.80054 -8.49982 91.50177 1.000 20.57522 368 ARG A C 1
ATOM 5388 O O . ARG A 1 360 ? -18.56623 -8.49688 91.41721 1.000 21.00108 368 ARG A O 1
ATOM 5409 N N . ASN A 1 361 ? -20.51859 -9.61597 91.60226 1.000 19.76419 369 ASN A N 1
ATOM 5410 C CA . ASN A 1 361 ? -19.85265 -10.91544 91.68890 1.000 18.95190 369 ASN A CA 1
ATOM 5411 C C . ASN A 1 361 ? -19.95710 -11.75019 90.41359 1.000 19.00376 369 ASN A C 1
ATOM 5412 O O . ASN A 1 361 ? -19.54661 -12.91725 90.42361 1.000 18.58254 369 ASN A O 1
ATOM 5423 N N . PHE A 1 362 ? -20.45085 -11.16955 89.31915 1.000 18.57825 370 PHE A N 1
ATOM 5424 C CA . PHE A 1 362 ? -20.40761 -11.78489 87.99962 1.000 19.56401 370 PHE A CA 1
ATOM 5425 C C . PHE A 1 362 ? -20.21949 -10.67017 86.98606 1.000 17.65888 370 PHE A C 1
ATOM 5426 O O . PHE A 1 362 ? -20.39561 -9.49058 87.30853 1.000 18.08649 370 PHE A O 1
ATOM 5443 N N . PRO A 1 363 ? -19.85359 -11.00504 85.75381 1.000 16.91917 371 PRO A N 1
ATOM 5444 C CA . PRO A 1 363 ? -19.49688 -9.95047 84.79829 1.000 15.87540 371 PRO A CA 1
ATOM 5445 C C . PRO A 1 363 ? -20.63692 -8.97966 84.52361 1.000 17.20479 371 PRO A C 1
ATOM 5446 O O . PRO A 1 363 ? -21.76243 -9.37965 84.19515 1.000 19.03680 371 PRO A O 1
ATOM 5457 N N . LYS A 1 364 ? -20.31676 -7.68681 84.59686 1.000 16.69916 372 LYS A N 1
ATOM 5458 C CA . LYS A 1 364 ? -21.23634 -6.61190 84.25414 1.000 18.75641 372 LYS A CA 1
ATOM 5459 C C . LYS A 1 364 ? -20.67466 -5.83850 83.06731 1.000 15.96607 372 LYS A C 1
ATOM 5460 O O . LYS A 1 364 ? -19.49398 -5.46675 83.06477 1.000 16.64390 372 LYS A O 1
ATOM 5479 N N . ILE A 1 365 ? -21.51979 -5.57823 82.06348 1.000 16.52616 373 ILE A N 1
ATOM 5480 C CA . ILE A 1 365 ? -21.04665 -4.88928 80.87007 1.000 16.08234 373 ILE A CA 1
ATOM 5481 C C . ILE A 1 365 ? -20.79336 -3.41534 81.17709 1.000 15.38110 373 ILE A C 1
ATOM 5482 O O . ILE A 1 365 ? -21.54281 -2.77779 81.92802 1.000 16.09796 373 ILE A O 1
ATOM 5498 N N . ILE A 1 366 ? -19.71680 -2.88354 80.60112 1.000 15.68983 374 ILE A N 1
ATOM 5499 C CA . ILE A 1 366 ? -19.34947 -1.47299 80.68166 1.000 15.63249 374 ILE A CA 1
ATOM 5500 C C . ILE A 1 366 ? -19.98385 -0.79337 79.46893 1.000 16.24969 374 ILE A C 1
ATOM 5501 O O . ILE A 1 366 ? -19.49865 -0.91716 78.33595 1.000 16.85302 374 ILE A O 1
ATOM 5517 N N . GLU A 1 367 ? -21.06665 -0.06285 79.69573 1.000 18.30687 375 GLU A N 1
ATOM 5518 C CA . GLU A 1 367 ? -21.83333 0.46026 78.57071 1.000 20.66884 375 GLU A CA 1
ATOM 5519 C C . GLU A 1 367 ? -21.01357 1.42879 77.72386 1.000 20.28420 375 GLU A C 1
ATOM 5520 O O . GLU A 1 367 ? -21.14555 1.44490 76.49804 1.000 20.53948 375 GLU A O 1
ATOM 5532 N N . ALA A 1 368 ? -20.15976 2.23939 78.35582 1.000 18.05517 376 ALA A N 1
ATOM 5533 C CA . ALA A 1 368 ? -19.47015 3.26268 77.57590 1.000 18.10657 376 ALA A CA 1
ATOM 5534 C C . ALA A 1 368 ? -18.51916 2.70579 76.52053 1.000 16.11182 376 ALA A C 1
ATOM 5535 O O . ALA A 1 368 ? -18.17308 3.42276 75.56948 1.000 17.26778 376 ALA A O 1
ATOM 5542 N N . LEU A 1 369 ? -18.05840 1.47779 76.68497 1.000 15.24300 377 LEU A N 1
ATOM 5543 C CA . LEU A 1 369 ? -17.02911 0.91345 75.81329 1.000 15.45160 377 LEU A CA 1
ATOM 5544 C C . LEU A 1 369 ? -17.52888 -0.23067 74.95999 1.000 15.49668 377 LEU A C 1
ATOM 5545 O O . LEU A 1 369 ? -16.75156 -0.76714 74.15830 1.000 16.72064 377 LEU A O 1
ATOM 5561 N N . SER A 1 370 ? -18.77775 -0.64365 75.13092 1.000 15.22535 378 SER A N 1
ATOM 5562 C CA . SER A 1 370 ? -19.24657 -1.92333 74.61437 1.000 14.98047 378 SER A CA 1
ATOM 5563 C C . SER A 1 370 ? -20.30443 -1.75918 73.53545 1.000 16.09073 378 SER A C 1
ATOM 5564 O O . SER A 1 370 ? -21.18401 -0.90889 73.63604 1.000 18.58184 378 SER A O 1
ATOM 5572 N N . VAL A 1 371 ? -20.25000 -2.62905 72.53426 1.000 15.60599 379 VAL A N 1
ATOM 5573 C CA . VAL A 1 371 ? -21.25855 -2.59298 71.48242 1.000 16.42722 379 VAL A CA 1
ATOM 5574 C C . VAL A 1 371 ? -22.64561 -2.89752 72.04957 1.000 18.13371 379 VAL A C 1
ATOM 5575 O O . VAL A 1 371 ? -23.63886 -2.28199 71.64874 1.000 19.01905 379 VAL A O 1
ATOM 5588 N N . ASP A 1 372 ? -22.74291 -3.86312 72.97094 1.000 17.96594 380 ASP A N 1
ATOM 5589 C CA . ASP A 1 372 ? -24.02338 -4.33235 73.48068 1.000 18.73232 380 ASP A CA 1
ATOM 5590 C C . ASP A 1 372 ? -24.46328 -3.61025 74.75197 1.000 21.21289 380 ASP A C 1
ATOM 5591 O O . ASP A 1 372 ? -25.37268 -4.08133 75.44087 1.000 23.50114 380 ASP A O 1
ATOM 5600 N N . GLY A 1 373 ? -23.87448 -2.46394 75.05360 1.000 23.12119 381 GLY A N 1
ATOM 5601 C CA . GLY A 1 373 ? -24.25237 -1.71495 76.24490 1.000 28.29654 381 GLY A CA 1
ATOM 5602 C C . GLY A 1 373 ? -25.64947 -1.12421 76.18935 1.000 33.09914 381 GLY A C 1
ATOM 5603 O O . GLY A 1 373 ? -26.33516 -1.1761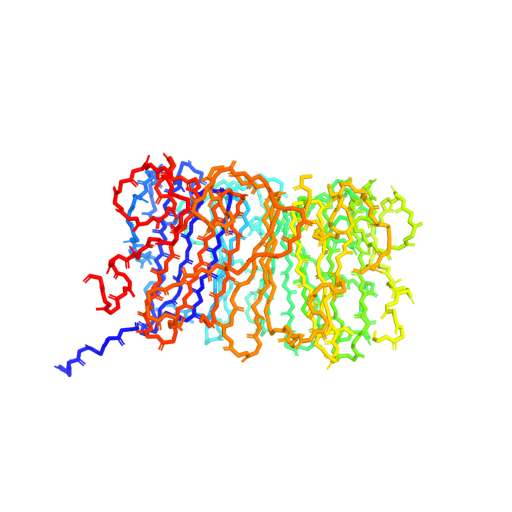4 75.17147 1.000 33.79633 381 GLY A O 1
#

Organism: Arabidopsis thaliana (NCBI:txid3702)

InterPro domains:
  IPR000408 Regulator of chromosome condensation, RCC1 [PF00415] (36-81)
  IPR000408 Regulator of chromosome condensation, RCC1 [PR00633] (35-51)
  IPR000408 Regulator of chromosome condensation, RCC1 [PR00633] (89-105)
  IPR000408 Regulator of chromosome condensation, RCC1 [PR00633] (139-155)
  IPR000408 Regulator of chromosome condensation, RCC1 [PR00633] (177-193)
  IPR000408 Regulator of chromosome condensation, RCC1 [PR00633] (193-207)
  IPR000408 Regulator of chromosome condensation, RCC1 [PR00633] (284-302)
  IPR000408 Regulator of chromosome condensation, RCC1 [PR00633] (342-363)
  IPR000408 Regulator of chromosome condensation, RCC1 [PS00626] (20-30)
  IPR000408 Regulator of chromosome condensation, RCC1 [PS00626] (177-187)
  IPR000408 Regulator of chromosome condensation, RCC1 [PS00626] (229-239)
  IPR000408 Regulator of chromosome condensation, RCC1 [PS00626] (281-291)
  IPR000408 Regulator of chromosome condensation, RCC1 [PS00626] (333-343)
  IPR000408 Regulator of chromosome condensation, RCC1 [PS50012] (34-85)
  IPR000408 Regulator of chromosome condensation, RCC1 [PS50012] (87-138)
  IPR000408 Regulator of chromosome condensation, RCC1 [PS50012] (139-190)
  IPR000408 Regulator of chromosome condensation, RCC1 [PS50012] (191-242)
  IPR000408 Regulator of chromosome condensation, RCC1 [PS50012] (243-294)
  IPR000408 Regulator of chromosome condensation, RCC1 [PS50012] (295-346)
  IPR000408 Regulator of chromosome condensation, RCC1 [PS50012] (347-393)

Foldseek 3Di:
DDDDDAKFQDWAAAQFKIWTAIPPFWIWIFGAQQQLARAQQDRAGHLATDTNVLRRPVQWDYKYDERFKIKIDHQVFQWIWIAGAQCQLQRAQQDRDHGNHIDTNVVRRPFAWDKEYEHFKIWIAGPQQWIWIFGAFCFLQRQCQDGRGHNHIDTNCVCVVFRWDKEYAQFKIKIATPVGWIWIFTQQQFLQGQQQDRHGHNHIDTRDPPVVFFDDKYDEHFKIWTATPQQDIWIAGFALLQRADQDGHGHNHTDHVVCVVFRWDDWEYANFKIWTAGPVGWIWIFHQALLARAPQDRDGGNHTDTAADVVRFFDDKYYYHFKIWTATPQFWIWIFGAFQRSNRNCRDRHGHNHTDTNVVGGPVD

B-factor: mean 25.41, std 8.39, range [11.72, 63.19]

Secondary structure (DSSP, 8-state):
-PPPPP---EEEE-SSEEEEEETTTEEEEEE--TTSTT-SSS---EEEEEE-GGGTTS-EEEEEE-SSEEEEEETTTTEEEEEE--GGGTT-SSS---EEEEEE-GGGTT----EEE-SSEEEEE-TTS-EEEEE--TTSTT-SSS---EEEEEE-GGGTT----EEE-SSEEEEE-TTS-EEEEE--TTSTTSSSSS--EEEEEE---STT---EEEE-SSEEEEE-TTS-EEEEE----TT-SSS---BSS---GGGTTS-EEEEEE-SSEEEEEETTS-EEEEE----TT-SSSS--EEEEEEEP-GGG---EEEE-SSEEEEE-TTS-EEEEE--TTSTT-SSS---EEEEEE-GGG-TT-

Sequence (365 aa):
GAMAPPRVLIISAGASHSVVALLSGDIVCSWGRGEDGQLGHGDAEDRPSPTQLSALDGHQIVVSVTCGADHTVAYSQSGMEVYSWGWGNFGRLGHGNSSNLFTPLPIKALHGIRIQIACGDSHCLAVTMEGEVQSWGRNQNGQLGLGDTEDSLVPQKIQAFEGIRIMVAAGAEHTAAVTEDGDLYGWGWWGRYGNLGLGDRTDRLVPERVTSTGGEMSSMMVACGWRHTISVSYSGALYTYGWSYGQLGHGDLEDHLIPHLEALSNSFISSQISGGWRHTMALTSDGKLYGWGWNFGQVGVGNNLDQCCSPVQVRFPDDQVVQVSCGWRHTLAVTERNNVFAWGRGTNGQLGIGESVDRNFPKIIEALSVDG

Radius of gyration: 18.87 Å; Cα contacts (8 Å, |Δi|>4): 1317; chains: 1; bounding box: 48×47×44 Å

Nearest PDB structures (foldseek):
  4d9s-assembly1_A  TM=1.001E+00  e=2.767E-72  Arabidopsis thaliana
  4dnv-assembly3_A  TM=9.956E-01  e=3.150E-71  Arabidopsis thaliana
  3kci-assembly1_A  TM=9.688E-01  e=1.865E-32  Homo sapiens
  4o2w-assembly4_D  TM=9.349E-01  e=2.459E-32  Homo sapiens
  7q40-assembly1_A  TM=9.646E-01  e=5.143E-31  Homo sapiens